Protein AF-A0A813STK3-F1 (afdb_monomer)

Solvent-accessible surface area (backbone atoms only — not comparable to full-atom values): 25372 Å² total; per-residue (Å²): 141,80,90,84,85,87,87,87,90,81,86,90,85,83,87,83,92,78,90,79,89,81,89,77,86,85,82,88,86,82,90,86,88,87,83,87,78,90,82,80,89,74,89,87,83,85,86,88,86,65,75,69,57,64,65,64,75,67,72,75,85,79,82,91,72,95,70,89,77,82,76,62,69,70,61,55,53,52,53,47,51,59,51,49,56,58,49,53,56,62,57,69,76,62,82,91,85,87,84,86,84,87,85,90,83,85,90,83,89,81,82,87,82,89,85,81,89,83,93,72,97,77,56,67,70,62,51,51,61,51,55,54,67,72,60,77,75,63,55,63,64,86,85,60,83,70,77,55,55,65,73,27,44,77,44,69,86,51,55,46,72,68,19,43,54,68,39,52,91,78,35,85,68,43,67,59,49,52,51,48,19,48,71,73,37,51,97,74,41,69,87,83,39,51,53,44,28,36,15,39,45,13,38,46,57,42,82,52,66,81,95,54,76,24,60,43,58,53,51,34,51,38,48,54,41,87,52,66,73,71,41,57,56,42,22,37,36,51,25,30,32,46,43,35,54,52,64,43,64,56,44,77,71,44,70,35,37,36,47,34,72,40,76,51,66,90,79,57,51,62,74,39,74,46,48,34,29,28,65,40,78,24,22,72,50,72,75,64,34,57,40,72,91,30,23,30,92,62,67,40,13,26,38,37,41,31,43,36,61,43,31,25,69,40,32,94,36,36,66,58,56,86,45,52,31,31,39,38,58,42,39,37,35,31,32,24,70,41,74,47,66,90,49,89,51,36,35,36,39,33,34,35,54,48,88,67,96,63,83,32,50,60,60,50,50,92,90,58,56,79,56,64,79,80,74,71,64,75,59,70,68,45,67,57,49,54,57,52,52,52,52,51,52,50,52,55,50,50,52,53,54,49,52,58,56,54,67,73,77,112

Structure (mmCIF, N/CA/C/O backbone):
data_AF-A0A813STK3-F1
#
_entry.id   AF-A0A813STK3-F1
#
loop_
_atom_site.group_PDB
_atom_site.id
_atom_site.type_symbol
_atom_site.label_atom_id
_atom_site.label_alt_id
_atom_site.label_comp_id
_atom_site.label_asym_id
_atom_site.label_entity_id
_atom_site.label_seq_id
_atom_site.pdbx_PDB_ins_code
_atom_site.Cartn_x
_atom_site.Cartn_y
_atom_site.Cartn_z
_atom_site.occupancy
_atom_site.B_iso_or_equiv
_atom_site.auth_seq_id
_atom_site.auth_comp_id
_atom_site.auth_asym_id
_atom_site.auth_atom_id
_atom_site.pdbx_PDB_model_num
ATOM 1 N N . MET A 1 1 ? 0.713 -47.798 26.775 1.00 35.03 1 MET A N 1
ATOM 2 C CA . MET A 1 1 ? 0.903 -49.267 26.796 1.00 35.03 1 MET A CA 1
ATOM 3 C C . MET A 1 1 ? -0.386 -49.850 26.232 1.00 35.03 1 MET A C 1
ATOM 5 O O . MET A 1 1 ? -1.402 -49.561 26.836 1.00 35.03 1 MET A O 1
ATOM 9 N N . GLN A 1 2 ? -0.519 -50.493 25.071 1.00 33.88 2 GLN A N 1
ATOM 10 C CA . GLN A 1 2 ? 0.323 -51.202 24.081 1.00 33.88 2 GLN A CA 1
ATOM 11 C C . GLN A 1 2 ? -0.172 -50.747 22.665 1.00 33.88 2 GLN A C 1
ATOM 13 O O . GLN A 1 2 ? -1.365 -50.501 22.535 1.00 33.88 2 GLN A O 1
ATOM 18 N N . THR A 1 3 ? 0.622 -50.355 21.647 1.00 33.50 3 THR A N 1
ATOM 19 C CA . THR A 1 3 ? 1.426 -51.150 20.665 1.00 33.50 3 THR A CA 1
ATOM 20 C C . THR A 1 3 ? 0.631 -52.331 20.068 1.00 33.50 3 THR A C 1
ATOM 22 O O . THR A 1 3 ? 0.151 -53.132 20.854 1.00 33.50 3 THR A O 1
ATOM 25 N N . ASN A 1 4 ? 0.435 -52.576 18.761 1.00 30.20 4 ASN A N 1
ATOM 26 C CA . ASN A 1 4 ? 1.281 -52.442 17.558 1.00 30.20 4 ASN A CA 1
ATOM 27 C C . ASN A 1 4 ? 0.438 -52.728 16.275 1.00 30.20 4 ASN A C 1
ATOM 29 O O . ASN A 1 4 ? -0.442 -53.578 16.316 1.00 30.20 4 ASN A O 1
ATOM 33 N N . ASN A 1 5 ? 0.644 -51.973 15.185 1.00 31.78 5 ASN A N 1
ATOM 34 C CA . ASN A 1 5 ? 1.267 -52.332 13.881 1.00 31.78 5 ASN A CA 1
ATOM 35 C C . ASN A 1 5 ? 0.374 -52.894 12.743 1.00 31.78 5 ASN A C 1
ATOM 37 O O . ASN A 1 5 ? -0.081 -54.027 12.805 1.00 31.78 5 ASN A O 1
ATOM 41 N N . LEU A 1 6 ? 0.244 -52.054 11.695 1.00 30.83 6 LEU A N 1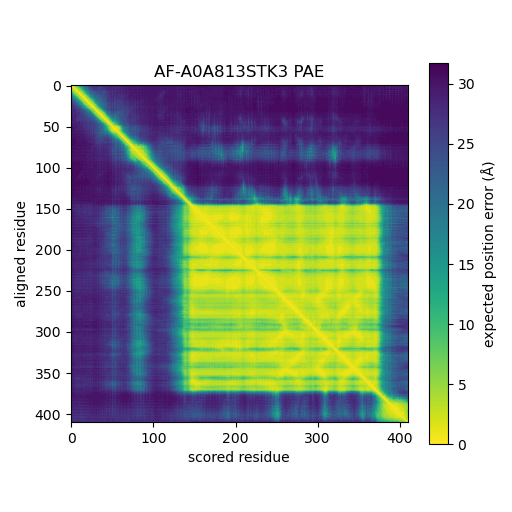
ATOM 42 C CA . LEU A 1 6 ? 0.423 -52.234 10.228 1.00 30.83 6 LEU A CA 1
ATOM 43 C C . LEU A 1 6 ? 0.256 -53.620 9.559 1.00 30.83 6 LEU A C 1
ATOM 45 O O . LEU A 1 6 ? 0.644 -54.647 10.108 1.00 30.83 6 LEU A O 1
ATOM 49 N N . PRO A 1 7 ? -0.095 -53.609 8.255 1.00 39.00 7 PRO A N 1
ATOM 50 C CA . PRO A 1 7 ? 0.954 -53.924 7.277 1.00 39.00 7 PRO A CA 1
ATOM 51 C C . PRO A 1 7 ? 1.005 -53.014 6.032 1.00 39.00 7 PRO A C 1
ATOM 53 O O . PRO A 1 7 ? 0.015 -52.445 5.581 1.00 39.00 7 PRO A O 1
ATOM 56 N N . ILE A 1 8 ? 2.219 -52.943 5.482 1.00 30.00 8 ILE A N 1
ATOM 57 C CA . ILE A 1 8 ? 2.632 -52.410 4.175 1.00 30.00 8 ILE A CA 1
ATOM 58 C C . ILE A 1 8 ? 2.651 -53.577 3.175 1.00 30.00 8 ILE A C 1
ATOM 60 O O . ILE A 1 8 ? 3.083 -54.658 3.565 1.00 30.00 8 ILE A O 1
ATOM 64 N N . TYR A 1 9 ? 2.308 -53.356 1.899 1.00 27.11 9 TYR A N 1
ATOM 65 C CA . TYR A 1 9 ? 2.872 -54.124 0.776 1.00 27.11 9 TYR A CA 1
ATOM 66 C C . TYR A 1 9 ? 3.001 -53.278 -0.502 1.00 27.11 9 TYR A C 1
ATOM 68 O O . TYR A 1 9 ? 2.269 -52.315 -0.721 1.00 27.11 9 TYR A O 1
ATOM 76 N N . THR A 1 10 ? 3.988 -53.658 -1.309 1.00 26.66 10 THR A N 1
ATOM 77 C CA . THR A 1 10 ? 4.692 -52.882 -2.337 1.00 26.66 10 THR A CA 1
ATOM 78 C C . THR A 1 10 ? 4.476 -53.455 -3.754 1.00 26.66 10 THR A C 1
ATOM 80 O O . THR A 1 10 ? 4.375 -54.665 -3.901 1.00 26.66 10 THR A O 1
ATOM 83 N N . MET A 1 11 ? 4.569 -52.569 -4.761 1.00 25.20 11 MET A N 1
ATOM 84 C CA . MET A 1 11 ? 5.137 -52.718 -6.130 1.00 25.20 11 MET A CA 1
ATOM 85 C C . MET A 1 11 ? 4.482 -53.577 -7.252 1.00 25.20 11 MET A C 1
ATOM 87 O O . MET A 1 11 ? 4.361 -54.788 -7.153 1.00 25.20 11 MET A O 1
ATOM 91 N N . GLN A 1 12 ? 4.299 -52.874 -8.393 1.00 24.89 12 GLN A N 1
ATOM 92 C CA . GLN A 1 12 ? 4.538 -53.226 -9.819 1.00 24.89 12 GLN A CA 1
ATOM 93 C C . GLN A 1 12 ? 3.638 -54.239 -10.568 1.00 24.89 12 GLN A C 1
ATOM 95 O O . GLN A 1 12 ? 3.637 -55.423 -10.264 1.00 24.89 12 GLN A O 1
ATOM 100 N N . THR A 1 13 ? 2.999 -53.810 -11.676 1.00 27.56 13 THR A N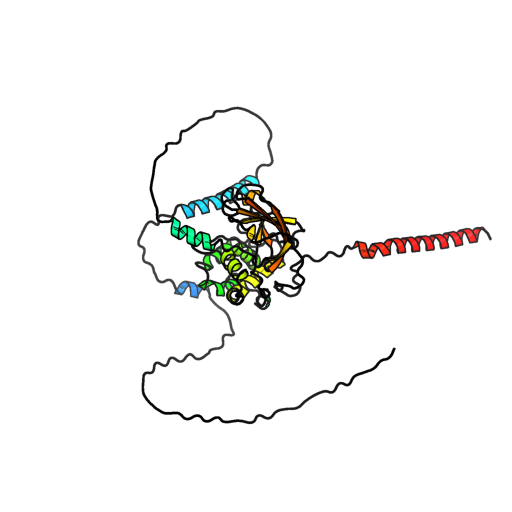 1
ATOM 101 C CA . THR A 1 13 ? 3.408 -54.089 -13.087 1.00 27.56 13 THR A CA 1
ATOM 102 C C . THR A 1 13 ? 2.372 -53.637 -14.152 1.00 27.56 13 THR A C 1
ATOM 104 O O . THR A 1 13 ? 1.168 -53.612 -13.929 1.00 27.56 13 THR A O 1
ATOM 107 N N . GLU A 1 14 ? 2.941 -53.227 -15.287 1.00 27.91 14 GLU A N 1
ATOM 108 C CA . GLU A 1 14 ? 2.532 -52.889 -16.671 1.00 27.91 14 GLU A CA 1
ATOM 109 C C . GLU A 1 14 ? 1.146 -53.260 -17.296 1.00 27.91 14 GLU A C 1
ATOM 111 O O . GLU A 1 14 ? 0.680 -54.390 -17.230 1.00 27.91 14 GLU A O 1
ATOM 116 N N . VAL A 1 15 ? 0.552 -52.258 -17.986 1.00 30.16 15 VAL A N 1
ATOM 117 C CA . VAL A 1 15 ? 0.040 -52.144 -19.397 1.00 30.16 15 VAL A CA 1
ATOM 118 C C . VAL A 1 15 ? -0.502 -53.418 -20.114 1.00 30.16 15 VAL A C 1
ATOM 120 O O . VAL A 1 15 ? 0.206 -54.415 -20.196 1.00 30.16 15 VAL A O 1
ATOM 123 N N . PRO A 1 16 ? -1.706 -53.384 -20.755 1.00 31.97 16 PRO A N 1
ATOM 124 C CA . PRO A 1 16 ? -1.791 -53.022 -22.185 1.00 31.97 16 PRO A CA 1
ATOM 125 C C . PRO A 1 16 ? -2.993 -52.169 -22.642 1.00 31.97 16 PRO A C 1
ATOM 127 O O . PRO A 1 16 ? -4.131 -52.326 -22.203 1.00 31.97 16 PRO A O 1
ATOM 130 N N . LEU A 1 17 ? -2.704 -51.316 -23.635 1.00 28.11 17 LEU A N 1
ATOM 131 C CA . LEU A 1 17 ? -3.645 -50.605 -24.503 1.00 28.11 17 LEU A CA 1
ATOM 132 C C . LEU A 1 17 ? -4.612 -51.558 -25.228 1.00 28.11 17 LEU A C 1
ATOM 134 O O . LEU A 1 17 ? -4.194 -52.573 -25.788 1.00 28.11 17 LEU A O 1
ATOM 138 N N . LYS A 1 18 ? -5.879 -51.147 -25.358 1.00 29.88 18 LYS A N 1
ATOM 139 C CA . LYS A 1 18 ? -6.782 -51.630 -26.412 1.00 29.88 18 LYS A CA 1
ATOM 140 C C . LYS A 1 18 ? -7.488 -50.468 -27.106 1.00 29.88 18 LYS A C 1
ATOM 142 O O . LYS A 1 18 ? -8.197 -49.682 -26.488 1.00 29.88 18 LYS A O 1
ATOM 147 N N . ASN A 1 19 ? -7.264 -50.426 -28.415 1.00 28.11 19 ASN A N 1
ATOM 148 C CA . ASN A 1 19 ? -7.906 -49.589 -29.418 1.00 28.11 19 ASN A CA 1
ATOM 149 C C . ASN A 1 19 ? -9.436 -49.721 -29.388 1.00 28.11 19 ASN A C 1
ATOM 151 O O . ASN A 1 19 ? -9.953 -50.838 -29.446 1.00 28.11 19 ASN A O 1
ATOM 155 N N . GLN A 1 20 ? -10.148 -48.595 -29.453 1.00 30.95 20 GLN A N 1
ATOM 156 C CA . GLN A 1 20 ? -11.502 -48.548 -30.003 1.00 30.95 20 GLN A CA 1
ATOM 157 C C . GLN A 1 20 ? -11.580 -47.474 -31.088 1.00 30.95 20 GLN A C 1
ATOM 159 O O . GLN A 1 20 ? -11.388 -46.285 -30.853 1.00 30.95 20 GLN A O 1
ATOM 164 N N . GLN A 1 21 ? -11.819 -47.963 -32.303 1.00 25.78 21 GLN A N 1
ATOM 165 C CA . GLN A 1 21 ? -12.159 -47.209 -33.499 1.00 25.78 21 GLN A CA 1
ATOM 166 C C . GLN A 1 21 ? -13.565 -46.621 -33.345 1.00 25.78 21 GLN A C 1
ATOM 168 O O . GLN A 1 21 ? -14.493 -47.344 -32.989 1.00 25.78 21 GLN A O 1
ATOM 173 N N . ILE A 1 22 ? -13.741 -45.350 -33.701 1.00 30.75 22 ILE A N 1
ATOM 174 C CA . ILE A 1 22 ? -15.061 -44.784 -33.987 1.00 30.75 22 ILE A CA 1
ATOM 175 C C . ILE A 1 22 ? -15.023 -44.224 -35.410 1.00 30.75 22 ILE A C 1
ATOM 177 O O . ILE A 1 22 ? -14.332 -43.252 -35.704 1.00 30.75 22 ILE A O 1
ATOM 181 N N . ASN A 1 23 ? -15.763 -44.898 -36.290 1.00 25.84 23 ASN A N 1
ATOM 182 C CA . ASN A 1 23 ? -16.133 -44.446 -37.625 1.00 25.84 23 ASN A CA 1
ATOM 183 C C . ASN A 1 23 ? -17.225 -43.378 -37.511 1.00 25.84 23 ASN A C 1
ATOM 185 O O . ASN A 1 23 ? -18.257 -43.647 -36.903 1.00 25.84 23 ASN A O 1
ATOM 189 N N . TYR A 1 24 ? -17.067 -42.242 -38.192 1.00 27.12 24 TYR A N 1
ATOM 190 C CA . TYR A 1 24 ? -18.207 -41.428 -38.615 1.00 27.12 24 TYR A CA 1
ATOM 191 C C . TYR A 1 24 ? -18.059 -40.992 -40.075 1.00 27.12 24 TYR A C 1
ATOM 193 O O . TYR A 1 24 ? -17.008 -40.539 -40.525 1.00 27.12 24 TYR A O 1
ATOM 201 N N . HIS A 1 25 ? -19.149 -41.210 -40.809 1.00 29.92 25 HIS A N 1
ATOM 202 C CA . HIS A 1 25 ? -19.373 -40.897 -42.213 1.00 29.92 25 HIS A CA 1
ATOM 203 C C . HIS A 1 25 ? -19.211 -39.406 -42.547 1.00 29.92 25 HIS A C 1
ATOM 205 O O . HIS A 1 25 ? -19.710 -38.539 -41.836 1.00 29.92 25 HIS A O 1
ATOM 211 N N . GLN A 1 26 ? -18.618 -39.137 -43.713 1.00 26.73 26 GLN A N 1
ATOM 212 C CA . GLN A 1 26 ? -18.796 -37.887 -44.457 1.00 26.73 26 GLN A CA 1
ATOM 213 C C . GLN A 1 26 ? -20.073 -37.912 -45.308 1.00 26.73 26 GLN A C 1
ATOM 215 O O . GLN A 1 26 ? -20.466 -38.974 -45.799 1.00 26.73 26 GLN A O 1
ATOM 220 N N . PRO A 1 27 ? -20.562 -36.719 -45.684 1.00 27.47 27 PRO A N 1
ATOM 221 C CA . PRO A 1 27 ? -20.852 -36.456 -47.087 1.00 27.47 27 PRO A CA 1
ATOM 222 C C . PRO A 1 27 ? -20.070 -35.253 -47.659 1.00 27.47 27 PRO A C 1
ATOM 224 O O . PRO A 1 27 ? -19.864 -34.228 -47.014 1.00 27.47 27 PRO A O 1
ATOM 227 N N . LYS A 1 28 ? -19.655 -35.437 -48.921 1.00 28.78 28 LYS A N 1
ATOM 228 C CA . LYS A 1 28 ? -19.151 -34.475 -49.932 1.00 28.78 28 LYS A CA 1
ATOM 229 C C . LYS A 1 28 ? -20.212 -33.370 -50.166 1.00 28.78 28 LYS A C 1
ATOM 231 O O . LYS A 1 28 ? -21.374 -33.629 -49.897 1.00 28.78 28 LYS A O 1
ATOM 236 N N . SER A 1 29 ? -20.033 -32.169 -50.726 1.00 27.70 29 SER A N 1
ATOM 237 C CA . SER A 1 29 ? -19.086 -31.446 -51.600 1.00 27.70 29 SER A CA 1
ATOM 238 C C . SER A 1 29 ? -19.620 -29.988 -51.587 1.00 27.70 29 SER A C 1
ATOM 240 O O . SER A 1 29 ? -20.836 -29.818 -51.612 1.00 27.70 29 SER A O 1
ATOM 242 N N . SER A 1 30 ? -18.848 -28.894 -51.589 1.00 27.05 30 SER A N 1
ATOM 243 C CA . SER A 1 30 ? -18.263 -28.308 -52.812 1.00 27.05 30 SER A CA 1
ATOM 244 C C . SER A 1 30 ? -17.389 -27.072 -52.505 1.00 27.05 30 SER A C 1
ATOM 246 O O . SER A 1 30 ? -17.867 -26.161 -51.844 1.00 27.05 30 SER A O 1
ATOM 248 N N . ARG A 1 31 ? -16.141 -27.095 -53.025 1.00 28.22 31 ARG A N 1
ATOM 249 C CA . ARG A 1 31 ? -15.297 -26.042 -53.675 1.00 28.22 31 ARG A CA 1
ATOM 250 C C . ARG A 1 31 ? -15.468 -24.573 -53.247 1.00 28.22 31 ARG A C 1
ATOM 252 O O . ARG A 1 31 ? -16.581 -24.089 -53.197 1.00 28.22 31 ARG A O 1
ATOM 259 N N . ASN A 1 32 ? -14.462 -23.704 -53.155 1.00 24.47 32 ASN A N 1
ATOM 260 C CA . ASN A 1 32 ? -12.994 -23.625 -53.301 1.00 24.47 32 ASN A CA 1
ATOM 261 C C . ASN A 1 32 ? -12.679 -22.224 -52.694 1.00 24.47 32 ASN A C 1
ATOM 263 O O . ASN A 1 32 ? -13.516 -21.336 -52.790 1.00 24.47 32 ASN A O 1
ATOM 267 N N . VAL A 1 33 ? -11.565 -21.945 -52.021 1.00 26.53 33 VAL A N 1
ATOM 268 C CA . VAL A 1 33 ? -10.320 -21.435 -52.621 1.00 26.53 33 VAL A CA 1
ATOM 269 C C . VAL A 1 33 ? -9.251 -21.405 -51.521 1.00 26.53 33 VAL A C 1
ATOM 271 O O . VAL A 1 33 ? -9.509 -21.136 -50.353 1.00 26.53 33 VAL A O 1
ATOM 274 N N . ARG A 1 34 ? -8.040 -21.738 -51.951 1.00 22.66 34 ARG A N 1
ATOM 275 C CA . ARG A 1 34 ? -6.831 -22.062 -51.206 1.00 22.66 34 ARG A CA 1
ATOM 276 C C . ARG A 1 34 ? -5.918 -20.837 -51.143 1.00 22.66 34 ARG A C 1
ATOM 278 O O . ARG A 1 34 ? -5.527 -20.354 -52.198 1.00 22.66 34 ARG A O 1
ATOM 285 N N . ILE A 1 35 ? -5.481 -20.434 -49.951 1.00 25.52 35 ILE A N 1
ATOM 286 C CA . ILE A 1 35 ? -4.162 -19.813 -49.755 1.00 25.52 35 ILE A CA 1
ATOM 287 C C . ILE A 1 35 ? -3.498 -20.552 -48.590 1.00 25.52 35 ILE A C 1
ATOM 289 O O . ILE A 1 35 ? -3.935 -20.481 -47.448 1.00 25.52 35 ILE A O 1
ATOM 293 N N . GLN A 1 36 ? -2.489 -21.355 -48.928 1.00 22.66 36 GLN A N 1
ATOM 294 C CA . GLN A 1 36 ? -1.596 -22.022 -47.986 1.00 22.66 36 GLN A CA 1
ATOM 295 C C . GLN A 1 36 ? -0.417 -21.092 -47.707 1.00 22.66 36 GLN A C 1
ATOM 297 O O . GLN A 1 36 ? 0.331 -20.781 -48.631 1.00 22.66 36 GLN A O 1
ATOM 302 N N . THR A 1 37 ? -0.165 -20.787 -46.440 1.00 25.20 37 THR A N 1
ATOM 303 C CA . THR A 1 37 ? 1.178 -20.440 -45.968 1.00 25.20 37 THR A CA 1
ATOM 304 C C . THR A 1 37 ? 1.511 -21.337 -44.784 1.00 25.20 37 THR A C 1
ATOM 306 O O . THR A 1 37 ? 0.851 -21.327 -43.750 1.00 25.20 37 THR A O 1
ATOM 309 N N . LYS A 1 38 ? 2.508 -22.200 -45.001 1.00 24.41 38 LYS A N 1
ATOM 310 C CA . LYS A 1 38 ? 3.110 -23.090 -44.007 1.00 24.41 38 LYS A CA 1
ATOM 311 C C . LYS A 1 38 ? 3.794 -22.245 -42.929 1.00 24.41 38 LYS A C 1
ATOM 313 O O . LYS A 1 38 ? 4.682 -21.468 -43.264 1.00 24.41 38 LYS A O 1
ATOM 318 N N . LEU A 1 39 ? 3.463 -22.465 -41.661 1.00 24.41 39 LEU A N 1
ATOM 319 C CA . LEU A 1 39 ? 4.302 -22.075 -40.529 1.00 24.41 39 LEU A CA 1
ATOM 320 C C . LEU A 1 39 ? 4.797 -23.352 -39.855 1.00 24.41 39 LEU A C 1
ATOM 322 O O . LEU A 1 39 ? 4.069 -24.051 -39.157 1.00 24.41 39 LEU A O 1
ATOM 326 N N . THR A 1 40 ? 6.042 -23.691 -40.167 1.00 24.39 40 THR A N 1
ATOM 327 C CA . THR A 1 40 ? 6.811 -24.751 -39.521 1.00 24.39 40 THR A CA 1
ATOM 328 C C . THR A 1 40 ? 7.299 -24.222 -38.177 1.00 24.39 40 THR A C 1
ATOM 330 O O . THR A 1 40 ? 7.992 -23.208 -38.134 1.00 24.39 40 THR A O 1
ATOM 333 N N . ALA A 1 41 ? 6.935 -24.904 -37.092 1.00 24.20 41 ALA A N 1
ATOM 334 C CA . ALA A 1 41 ? 7.434 -24.634 -35.752 1.00 24.20 41 ALA A CA 1
ATOM 335 C C . ALA A 1 41 ? 8.960 -24.811 -35.702 1.00 24.20 41 ALA A C 1
ATOM 337 O O . ALA A 1 41 ? 9.482 -25.847 -36.123 1.00 24.20 41 ALA A O 1
ATOM 338 N N . LYS A 1 42 ? 9.671 -23.813 -35.171 1.00 24.83 42 LYS A N 1
ATOM 339 C CA . LYS A 1 42 ? 11.095 -23.904 -34.845 1.00 24.83 42 LYS A CA 1
ATOM 340 C C . LYS A 1 42 ? 11.259 -23.625 -33.350 1.00 24.83 42 LYS A C 1
ATOM 342 O O . LYS A 1 42 ? 10.782 -22.606 -32.862 1.00 24.83 42 LYS A O 1
ATOM 347 N N . ARG A 1 43 ? 11.878 -24.584 -32.651 1.00 25.61 43 ARG A N 1
ATOM 348 C CA . ARG A 1 43 ? 12.390 -24.468 -31.276 1.00 25.61 43 ARG A CA 1
ATOM 349 C C . ARG A 1 43 ? 13.287 -23.231 -31.164 1.00 25.61 43 ARG A C 1
ATOM 351 O O . ARG A 1 43 ? 14.106 -23.017 -32.054 1.00 25.61 43 ARG A O 1
ATOM 358 N N . LEU A 1 44 ? 13.130 -22.485 -30.076 1.00 25.98 44 LEU A N 1
ATOM 359 C CA . LEU A 1 44 ? 14.004 -21.395 -29.650 1.00 25.98 44 LEU A CA 1
ATOM 360 C C . LEU A 1 44 ? 14.536 -21.758 -28.261 1.00 25.98 44 LEU A C 1
ATOM 362 O O . LEU A 1 44 ? 13.959 -21.367 -27.255 1.00 25.98 44 LEU A O 1
ATOM 366 N N . ASP A 1 45 ?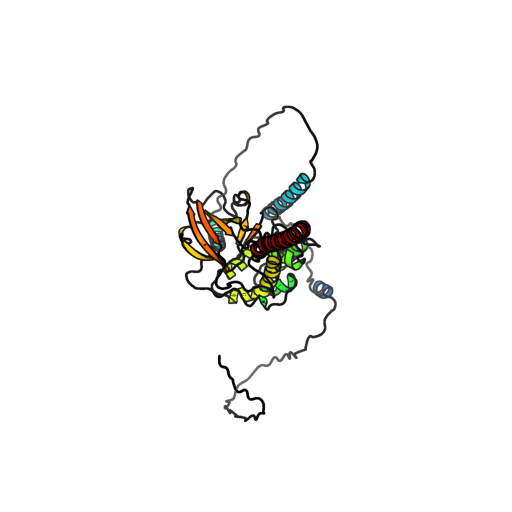 15.593 -22.560 -28.256 1.00 27.97 45 ASP A N 1
ATOM 367 C CA . ASP A 1 45 ? 16.643 -22.503 -27.245 1.00 27.97 45 ASP A CA 1
ATOM 368 C C . ASP A 1 45 ? 17.878 -21.994 -28.014 1.00 27.97 45 ASP A C 1
ATOM 370 O O . ASP A 1 45 ? 18.092 -22.449 -29.141 1.00 27.97 45 ASP A O 1
ATOM 374 N N . ASP A 1 46 ? 18.597 -21.034 -27.423 1.00 27.56 46 ASP A N 1
ATOM 375 C CA . ASP A 1 46 ? 19.807 -20.310 -27.884 1.00 27.56 46 ASP A CA 1
ATOM 376 C C . ASP A 1 46 ? 19.581 -18.803 -28.195 1.00 27.56 46 ASP A C 1
ATOM 378 O O . ASP A 1 46 ? 19.225 -18.390 -29.298 1.00 27.56 46 ASP A O 1
ATOM 382 N N . GLU A 1 47 ? 19.792 -17.984 -27.153 1.00 32.72 47 GLU A N 1
ATOM 383 C CA . GLU A 1 47 ? 20.089 -16.528 -27.140 1.00 32.72 47 GLU A CA 1
ATOM 384 C C . GLU A 1 47 ? 21.512 -16.246 -27.704 1.00 32.72 47 GLU A C 1
ATOM 386 O O . GLU A 1 47 ? 22.249 -17.200 -27.959 1.00 32.72 47 GLU A O 1
ATOM 391 N N . PRO A 1 48 ? 22.058 -15.009 -27.675 1.00 49.25 48 PRO A N 1
ATOM 392 C CA . PRO A 1 48 ? 21.550 -13.675 -28.037 1.00 49.25 48 PRO A CA 1
ATOM 393 C C . PRO A 1 48 ? 22.492 -12.984 -29.053 1.00 49.25 48 PRO A C 1
ATOM 395 O O . PRO A 1 48 ? 23.659 -13.336 -29.131 1.00 49.25 48 PRO A O 1
ATOM 398 N N . GLU A 1 49 ? 22.051 -11.931 -29.751 1.00 29.78 49 GLU A N 1
ATOM 399 C CA . GLU A 1 49 ? 22.907 -10.768 -30.067 1.00 29.78 49 GLU A CA 1
ATOM 400 C C . GLU A 1 49 ? 22.096 -9.660 -30.766 1.00 29.78 49 GLU A C 1
ATOM 402 O O . GLU A 1 49 ? 21.369 -9.894 -31.727 1.00 29.78 49 GLU A O 1
ATOM 407 N N . ASN A 1 50 ? 22.278 -8.432 -30.276 1.00 34.12 50 ASN A N 1
ATOM 408 C CA . ASN A 1 50 ? 21.944 -7.160 -30.925 1.00 34.12 50 ASN A CA 1
ATOM 409 C C . ASN A 1 50 ? 20.488 -6.635 -30.866 1.00 34.12 50 ASN A C 1
ATOM 411 O O . ASN A 1 50 ? 19.820 -6.404 -31.873 1.00 34.12 50 ASN A O 1
ATOM 415 N N . PHE A 1 51 ? 20.034 -6.308 -29.652 1.00 37.03 51 PHE A N 1
ATOM 416 C CA . PHE A 1 51 ? 18.804 -5.537 -29.399 1.00 37.03 51 PHE A CA 1
ATOM 417 C C . PHE A 1 51 ? 18.825 -4.119 -30.025 1.00 37.03 51 PHE A C 1
ATOM 419 O O . PHE A 1 51 ? 17.786 -3.592 -30.417 1.00 37.03 51 PHE A O 1
ATOM 426 N N . GLU A 1 52 ? 20.010 -3.530 -30.212 1.00 37.38 52 GLU A N 1
ATOM 427 C CA . GLU A 1 52 ? 20.203 -2.207 -30.833 1.00 37.38 52 GLU A CA 1
ATOM 428 C C . GLU A 1 52 ? 19.821 -2.167 -32.327 1.00 37.38 52 GLU A C 1
ATOM 430 O O . GLU A 1 52 ? 19.409 -1.133 -32.859 1.00 37.38 52 GLU A O 1
ATOM 435 N N . GLU A 1 53 ? 19.906 -3.299 -33.028 1.00 34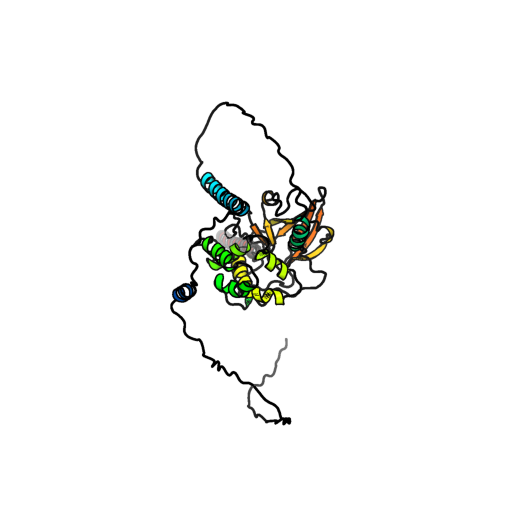.81 53 GLU A N 1
ATOM 436 C CA . GLU A 1 53 ? 19.586 -3.390 -34.458 1.00 34.81 53 GLU A CA 1
ATOM 437 C C . GLU A 1 53 ? 18.072 -3.479 -34.718 1.00 34.81 53 GLU A C 1
ATOM 439 O O . GLU A 1 53 ? 17.573 -2.983 -35.735 1.00 34.81 53 GLU A O 1
ATOM 444 N N . TYR A 1 54 ? 17.323 -4.006 -33.744 1.00 37.94 54 TYR A N 1
ATOM 445 C CA . TYR A 1 54 ? 15.859 -4.032 -33.751 1.00 37.94 54 TYR A CA 1
ATOM 446 C C . TYR A 1 54 ? 15.251 -2.628 -33.593 1.00 37.94 54 TYR A C 1
ATOM 448 O O . TYR A 1 54 ? 14.256 -2.303 -34.242 1.00 37.94 54 TYR A O 1
ATOM 456 N N . ILE A 1 55 ? 15.882 -1.758 -32.796 1.00 38.72 55 ILE A N 1
ATOM 457 C CA . ILE A 1 55 ? 15.463 -0.355 -32.641 1.00 38.72 55 ILE A CA 1
ATOM 458 C C . ILE A 1 55 ? 15.774 0.456 -33.909 1.00 38.72 55 ILE A C 1
ATOM 460 O O . ILE A 1 55 ? 14.987 1.307 -34.325 1.00 38.72 55 ILE A O 1
ATOM 464 N N . ARG A 1 56 ? 16.891 0.163 -34.585 1.00 35.41 56 ARG A N 1
ATOM 465 C CA . ARG A 1 56 ? 17.356 0.944 -35.742 1.00 35.41 56 ARG A CA 1
ATOM 466 C C . ARG A 1 56 ? 16.537 0.711 -37.021 1.00 35.41 56 ARG A C 1
ATOM 468 O O . ARG A 1 56 ? 16.445 1.605 -37.859 1.00 35.41 56 ARG A O 1
ATOM 475 N N . THR A 1 57 ? 15.916 -0.459 -37.175 1.00 32.84 57 THR A N 1
ATOM 476 C CA . THR A 1 57 ? 15.218 -0.871 -38.411 1.00 32.84 57 THR A CA 1
ATOM 477 C C . THR A 1 57 ? 13.756 -0.415 -38.519 1.00 32.84 57 THR A C 1
ATOM 479 O O . THR A 1 57 ? 13.155 -0.583 -39.579 1.00 32.84 57 THR A O 1
ATOM 482 N N . LYS A 1 58 ? 13.181 0.229 -37.489 1.00 36.50 58 LYS A N 1
ATOM 483 C CA . LYS A 1 58 ? 11.801 0.767 -37.522 1.00 36.50 58 LYS A CA 1
ATOM 484 C C . LYS A 1 58 ? 11.673 2.294 -37.605 1.00 36.50 58 LYS A C 1
ATOM 486 O O . LYS A 1 58 ? 10.568 2.814 -37.467 1.00 36.50 58 LYS A O 1
ATOM 491 N N . ASN A 1 59 ? 12.747 3.011 -37.941 1.00 30.11 59 ASN A N 1
ATOM 492 C CA . ASN A 1 59 ? 12.656 4.421 -38.332 1.00 30.11 59 ASN A CA 1
ATOM 493 C C . ASN A 1 59 ? 11.999 4.565 -39.717 1.00 30.11 59 ASN A C 1
ATOM 495 O O . ASN A 1 59 ? 12.668 4.621 -40.748 1.00 30.11 59 ASN A O 1
ATOM 499 N N . ILE A 1 60 ? 10.668 4.640 -39.734 1.00 30.05 60 ILE A N 1
ATOM 500 C CA . ILE A 1 60 ? 9.915 5.199 -40.858 1.00 30.05 60 ILE A CA 1
ATOM 501 C C . ILE A 1 60 ? 10.089 6.718 -40.782 1.00 30.05 60 ILE A C 1
ATOM 503 O O . ILE A 1 60 ? 9.724 7.348 -39.792 1.00 30.05 60 ILE A O 1
ATOM 507 N N . GLY A 1 61 ? 10.727 7.276 -41.810 1.00 27.70 61 GLY A N 1
ATOM 508 C CA . GLY A 1 61 ? 11.111 8.679 -41.870 1.00 27.70 61 GLY A CA 1
ATOM 509 C C . GLY A 1 61 ? 9.930 9.641 -41.765 1.00 27.70 61 GLY A C 1
ATOM 510 O O . GLY A 1 61 ? 8.888 9.440 -42.384 1.00 27.70 61 GLY A O 1
ATOM 511 N N . ILE A 1 62 ? 10.146 10.732 -41.033 1.00 26.23 62 ILE A N 1
ATOM 512 C CA . ILE A 1 62 ? 9.316 11.931 -41.106 1.00 26.23 62 ILE A CA 1
ATOM 513 C C . ILE A 1 62 ? 10.217 13.065 -41.585 1.00 26.23 62 ILE A C 1
ATOM 515 O O . ILE A 1 62 ? 11.183 13.451 -40.926 1.00 26.23 62 ILE A O 1
ATOM 519 N N . GLN A 1 63 ? 9.909 13.543 -42.790 1.00 23.94 63 GLN A N 1
ATOM 520 C CA . GLN A 1 63 ? 10.419 14.791 -43.334 1.00 23.94 63 GLN A CA 1
ATOM 521 C C . GLN A 1 63 ? 10.030 15.950 -42.414 1.00 23.94 63 GLN A C 1
ATOM 523 O O . GLN A 1 63 ? 8.904 16.048 -41.936 1.00 23.94 63 GLN A O 1
ATOM 528 N N . THR A 1 64 ? 10.989 16.840 -42.211 1.00 29.39 64 THR A N 1
ATOM 529 C CA . THR A 1 64 ? 10.860 18.115 -41.516 1.00 29.39 64 THR A CA 1
ATOM 530 C C . THR A 1 64 ? 9.746 18.976 -42.116 1.00 29.39 64 THR A C 1
ATOM 532 O O . THR A 1 64 ? 9.867 19.434 -43.253 1.00 29.39 64 THR A O 1
ATOM 535 N N . ALA A 1 65 ? 8.717 19.272 -41.325 1.00 22.36 65 ALA A N 1
ATOM 536 C CA . ALA A 1 65 ? 7.892 20.463 -41.477 1.00 22.36 65 ALA A CA 1
ATOM 537 C C . ALA A 1 65 ? 7.766 21.117 -40.097 1.00 22.36 65 ALA A C 1
ATOM 539 O O . ALA A 1 65 ? 7.347 20.486 -39.130 1.00 22.36 65 ALA A O 1
ATOM 540 N N . SER A 1 66 ? 8.230 22.361 -40.013 1.00 28.59 66 SER A N 1
ATOM 541 C CA . SER A 1 66 ? 8.194 23.193 -38.816 1.00 28.59 66 SER A CA 1
ATOM 542 C C . SER A 1 66 ? 6.739 23.532 -38.493 1.00 28.59 66 SER A C 1
ATOM 544 O O . SER A 1 66 ? 6.086 24.223 -39.271 1.00 28.59 66 SER A O 1
ATOM 546 N N . THR A 1 67 ? 6.243 23.058 -37.356 1.00 23.64 67 THR A N 1
ATOM 547 C CA . THR A 1 67 ? 5.011 23.549 -36.730 1.00 23.64 67 THR A CA 1
ATOM 548 C C . THR A 1 67 ? 5.290 23.717 -35.250 1.00 23.64 67 THR A C 1
ATOM 550 O O . THR A 1 67 ? 5.639 22.751 -34.570 1.00 23.64 67 THR A O 1
ATOM 553 N N . ASP A 1 68 ? 5.185 24.959 -34.790 1.00 24.89 68 ASP A N 1
ATOM 554 C CA . ASP A 1 68 ? 5.340 25.357 -33.400 1.00 24.89 68 ASP A CA 1
ATOM 555 C C . ASP A 1 68 ? 4.358 24.577 -32.518 1.00 24.89 68 ASP A C 1
ATOM 557 O O . ASP A 1 68 ? 3.139 24.676 -32.663 1.00 24.89 68 ASP A O 1
ATOM 561 N N . ILE A 1 69 ? 4.902 23.765 -31.611 1.00 24.69 69 ILE A N 1
ATOM 562 C CA . ILE A 1 69 ? 4.130 23.099 -30.565 1.00 24.69 69 ILE A CA 1
ATOM 563 C C . ILE A 1 69 ? 3.933 24.128 -29.454 1.00 24.69 69 ILE A C 1
ATOM 565 O O . ILE A 1 69 ? 4.862 24.431 -28.704 1.00 24.69 69 ILE A O 1
ATOM 569 N N . VAL A 1 70 ? 2.716 24.660 -29.353 1.00 25.08 70 VAL A N 1
ATOM 570 C CA . VAL A 1 70 ? 2.242 25.338 -28.145 1.00 25.08 70 VAL A CA 1
ATOM 571 C C . VAL A 1 70 ? 2.199 24.280 -27.043 1.00 25.08 70 VAL A C 1
ATOM 573 O O . VAL A 1 70 ? 1.391 23.353 -27.083 1.00 25.08 70 VAL A O 1
ATOM 576 N N . LEU A 1 71 ? 3.144 24.366 -26.109 1.00 26.70 71 LEU A N 1
ATOM 577 C CA . LEU A 1 71 ? 3.147 23.561 -24.895 1.00 26.70 71 LEU A CA 1
ATOM 578 C C . LEU A 1 71 ? 1.981 24.016 -24.015 1.00 26.70 71 LEU A C 1
ATOM 580 O O . LEU A 1 71 ? 1.879 25.191 -23.684 1.00 26.70 71 LEU A O 1
ATOM 584 N N . ASP A 1 72 ? 1.121 23.071 -23.654 1.00 32.34 72 ASP A N 1
ATOM 585 C CA . ASP A 1 72 ? 0.048 23.244 -22.678 1.00 32.34 72 ASP A CA 1
ATOM 586 C C . ASP A 1 72 ? 0.641 23.633 -21.305 1.00 32.34 72 ASP A C 1
ATOM 588 O O . ASP A 1 72 ? 1.496 22.924 -20.749 1.00 32.34 72 ASP A O 1
ATOM 592 N N . ASP A 1 73 ? 0.188 24.767 -20.761 1.00 31.36 73 ASP A N 1
ATOM 593 C CA . ASP A 1 73 ? 0.654 25.400 -19.517 1.00 31.36 73 ASP A CA 1
ATOM 594 C C . ASP A 1 73 ? 0.621 24.450 -18.298 1.00 31.36 73 ASP A C 1
ATOM 596 O O . ASP A 1 73 ? 1.383 24.602 -17.333 1.00 31.36 73 ASP A O 1
ATOM 600 N N . ASN A 1 74 ? -0.196 23.393 -18.351 1.00 36.03 74 ASN A N 1
ATOM 601 C CA . ASN A 1 74 ? -0.311 22.393 -17.288 1.00 36.03 74 ASN A CA 1
ATOM 602 C C . ASN A 1 74 ? 0.891 21.441 -17.160 1.00 36.03 74 ASN A C 1
ATOM 604 O O . ASN A 1 74 ? 1.159 20.918 -16.068 1.00 36.03 74 ASN A O 1
ATOM 608 N N . VAL A 1 75 ? 1.644 21.202 -18.239 1.00 38.31 75 VAL A N 1
ATOM 609 C CA . VAL A 1 75 ? 2.867 20.373 -18.199 1.00 38.31 75 VAL A CA 1
ATOM 610 C C . VAL A 1 75 ? 4.029 21.173 -17.614 1.00 38.31 75 VAL A C 1
ATOM 612 O O . VAL A 1 75 ? 4.858 20.646 -16.861 1.00 38.31 75 VAL A O 1
ATOM 615 N N . GLU A 1 76 ? 4.080 22.472 -17.903 1.00 35.38 76 GLU A N 1
ATOM 616 C CA . GLU A 1 76 ? 5.120 23.346 -17.379 1.00 35.38 76 GLU A CA 1
ATOM 617 C C . GLU A 1 76 ? 4.938 23.624 -15.880 1.00 35.38 76 GLU A C 1
ATOM 619 O O . GLU A 1 76 ? 5.923 23.618 -15.136 1.00 35.38 76 GLU A O 1
ATOM 624 N N . ASN A 1 77 ? 3.697 23.749 -15.403 1.00 34.94 77 ASN A N 1
ATOM 625 C CA . ASN A 1 77 ? 3.399 23.932 -13.980 1.00 34.94 77 ASN A CA 1
ATOM 626 C C . ASN A 1 77 ? 3.774 22.711 -13.120 1.00 34.94 77 ASN A C 1
ATOM 628 O O . ASN A 1 77 ? 4.374 22.869 -12.054 1.00 34.94 77 ASN A O 1
ATOM 632 N N . ARG A 1 78 ? 3.555 21.482 -13.608 1.00 41.44 78 ARG A N 1
ATOM 633 C CA . ARG A 1 78 ? 3.970 20.254 -12.896 1.00 41.44 78 ARG A CA 1
ATOM 634 C C . ARG A 1 78 ? 5.484 20.030 -12.915 1.00 41.44 78 ARG A C 1
ATOM 636 O O . ARG A 1 78 ? 6.074 19.664 -11.896 1.00 41.44 78 ARG A O 1
ATOM 643 N N . ARG A 1 79 ? 6.158 20.366 -14.024 1.00 41.03 79 ARG A N 1
ATOM 644 C CA . ARG A 1 79 ? 7.633 20.406 -14.089 1.00 41.03 79 ARG A CA 1
ATOM 645 C C . ARG A 1 79 ? 8.223 21.471 -13.162 1.00 41.03 79 ARG A C 1
ATOM 647 O O . ARG A 1 79 ? 9.275 21.232 -12.567 1.00 41.03 79 ARG A O 1
ATOM 654 N N . LYS A 1 80 ? 7.565 22.627 -13.012 1.00 34.28 80 LYS A N 1
ATOM 655 C CA . LYS A 1 80 ? 7.950 23.675 -12.052 1.00 34.28 80 LYS A CA 1
ATOM 656 C C . LYS A 1 80 ? 7.793 23.190 -10.611 1.00 34.28 80 LYS A C 1
ATOM 658 O O . LYS A 1 80 ? 8.713 23.400 -9.828 1.00 34.28 80 LYS A O 1
ATOM 663 N N . TYR A 1 81 ? 6.722 22.468 -10.282 1.00 36.47 81 TYR A N 1
ATOM 664 C CA . TYR A 1 81 ? 6.511 21.911 -8.940 1.00 36.47 81 TYR A CA 1
ATOM 665 C C . TYR A 1 81 ? 7.606 20.905 -8.537 1.00 36.47 81 TYR A C 1
ATOM 667 O O . TYR A 1 81 ? 8.275 21.095 -7.520 1.00 36.47 81 TYR A O 1
ATOM 675 N N . SER A 1 82 ? 7.893 19.909 -9.386 1.00 38.50 82 SER A N 1
ATOM 676 C CA . SER A 1 82 ? 8.960 18.920 -9.139 1.00 38.50 82 SER A CA 1
ATOM 677 C C . SER A 1 82 ? 10.364 19.558 -9.083 1.00 38.50 82 SER A C 1
ATOM 679 O O . SER A 1 82 ? 11.185 19.228 -8.221 1.00 38.50 82 SER A O 1
ATOM 681 N N . ARG A 1 83 ? 10.646 20.562 -9.932 1.00 39.88 83 ARG A N 1
ATOM 682 C CA . ARG A 1 83 ? 11.908 21.331 -9.877 1.00 39.88 83 ARG A CA 1
ATOM 683 C C . ARG A 1 83 ? 12.026 22.207 -8.627 1.00 39.88 83 ARG A C 1
ATOM 685 O O . ARG A 1 83 ? 13.128 22.332 -8.092 1.00 39.88 83 ARG A O 1
ATOM 692 N N . ASN A 1 84 ? 10.929 22.801 -8.158 1.00 37.56 84 ASN A N 1
ATOM 693 C CA . ASN A 1 84 ? 10.912 23.628 -6.951 1.00 37.56 84 ASN A CA 1
ATOM 694 C C . ASN A 1 84 ? 11.118 22.784 -5.687 1.00 37.56 84 ASN A C 1
ATOM 696 O O . ASN A 1 84 ? 11.896 23.186 -4.823 1.00 37.56 84 ASN A O 1
ATOM 700 N N . GLN A 1 85 ? 10.552 21.575 -5.624 1.00 44.50 85 GLN A N 1
ATOM 701 C CA . GLN A 1 85 ? 10.841 20.641 -4.531 1.00 44.50 85 GLN A CA 1
ATOM 702 C C . GLN A 1 85 ? 12.328 20.236 -4.481 1.00 44.50 85 GLN A C 1
ATOM 704 O O . GLN A 1 85 ? 12.936 20.250 -3.412 1.00 44.50 85 GLN A O 1
ATOM 709 N N . ARG A 1 86 ? 12.975 19.997 -5.635 1.00 44.72 86 ARG A N 1
ATOM 710 C CA . ARG A 1 86 ? 14.426 19.707 -5.698 1.00 44.72 86 ARG A CA 1
ATOM 711 C C . ARG A 1 86 ? 15.313 20.894 -5.288 1.00 44.72 86 ARG A C 1
ATOM 713 O O . ARG A 1 86 ? 16.397 20.680 -4.745 1.00 44.72 86 ARG A O 1
ATOM 720 N N . ARG A 1 87 ? 14.886 22.139 -5.539 1.00 35.53 87 ARG A N 1
ATOM 721 C CA . ARG A 1 87 ? 15.614 23.348 -5.100 1.00 35.53 87 ARG A CA 1
ATOM 722 C C . ARG A 1 87 ? 15.535 23.556 -3.587 1.00 35.53 87 ARG A C 1
ATOM 724 O O . ARG A 1 87 ? 16.554 23.886 -2.989 1.00 35.53 87 ARG A O 1
ATOM 731 N N . ASN A 1 88 ? 14.386 23.287 -2.966 1.00 36.47 88 ASN A N 1
ATOM 732 C CA . ASN A 1 88 ? 14.243 23.399 -1.511 1.00 36.47 88 ASN A CA 1
ATOM 733 C C . ASN A 1 88 ? 15.115 22.384 -0.749 1.00 36.47 88 ASN A C 1
ATOM 735 O O . ASN A 1 88 ? 15.654 22.720 0.299 1.00 36.47 88 ASN A O 1
ATOM 739 N N . ILE A 1 89 ? 15.352 21.194 -1.312 1.00 42.56 89 ILE A N 1
ATOM 740 C CA . ILE A 1 89 ? 16.256 20.191 -0.720 1.00 42.56 89 ILE A CA 1
ATOM 741 C C . ILE A 1 89 ? 17.725 20.645 -0.781 1.00 42.56 89 ILE A C 1
ATOM 743 O O . ILE A 1 89 ? 18.454 20.479 0.192 1.00 42.56 89 ILE A O 1
ATOM 747 N N . LYS A 1 90 ? 18.164 21.274 -1.884 1.00 37.31 90 LYS A N 1
ATOM 748 C CA . LYS A 1 90 ? 19.535 21.813 -1.992 1.00 37.31 90 LYS A CA 1
ATOM 749 C C . LYS A 1 90 ? 19.787 23.007 -1.070 1.00 37.31 90 LYS A C 1
ATOM 751 O O . LYS A 1 90 ? 20.901 23.147 -0.580 1.00 37.31 90 LYS A O 1
ATOM 756 N N . ASN A 1 91 ? 18.769 23.826 -0.812 1.00 36.91 91 ASN A N 1
ATOM 757 C CA . ASN A 1 91 ? 18.895 24.988 0.071 1.00 36.91 91 ASN A CA 1
ATOM 758 C C . ASN A 1 91 ? 18.771 24.626 1.564 1.00 36.91 91 ASN A C 1
ATOM 760 O O . ASN A 1 91 ? 19.232 25.382 2.404 1.00 36.91 91 ASN A O 1
ATOM 764 N N . SER A 1 92 ? 18.201 23.466 1.906 1.00 33.25 92 SER A N 1
ATOM 765 C CA . SER A 1 92 ? 18.125 22.967 3.289 1.00 33.25 92 SER A CA 1
ATOM 766 C C . SER A 1 92 ? 19.421 22.295 3.773 1.00 33.25 92 SER A C 1
ATOM 768 O O . SER A 1 92 ? 19.577 22.100 4.976 1.00 33.25 92 SER A O 1
ATOM 770 N N . SER A 1 93 ? 20.341 21.931 2.872 1.00 31.89 93 SER A N 1
ATOM 771 C CA . SER A 1 93 ? 21.615 21.271 3.215 1.00 31.89 93 SER A CA 1
ATOM 772 C C . SER A 1 93 ? 22.803 22.224 3.401 1.00 31.89 93 SER A C 1
ATOM 774 O O . SER A 1 93 ? 23.919 21.778 3.657 1.00 31.89 93 SER A O 1
ATOM 776 N N . THR A 1 94 ? 22.583 23.529 3.275 1.00 33.09 94 THR A N 1
ATOM 777 C CA . THR A 1 94 ? 23.586 24.572 3.511 1.00 33.09 94 THR A CA 1
ATOM 778 C C . THR A 1 94 ? 22.898 25.721 4.218 1.00 33.09 94 THR A C 1
ATOM 780 O O . THR A 1 94 ? 22.335 26.561 3.535 1.00 33.09 94 THR A O 1
ATOM 783 N N . ASP A 1 95 ? 22.865 25.685 5.551 1.00 29.23 95 ASP A N 1
ATOM 784 C CA . ASP A 1 95 ? 22.874 26.864 6.432 1.00 29.23 95 ASP A CA 1
ATOM 785 C C . ASP A 1 95 ? 22.820 26.407 7.903 1.00 29.23 95 ASP A C 1
ATOM 787 O O . ASP A 1 95 ? 21.837 26.574 8.618 1.00 29.23 95 ASP A O 1
ATOM 791 N N . GLU A 1 96 ? 23.923 25.823 8.379 1.00 33.56 96 GLU A N 1
ATOM 792 C CA . GLU A 1 96 ? 24.312 25.958 9.784 1.00 33.56 96 GLU A CA 1
ATOM 793 C C . GLU A 1 96 ? 25.534 26.874 9.824 1.00 33.56 96 GLU A C 1
ATOM 795 O O . GLU A 1 96 ? 26.635 26.455 9.467 1.00 33.56 96 GLU A O 1
ATOM 800 N N . ASN A 1 97 ? 25.293 28.136 10.197 1.00 29.78 97 ASN A N 1
ATOM 801 C CA . ASN A 1 97 ? 26.176 29.093 10.884 1.00 29.78 97 ASN A CA 1
ATOM 802 C C . ASN A 1 97 ? 25.906 30.521 10.388 1.00 29.78 97 ASN A C 1
ATOM 804 O O . ASN A 1 97 ? 26.367 30.888 9.314 1.00 29.78 97 ASN A O 1
ATOM 808 N N . LEU A 1 98 ? 25.240 31.347 11.205 1.00 28.95 98 LEU A N 1
ATOM 809 C CA . LEU A 1 98 ? 25.776 32.615 11.733 1.00 28.95 98 LEU A CA 1
ATOM 810 C C . LEU A 1 98 ? 24.681 33.486 12.369 1.00 28.95 98 LEU A C 1
ATOM 812 O O . LEU A 1 98 ? 23.542 33.582 11.927 1.00 28.95 98 LEU A O 1
ATOM 816 N N . THR A 1 99 ? 25.095 34.097 13.468 1.00 29.20 99 THR A N 1
ATOM 817 C CA . THR A 1 99 ? 24.400 34.971 14.410 1.00 29.20 99 THR A CA 1
ATOM 818 C C . THR A 1 99 ? 24.109 36.390 13.900 1.00 29.20 99 THR A C 1
ATOM 820 O O . THR A 1 99 ? 24.937 36.981 13.221 1.00 29.20 99 THR A O 1
ATOM 823 N N . GLN A 1 100 ? 23.027 36.950 14.463 1.00 29.45 100 GLN A N 1
ATOM 824 C CA . GLN A 1 100 ? 22.805 38.346 14.898 1.00 29.45 100 GLN A CA 1
ATOM 825 C C . GLN A 1 100 ? 22.431 39.485 13.915 1.00 29.45 100 GLN A C 1
ATOM 827 O O . GLN A 1 100 ? 23.070 39.731 12.904 1.00 29.45 100 GLN A O 1
ATOM 832 N N . GLU A 1 101 ? 21.437 40.245 14.414 1.00 28.31 101 GLU A N 1
ATOM 833 C CA . GLU A 1 101 ? 21.118 41.680 14.256 1.00 28.31 101 GLU A CA 1
ATOM 834 C C . GLU A 1 101 ? 20.430 42.234 12.984 1.00 28.31 101 GLU A C 1
ATOM 836 O O . GLU A 1 101 ? 20.999 42.321 11.907 1.00 28.31 101 GLU A O 1
ATOM 841 N N . GLY A 1 102 ? 19.232 42.810 13.199 1.00 25.36 102 GLY A N 1
ATOM 842 C CA . GLY A 1 102 ? 19.045 44.256 12.996 1.00 25.36 102 GLY A CA 1
ATOM 843 C C . GLY A 1 102 ? 18.322 44.780 11.740 1.00 25.36 102 GLY A C 1
ATOM 844 O O . GLY A 1 102 ? 18.906 44.912 10.675 1.00 25.36 102 GLY A O 1
ATOM 845 N N . THR A 1 103 ? 17.141 45.373 11.986 1.00 27.38 103 THR A N 1
ATOM 846 C CA . THR A 1 103 ? 16.542 46.574 11.332 1.00 27.38 103 THR A CA 1
ATOM 847 C C . THR A 1 103 ? 15.763 46.496 9.994 1.00 27.38 103 THR A C 1
ATOM 849 O O . THR A 1 103 ? 16.322 46.369 8.918 1.00 27.38 103 THR A O 1
ATOM 852 N N . ARG A 1 104 ? 14.445 46.774 10.114 1.00 25.83 104 ARG A N 1
ATOM 853 C CA . ARG A 1 104 ? 13.633 47.842 9.461 1.00 25.83 104 ARG A CA 1
ATOM 854 C C . ARG A 1 104 ? 13.729 48.048 7.931 1.00 25.83 104 ARG A C 1
ATOM 856 O O . ARG A 1 104 ? 14.709 48.598 7.452 1.00 25.83 104 ARG A O 1
ATOM 863 N N . GLY A 1 105 ? 12.604 47.865 7.222 1.00 24.58 105 GLY A N 1
ATOM 864 C CA . GLY A 1 105 ? 12.401 48.461 5.890 1.00 24.58 105 GLY A CA 1
ATOM 865 C C . GLY A 1 105 ? 11.139 48.028 5.128 1.00 24.58 105 GLY A C 1
ATOM 866 O O . GLY A 1 105 ? 11.112 46.958 4.548 1.00 24.58 105 GLY A O 1
ATOM 867 N N . GLU A 1 106 ? 10.127 48.897 5.156 1.00 26.73 106 GLU A N 1
ATOM 868 C CA . GLU A 1 106 ? 9.117 49.211 4.123 1.00 26.73 106 GLU A CA 1
ATOM 869 C C . GLU A 1 106 ? 8.258 48.139 3.414 1.00 26.73 106 GLU A C 1
ATOM 871 O O . GLU A 1 106 ? 8.681 47.338 2.589 1.00 26.73 106 GLU A O 1
ATOM 876 N N . ARG A 1 107 ? 6.945 48.282 3.657 1.00 28.67 107 ARG A N 1
ATOM 877 C CA . ARG A 1 107 ? 5.833 47.778 2.846 1.00 28.67 107 ARG A CA 1
ATOM 878 C C . ARG A 1 107 ? 5.707 48.589 1.555 1.00 28.67 107 ARG A C 1
ATOM 880 O O . ARG A 1 107 ? 5.553 49.807 1.631 1.00 28.67 107 ARG A O 1
ATOM 887 N N . GLN A 1 108 ? 5.549 47.915 0.417 1.00 25.69 108 GLN A N 1
ATOM 888 C CA . GLN A 1 108 ? 4.909 48.513 -0.752 1.00 25.69 108 GLN A CA 1
ATOM 889 C C . GLN A 1 108 ? 3.823 47.585 -1.304 1.00 25.69 108 GLN A C 1
ATOM 891 O O . GLN A 1 108 ? 4.015 46.392 -1.514 1.00 25.69 108 GLN A O 1
ATOM 896 N N . ARG A 1 109 ? 2.633 48.171 -1.427 1.00 25.20 109 ARG A N 1
ATOM 897 C CA . ARG A 1 109 ? 1.340 47.569 -1.752 1.00 25.20 109 ARG A CA 1
ATOM 898 C C . ARG A 1 109 ? 1.093 47.832 -3.237 1.00 25.20 109 ARG A C 1
ATOM 900 O O . ARG A 1 109 ? 1.039 49.000 -3.617 1.00 25.20 109 ARG A O 1
ATOM 907 N N . VAL A 1 110 ? 0.920 46.797 -4.054 1.00 24.27 110 VAL A N 1
ATOM 908 C CA . VAL A 1 110 ? 0.466 46.941 -5.448 1.00 24.27 110 VAL A CA 1
ATOM 909 C C . VAL A 1 110 ? -0.885 46.245 -5.595 1.00 24.27 110 VAL A C 1
ATOM 911 O O . VAL A 1 110 ? -1.085 45.141 -5.096 1.00 24.27 110 VAL A O 1
ATOM 914 N N . ARG A 1 111 ? -1.832 46.987 -6.178 1.00 22.52 111 ARG A N 1
ATOM 915 C CA . ARG A 1 111 ? -3.249 46.657 -6.365 1.00 22.52 111 ARG A CA 1
ATOM 916 C C . ARG A 1 111 ? -3.427 45.611 -7.468 1.00 22.52 111 ARG A C 1
ATOM 918 O O . ARG A 1 111 ? -2.764 45.700 -8.496 1.00 22.52 111 ARG A O 1
ATOM 925 N N . LEU A 1 112 ? -4.369 44.698 -7.249 1.00 21.70 112 LEU A N 1
ATOM 926 C CA . LEU A 1 112 ? -4.958 43.834 -8.269 1.00 21.70 112 LEU A CA 1
ATOM 927 C C . LEU A 1 112 ? -5.941 44.652 -9.122 1.00 21.70 112 LEU A C 1
ATOM 929 O O . LEU A 1 112 ? -6.662 45.496 -8.586 1.00 21.70 112 LEU A O 1
ATOM 933 N N . VAL A 1 113 ? -5.934 44.399 -10.428 1.00 24.48 113 VAL A N 1
ATOM 934 C CA . VAL A 1 113 ? -6.975 44.799 -11.380 1.00 24.48 113 VAL A CA 1
ATOM 935 C C . VAL A 1 113 ? -7.703 43.513 -11.765 1.00 24.48 113 VAL A C 1
ATOM 937 O O . VAL A 1 113 ? -7.055 42.537 -12.141 1.00 24.48 113 VAL A O 1
ATOM 940 N N . GLU A 1 114 ? -9.018 43.515 -11.573 1.00 26.00 114 GLU A N 1
ATOM 941 C CA . GLU A 1 114 ? -9.961 42.507 -12.060 1.00 26.00 114 GLU A CA 1
ATOM 942 C C . GLU A 1 114 ? -10.173 42.699 -13.563 1.00 26.00 114 GLU A C 1
ATOM 944 O O . GLU A 1 114 ? -10.260 43.838 -14.014 1.00 26.00 114 GLU A O 1
ATOM 949 N N . ASP A 1 115 ? -10.301 41.597 -14.300 1.00 24.66 115 ASP A N 1
ATOM 950 C CA . ASP A 1 115 ? -11.033 41.559 -15.564 1.00 24.66 115 ASP A CA 1
ATOM 951 C C . ASP A 1 115 ? -11.709 40.187 -15.735 1.00 24.66 115 ASP A C 1
ATOM 953 O O . ASP A 1 115 ? -11.288 39.169 -15.184 1.00 24.66 115 ASP A O 1
ATOM 957 N N . SER A 1 116 ? -12.819 40.255 -16.455 1.00 26.95 116 SER A N 1
ATOM 958 C CA . SER A 1 116 ? -14.072 39.504 -16.387 1.00 26.95 116 SER A CA 1
ATOM 959 C C . SER A 1 116 ? -14.189 38.241 -17.256 1.00 26.95 116 SER A C 1
ATOM 961 O O . SER A 1 116 ? -13.557 38.143 -18.303 1.00 26.95 116 SER A O 1
ATOM 963 N N . ASP A 1 117 ? -15.117 37.369 -16.839 1.00 28.45 117 ASP A N 1
ATOM 964 C CA . ASP A 1 117 ? -16.082 36.556 -17.606 1.00 28.45 117 ASP A CA 1
ATOM 965 C C . ASP A 1 117 ? -15.648 35.851 -18.907 1.00 28.45 117 ASP A C 1
ATOM 967 O O . ASP A 1 117 ? -15.605 36.459 -19.976 1.00 28.45 117 ASP A O 1
ATOM 971 N N . ILE A 1 118 ? -15.537 34.513 -18.848 1.00 29.06 118 ILE A N 1
ATOM 972 C CA . ILE A 1 118 ? -15.854 33.614 -19.974 1.00 29.06 118 ILE A CA 1
ATOM 973 C C . ILE A 1 118 ? -16.640 32.399 -19.451 1.00 29.06 118 ILE A C 1
ATOM 975 O O . ILE A 1 118 ? -16.104 31.554 -18.735 1.00 29.06 118 ILE A O 1
ATOM 979 N N . ASP A 1 119 ? -17.911 32.324 -19.851 1.00 29.75 119 ASP A N 1
ATOM 980 C CA . ASP A 1 119 ? -18.794 31.157 -19.749 1.00 29.75 119 ASP A CA 1
ATOM 981 C C . ASP A 1 119 ? -18.274 30.000 -20.624 1.00 29.75 119 ASP A C 1
ATOM 983 O O . ASP A 1 119 ? -17.998 30.176 -21.813 1.00 29.75 119 ASP A O 1
ATOM 987 N N . GLY A 1 120 ? -18.203 28.796 -20.052 1.00 29.48 120 GLY A N 1
ATOM 988 C CA . GLY A 1 120 ? -17.731 27.577 -20.716 1.00 29.48 120 GLY A CA 1
ATOM 989 C C . GLY A 1 120 ? -18.481 26.337 -20.239 1.00 29.48 120 GLY A C 1
ATOM 990 O O . GLY A 1 120 ? -17.879 25.378 -19.770 1.00 29.48 120 GLY A O 1
ATOM 991 N N . ASN A 1 121 ? -19.810 26.371 -20.328 1.00 32.00 121 ASN A N 1
ATOM 992 C CA . ASN A 1 121 ? -20.702 25.270 -19.968 1.00 32.00 121 ASN A CA 1
ATOM 993 C C . ASN A 1 121 ? -20.542 24.109 -20.980 1.00 32.00 121 ASN A C 1
ATOM 995 O O . ASN A 1 121 ? -21.206 24.080 -22.017 1.00 32.00 121 ASN A O 1
ATOM 999 N N . GLY A 1 122 ? -19.594 23.201 -20.727 1.00 32.06 122 GLY A N 1
ATOM 1000 C CA . GLY A 1 122 ? -19.306 22.054 -21.603 1.00 32.06 122 GLY A CA 1
ATOM 1001 C C . GLY A 1 122 ? -18.263 21.048 -21.090 1.00 32.06 122 GLY A C 1
ATOM 1002 O O . GLY A 1 122 ? -18.183 19.949 -21.633 1.00 32.06 122 GLY A O 1
ATOM 1003 N N . SER A 1 123 ? -17.497 21.378 -20.044 1.00 33.56 123 SER A N 1
ATOM 1004 C CA . SER A 1 123 ? -16.519 20.487 -19.385 1.00 33.56 123 SER A CA 1
ATOM 1005 C C . SER A 1 123 ? -17.093 19.695 -18.203 1.00 33.56 123 SER A C 1
ATOM 1007 O O . SER A 1 123 ? -16.636 18.593 -17.903 1.00 33.56 123 SER A O 1
ATOM 1009 N N . ASP A 1 124 ? -18.134 20.219 -17.555 1.00 35.53 124 ASP A N 1
ATOM 1010 C CA . ASP A 1 124 ? -18.557 19.760 -16.226 1.00 35.53 124 ASP A CA 1
ATOM 1011 C C . ASP A 1 124 ? -19.194 18.367 -16.209 1.00 35.53 124 ASP A C 1
ATOM 1013 O O . ASP A 1 124 ? -19.170 17.681 -15.188 1.00 35.53 124 ASP A O 1
ATOM 1017 N N . GLU A 1 125 ? -19.777 17.923 -17.320 1.00 29.80 125 GLU A N 1
ATOM 1018 C CA . GLU A 1 125 ? -20.527 16.663 -17.366 1.00 29.80 125 GLU A CA 1
ATOM 1019 C C . GLU A 1 125 ? -19.620 15.455 -17.651 1.00 29.80 125 GLU A C 1
ATOM 1021 O O . GLU A 1 125 ? -19.858 14.357 -17.147 1.00 29.80 125 GLU A O 1
ATOM 1026 N N . GLN A 1 126 ? -18.512 15.675 -18.366 1.00 31.66 126 GLN A N 1
ATOM 1027 C CA . GLN A 1 126 ? -17.490 14.659 -18.630 1.00 31.66 126 GLN A CA 1
ATOM 1028 C C . GLN A 1 126 ? -16.473 14.562 -17.478 1.00 31.66 126 GLN A C 1
ATOM 1030 O O . GLN A 1 126 ? -16.063 13.455 -17.116 1.00 31.66 126 GLN A O 1
ATOM 1035 N N . ASP A 1 127 ? -16.159 15.687 -16.823 1.00 34.94 127 ASP A N 1
ATOM 1036 C CA . ASP A 1 127 ? -15.335 15.717 -15.608 1.00 34.94 127 ASP A CA 1
ATOM 1037 C C . ASP A 1 127 ? -16.044 15.084 -14.400 1.00 34.94 127 ASP A C 1
ATOM 1039 O O . ASP A 1 127 ? -15.407 14.369 -13.618 1.00 34.94 127 ASP A O 1
ATOM 1043 N N . LYS A 1 128 ? -17.373 15.224 -14.274 1.00 33.66 128 LYS A N 1
ATOM 1044 C CA . LYS A 1 128 ? -18.163 14.504 -13.253 1.00 33.66 128 LYS A CA 1
ATOM 1045 C C . LYS A 1 128 ? -18.078 12.987 -13.419 1.00 33.66 128 LYS A C 1
ATOM 1047 O O . LYS A 1 128 ? -17.853 12.275 -12.443 1.00 33.66 128 LYS A O 1
ATOM 1052 N N . GLN A 1 129 ? -18.158 12.492 -14.653 1.00 29.73 129 GLN A N 1
ATOM 1053 C CA . GLN A 1 129 ? -18.202 11.055 -14.943 1.00 29.73 129 GLN A CA 1
ATOM 1054 C C . GLN A 1 129 ? -16.840 10.349 -14.772 1.00 29.73 129 GLN A C 1
ATOM 1056 O O . GLN A 1 129 ? -16.776 9.144 -14.522 1.00 29.73 129 GLN A O 1
ATOM 1061 N N . ILE A 1 130 ? -15.725 11.083 -14.873 1.00 37.59 130 ILE A N 1
ATOM 1062 C CA . ILE A 1 130 ? -14.370 10.548 -14.643 1.00 37.59 130 ILE A CA 1
ATOM 1063 C C . ILE A 1 130 ? -13.965 10.685 -13.169 1.00 37.59 130 ILE A C 1
ATOM 1065 O O . ILE A 1 130 ? -13.359 9.762 -12.616 1.00 37.59 130 ILE A O 1
ATOM 1069 N N . THR A 1 131 ? -14.388 11.759 -12.495 1.00 32.97 131 THR A N 1
ATOM 1070 C CA . THR A 1 131 ? -14.256 11.892 -11.034 1.00 32.97 131 THR A CA 1
ATOM 1071 C C . THR A 1 131 ? -15.033 10.778 -10.316 1.00 32.97 131 THR A C 1
ATOM 1073 O O . THR A 1 131 ? -14.525 10.208 -9.350 1.00 32.97 131 THR A O 1
ATOM 1076 N N . GLU A 1 132 ? -16.177 10.341 -10.862 1.00 31.83 132 GLU A N 1
ATOM 1077 C CA . GLU A 1 132 ? -16.932 9.145 -10.433 1.00 31.83 132 GLU A CA 1
ATOM 1078 C C . GLU A 1 132 ? -16.148 7.816 -10.548 1.00 31.83 132 GLU A C 1
ATOM 1080 O O . GLU A 1 132 ? -16.383 6.869 -9.792 1.00 31.83 132 GLU A O 1
ATOM 1085 N N . ASN A 1 133 ? -15.171 7.721 -11.458 1.00 35.16 133 ASN A N 1
ATOM 1086 C CA . ASN A 1 133 ? -14.400 6.491 -11.685 1.00 35.16 133 ASN A CA 1
ATOM 1087 C C . ASN A 1 133 ? -13.113 6.400 -10.850 1.00 35.16 133 ASN A C 1
ATOM 1089 O O . ASN A 1 133 ? -12.603 5.297 -10.633 1.00 35.16 133 ASN A O 1
ATOM 1093 N N . ILE A 1 134 ? -12.628 7.525 -10.314 1.00 41.59 134 ILE A N 1
ATOM 1094 C CA . ILE A 1 134 ? -11.625 7.550 -9.236 1.00 41.59 134 ILE A CA 1
ATOM 1095 C C . ILE A 1 134 ? -12.289 7.203 -7.883 1.00 41.59 134 ILE A C 1
ATOM 1097 O O . ILE A 1 134 ? -11.649 6.637 -7.003 1.00 41.59 134 ILE A O 1
ATOM 1101 N N . THR A 1 135 ? -13.600 7.432 -7.739 1.00 38.97 135 THR A N 1
ATOM 1102 C CA . THR A 1 135 ? -14.332 7.428 -6.455 1.00 38.97 135 THR A CA 1
ATOM 1103 C C . THR A 1 135 ? -15.136 6.159 -6.124 1.00 38.97 135 THR A C 1
ATOM 1105 O O . THR A 1 135 ? -15.753 6.092 -5.052 1.00 38.97 135 THR A O 1
ATOM 1108 N N . LYS A 1 136 ? -15.031 5.064 -6.898 1.00 37.75 136 LYS A N 1
ATOM 1109 C CA . LYS A 1 136 ? -15.449 3.707 -6.446 1.00 37.75 136 LYS A CA 1
ATOM 1110 C C . LYS A 1 136 ? -14.452 3.100 -5.441 1.00 37.75 136 LYS A C 1
ATOM 1112 O O . LYS A 1 136 ? -13.951 1.982 -5.572 1.00 37.75 136 LYS A O 1
ATOM 1117 N N . ASP A 1 137 ? -14.132 3.888 -4.424 1.00 47.19 137 ASP A N 1
ATOM 1118 C CA . ASP A 1 137 ? -13.215 3.622 -3.318 1.00 47.19 137 ASP A CA 1
ATOM 1119 C C . ASP A 1 137 ? -13.957 3.065 -2.107 1.00 47.19 137 ASP A C 1
ATOM 1121 O O . ASP A 1 137 ? -14.009 3.672 -1.044 1.00 47.19 137 ASP A O 1
ATOM 1125 N N . ILE A 1 138 ? -14.613 1.927 -2.297 1.00 52.94 138 ILE A N 1
ATOM 1126 C CA . ILE A 1 138 ? -15.198 1.161 -1.202 1.00 52.94 138 ILE A CA 1
ATOM 1127 C C . ILE A 1 138 ? -14.331 -0.084 -1.064 1.00 52.94 138 ILE A C 1
ATOM 1129 O O . ILE A 1 138 ? -14.398 -0.995 -1.881 1.00 52.94 138 ILE A O 1
ATOM 1133 N N . ASN A 1 139 ? -13.446 -0.105 -0.065 1.00 58.50 139 ASN A N 1
ATOM 1134 C CA . ASN A 1 139 ? -12.593 -1.267 0.230 1.00 58.50 139 ASN A CA 1
ATOM 1135 C C . ASN A 1 139 ? -13.343 -2.383 0.974 1.00 58.50 139 ASN A C 1
ATOM 1137 O O . ASN A 1 139 ? -12.718 -3.288 1.522 1.00 58.50 139 ASN A O 1
ATOM 1141 N N . LYS A 1 140 ? -14.675 -2.320 1.012 1.00 51.50 140 LYS A N 1
ATOM 1142 C CA . LYS A 1 140 ? -15.540 -3.295 1.663 1.00 51.50 140 LYS A CA 1
ATOM 1143 C C . LYS A 1 140 ? -16.174 -4.182 0.595 1.00 51.50 140 LYS A C 1
ATOM 1145 O O . LYS A 1 140 ? -16.871 -3.684 -0.279 1.00 51.50 140 LYS A O 1
ATOM 1150 N N . SER A 1 141 ? -15.932 -5.489 0.660 1.00 52.69 141 SER A N 1
ATOM 1151 C CA . SER A 1 141 ? -16.699 -6.448 -0.137 1.00 52.69 141 SER A CA 1
ATOM 1152 C C . SER A 1 141 ? -18.093 -6.612 0.474 1.00 52.69 141 SER A C 1
ATOM 1154 O O . SER A 1 141 ? -18.222 -6.797 1.688 1.00 52.69 141 SER A O 1
ATOM 1156 N N . ASP A 1 142 ? -19.132 -6.558 -0.361 1.00 49.12 142 ASP A N 1
ATOM 1157 C CA . ASP A 1 142 ? -20.538 -6.766 0.013 1.00 49.12 142 ASP A CA 1
ATOM 1158 C C . ASP A 1 142 ? -20.788 -8.225 0.424 1.00 49.12 142 ASP A C 1
ATOM 1160 O O . ASP A 1 142 ? -21.342 -9.014 -0.335 1.00 49.12 142 ASP A O 1
ATOM 1164 N N . GLY A 1 143 ? -20.304 -8.637 1.597 1.00 45.84 143 GLY A N 1
ATOM 1165 C CA . GLY A 1 143 ? -20.576 -9.951 2.196 1.00 45.84 143 GLY A CA 1
ATOM 1166 C C . GLY A 1 143 ? -20.052 -11.179 1.433 1.00 45.84 143 GLY A C 1
ATOM 1167 O O . GLY A 1 143 ? -20.056 -12.272 1.993 1.00 45.84 143 GLY A O 1
ATOM 1168 N N . ALA A 1 144 ? -19.575 -11.030 0.196 1.00 51.22 144 ALA A N 1
ATOM 1169 C CA . ALA A 1 144 ? -18.911 -12.078 -0.562 1.00 51.22 144 ALA A CA 1
ATOM 1170 C C . ALA A 1 144 ? -17.470 -12.222 -0.059 1.00 51.22 144 ALA A C 1
ATOM 1172 O O . ALA A 1 144 ? -16.661 -11.296 -0.154 1.00 51.22 144 AL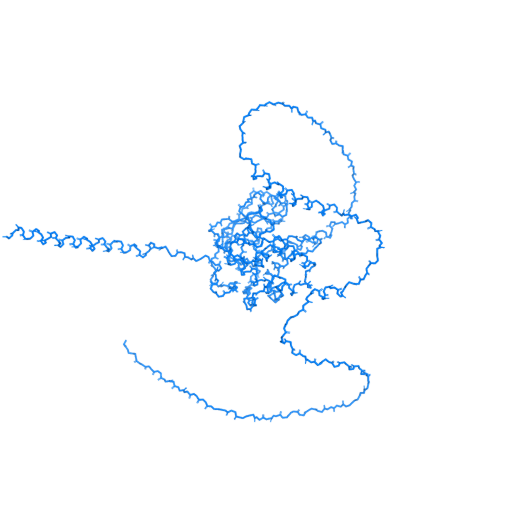A A O 1
ATOM 1173 N N . GLU A 1 145 ? -17.159 -13.385 0.505 1.00 67.56 145 GLU A N 1
ATOM 1174 C CA . GLU A 1 145 ? -15.808 -13.752 0.913 1.00 67.56 145 GLU A CA 1
ATOM 1175 C C . GLU A 1 145 ? -14.968 -13.955 -0.354 1.00 67.56 145 GLU A C 1
ATOM 1177 O O . GLU A 1 145 ? -15.025 -15.000 -1.004 1.00 67.56 145 GLU A O 1
ATOM 1182 N N . LEU A 1 146 ? -14.254 -12.909 -0.778 1.00 78.75 146 LEU A N 1
ATOM 1183 C CA . LEU A 1 146 ? -13.392 -13.015 -1.949 1.00 78.75 146 LEU A CA 1
ATOM 1184 C C . LEU A 1 146 ? -12.261 -13.994 -1.688 1.00 78.75 146 LEU A C 1
ATOM 1186 O O . LEU A 1 146 ? -11.685 -14.033 -0.599 1.00 78.75 146 LEU A O 1
ATOM 1190 N N . SER A 1 147 ? -11.902 -14.750 -2.723 1.00 86.62 147 SER A N 1
ATOM 1191 C CA . SER A 1 147 ? -10.781 -15.667 -2.611 1.00 86.62 147 SER A CA 1
ATOM 1192 C C . SER A 1 147 ? -9.474 -14.896 -2.370 1.00 86.62 147 SER A C 1
ATOM 1194 O O . SER A 1 147 ? -9.337 -13.739 -2.806 1.00 86.62 147 SER A O 1
ATOM 1196 N N . PRO A 1 148 ? -8.496 -15.530 -1.698 1.00 91.50 148 PRO A N 1
ATOM 1197 C CA . PRO A 1 148 ? -7.174 -14.955 -1.493 1.00 91.50 148 PRO A CA 1
ATOM 1198 C C . PRO A 1 148 ? -6.526 -14.464 -2.793 1.00 91.50 148 PRO A C 1
ATOM 1200 O O . PRO A 1 148 ? -6.775 -14.995 -3.877 1.00 91.50 148 PRO A O 1
ATOM 1203 N N . ILE A 1 149 ? -5.660 -13.461 -2.668 1.00 94.31 149 ILE A N 1
ATOM 1204 C CA . ILE A 1 149 ? -4.763 -13.011 -3.730 1.00 94.31 149 ILE A CA 1
ATOM 1205 C C . ILE A 1 149 ? -3.597 -14.003 -3.764 1.00 94.31 149 ILE A C 1
ATOM 1207 O O . ILE A 1 149 ? -2.725 -13.977 -2.891 1.00 94.31 149 ILE A O 1
ATOM 1211 N N . ALA A 1 150 ? -3.630 -14.906 -4.741 1.00 94.75 150 ALA A N 1
ATOM 1212 C CA . ALA A 1 150 ? -2.728 -16.049 -4.854 1.00 94.75 150 ALA A CA 1
ATOM 1213 C C . ALA A 1 150 ? -2.362 -16.341 -6.320 1.00 94.75 150 ALA A C 1
ATOM 1215 O O . ALA A 1 150 ? -2.949 -15.770 -7.241 1.00 94.75 150 ALA A O 1
ATOM 1216 N N . GLY A 1 151 ? -1.381 -17.220 -6.532 1.00 95.88 151 GLY A N 1
ATOM 1217 C CA . GLY A 1 151 ? -0.918 -17.686 -7.844 1.00 95.88 151 GLY A CA 1
ATOM 1218 C C . GLY A 1 151 ? 0.152 -16.801 -8.485 1.00 95.88 151 GLY A C 1
ATOM 1219 O O . GLY A 1 151 ? 0.976 -17.290 -9.250 1.00 95.88 151 GLY A O 1
ATOM 1220 N N . TYR A 1 152 ? 0.212 -15.519 -8.121 1.00 97.50 152 TYR A N 1
ATOM 1221 C CA . TYR A 1 152 ? 1.285 -14.623 -8.557 1.00 97.50 152 TYR A CA 1
ATOM 1222 C C . TYR A 1 152 ? 2.656 -15.009 -7.962 1.00 97.50 152 TYR A C 1
ATOM 1224 O O . TYR A 1 152 ? 3.692 -14.641 -8.509 1.00 97.50 152 TYR A O 1
ATOM 1232 N N . SER A 1 153 ? 2.680 -15.729 -6.835 1.00 97.25 153 SER A N 1
ATOM 1233 C CA . SER A 1 153 ? 3.898 -16.222 -6.174 1.00 97.25 153 SER A CA 1
ATOM 1234 C C . SER A 1 153 ? 4.683 -17.200 -7.058 1.00 97.25 153 SER A C 1
ATOM 1236 O O . SER A 1 153 ? 5.909 -17.255 -6.956 1.00 97.25 153 SER A O 1
ATOM 1238 N N . GLU A 1 154 ? 3.995 -17.918 -7.946 1.00 97.25 154 GLU A N 1
ATOM 1239 C CA . GLU A 1 154 ? 4.563 -18.910 -8.862 1.00 97.25 154 GLU A CA 1
ATOM 1240 C C . GLU A 1 154 ? 5.217 -18.266 -10.094 1.00 97.25 154 GLU A C 1
ATOM 1242 O O . GLU A 1 154 ? 5.984 -18.915 -10.806 1.00 97.25 154 GLU A O 1
ATOM 1247 N N . GLU A 1 155 ? 4.964 -16.976 -10.346 1.00 98.31 155 GLU A N 1
ATOM 1248 C CA . GLU A 1 155 ? 5.671 -16.248 -11.398 1.00 98.31 155 GLU A CA 1
ATOM 1249 C C . GLU A 1 155 ? 7.168 -16.117 -11.054 1.00 98.31 155 GLU A C 1
ATOM 1251 O O . GLU A 1 155 ? 7.540 -15.901 -9.888 1.00 98.31 155 GLU A O 1
ATOM 1256 N N .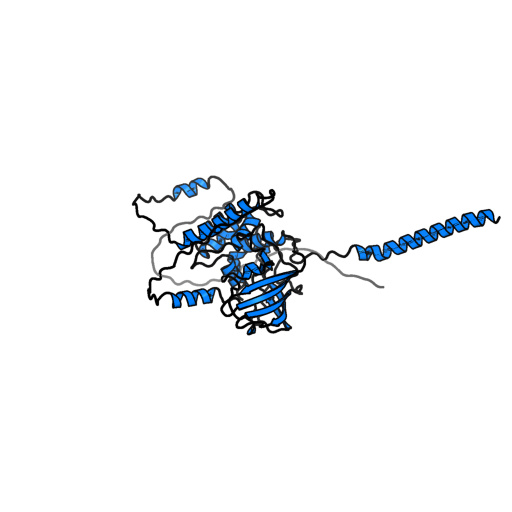 PRO A 1 156 ? 8.061 -16.193 -12.059 1.00 97.88 156 PRO A N 1
ATOM 1257 C CA . PRO A 1 156 ? 9.470 -15.905 -11.851 1.00 97.88 156 PRO A CA 1
ATOM 1258 C C . PRO A 1 156 ? 9.653 -14.447 -11.417 1.00 97.88 156 PRO A C 1
ATOM 1260 O O . PRO A 1 156 ? 8.928 -13.548 -11.848 1.00 97.88 156 PRO A O 1
ATOM 1263 N N . LEU A 1 157 ? 10.661 -14.195 -10.583 1.00 98.38 157 LEU A N 1
ATOM 1264 C CA . LEU A 1 157 ? 11.083 -12.826 -10.302 1.00 98.38 157 LEU A CA 1
ATOM 1265 C C . LEU A 1 157 ? 11.779 -12.269 -11.552 1.00 98.38 157 LEU A C 1
ATOM 1267 O O . LEU A 1 157 ? 12.774 -12.831 -12.008 1.00 98.38 157 LEU A O 1
ATOM 1271 N N . LEU A 1 158 ? 11.232 -11.196 -12.122 1.00 98.62 158 LEU A N 1
ATOM 1272 C CA . LEU A 1 158 ? 11.671 -10.616 -13.393 1.00 98.62 158 LEU A CA 1
ATOM 1273 C C . LEU A 1 158 ? 12.090 -9.150 -13.218 1.00 98.62 158 LEU A C 1
ATOM 1275 O O . LEU A 1 158 ? 11.545 -8.481 -12.342 1.00 98.62 158 LEU A O 1
ATOM 1279 N N . PRO A 1 159 ? 12.973 -8.624 -14.090 1.00 98.69 159 PRO A N 1
ATOM 1280 C CA . PRO A 1 159 ? 13.209 -7.185 -14.203 1.00 98.69 159 PRO A CA 1
ATOM 1281 C C . PRO A 1 159 ? 11.920 -6.417 -14.518 1.00 98.69 159 PRO A C 1
ATOM 1283 O O . PRO A 1 159 ? 11.025 -6.962 -15.176 1.00 98.69 159 PRO A O 1
ATOM 1286 N N . LEU A 1 160 ? 11.841 -5.145 -14.118 1.00 98.81 160 LEU A N 1
ATOM 1287 C CA . LEU A 1 160 ? 10.620 -4.334 -14.162 1.00 98.81 160 LEU A CA 1
ATOM 1288 C C . LEU A 1 160 ? 10.000 -4.295 -15.562 1.00 98.81 160 LEU A C 1
ATOM 1290 O O . LEU A 1 160 ? 8.812 -4.572 -15.716 1.00 98.81 160 LEU A O 1
ATOM 1294 N N . ALA A 1 161 ? 10.806 -4.053 -16.599 1.00 98.50 161 ALA A N 1
ATOM 1295 C CA . ALA A 1 161 ? 10.324 -4.015 -17.980 1.00 98.50 161 ALA A CA 1
ATOM 1296 C C . ALA A 1 161 ? 9.652 -5.333 -18.412 1.00 98.50 161 ALA A C 1
ATOM 1298 O O . ALA A 1 161 ? 8.588 -5.323 -19.031 1.00 98.50 161 ALA A O 1
ATOM 1299 N N . ARG A 1 162 ? 10.223 -6.489 -18.036 1.00 98.69 162 ARG A N 1
ATOM 1300 C CA . ARG A 1 162 ? 9.636 -7.808 -18.340 1.00 98.69 162 ARG A CA 1
ATOM 1301 C C . ARG A 1 162 ? 8.429 -8.120 -17.456 1.00 98.69 162 ARG A C 1
ATOM 1303 O O . ARG A 1 162 ? 7.496 -8.770 -17.925 1.00 98.69 162 ARG A O 1
ATOM 1310 N N . ALA A 1 163 ? 8.430 -7.655 -16.208 1.00 98.75 163 ALA A N 1
ATOM 1311 C CA . ALA A 1 163 ? 7.299 -7.793 -15.298 1.00 98.75 163 ALA A CA 1
ATOM 1312 C C . ALA A 1 163 ? 6.072 -6.988 -15.770 1.00 98.75 163 ALA A C 1
ATOM 1314 O O . ALA A 1 163 ? 4.940 -7.440 -15.605 1.00 98.75 163 ALA A O 1
ATOM 1315 N N . CYS A 1 164 ? 6.301 -5.840 -16.411 1.00 98.69 164 CYS A N 1
ATOM 1316 C CA . CYS A 1 164 ? 5.273 -4.967 -16.976 1.00 98.69 164 CYS A CA 1
ATOM 1317 C C . CYS A 1 164 ? 4.846 -5.331 -18.408 1.00 98.69 164 CYS A C 1
ATOM 1319 O O . CYS A 1 164 ? 3.829 -4.824 -18.868 1.00 98.69 164 CYS A O 1
ATOM 1321 N N . ALA A 1 165 ? 5.557 -6.213 -19.116 1.00 98.19 165 ALA A N 1
ATOM 1322 C CA . ALA A 1 165 ? 5.240 -6.554 -20.509 1.00 98.19 165 ALA A CA 1
ATOM 1323 C C . ALA A 1 165 ? 3.782 -7.018 -20.756 1.00 98.19 165 ALA A C 1
ATOM 1325 O O . ALA A 1 165 ? 3.200 -6.607 -21.758 1.00 98.19 165 ALA A O 1
ATOM 1326 N N . PRO A 1 166 ? 3.129 -7.812 -19.876 1.00 98.19 166 PRO A N 1
ATOM 1327 C CA . PRO A 1 166 ? 1.717 -8.172 -20.068 1.00 98.19 166 PRO A CA 1
ATOM 1328 C C . PRO A 1 166 ? 0.737 -7.001 -19.897 1.00 98.19 166 PRO A C 1
ATOM 1330 O O . PRO A 1 166 ? -0.438 -7.134 -20.224 1.00 98.19 166 PRO A O 1
ATOM 1333 N N . LEU A 1 167 ? 1.200 -5.875 -19.349 1.00 98.25 167 LEU A N 1
ATOM 1334 C CA . LEU A 1 167 ? 0.389 -4.706 -19.019 1.00 98.25 167 LEU A CA 1
ATOM 1335 C C . LEU A 1 167 ? 0.400 -3.642 -20.131 1.00 98.25 167 LEU A C 1
ATOM 1337 O O . LEU A 1 167 ? -0.367 -2.685 -20.052 1.00 98.25 167 LEU A O 1
ATOM 1341 N N . THR A 1 168 ? 1.229 -3.795 -21.172 1.00 96.06 168 THR A N 1
ATOM 1342 C CA . THR A 1 168 ? 1.401 -2.796 -22.245 1.00 96.06 168 THR A CA 1
ATOM 1343 C C . THR A 1 168 ? 0.107 -2.489 -22.999 1.00 96.06 168 THR A C 1
ATOM 1345 O O . THR A 1 168 ? -0.137 -1.335 -23.329 1.00 96.06 168 THR A O 1
ATOM 1348 N N . GLU A 1 169 ? -0.753 -3.486 -23.210 1.00 95.50 169 GLU A N 1
ATOM 1349 C CA . GLU A 1 169 ? -2.051 -3.296 -23.882 1.00 95.50 169 GLU A CA 1
ATOM 1350 C C . GLU A 1 169 ? -3.142 -2.745 -22.944 1.00 95.50 169 GLU A C 1
ATOM 1352 O O . GLU A 1 169 ? -4.211 -2.342 -23.393 1.00 95.50 169 GLU A O 1
ATOM 1357 N N . ILE A 1 170 ? -2.895 -2.739 -21.630 1.00 96.06 170 ILE A N 1
ATOM 1358 C CA . ILE A 1 170 ? -3.849 -2.265 -20.614 1.00 96.06 170 ILE A CA 1
ATOM 1359 C C . ILE A 1 170 ? -3.637 -0.777 -20.330 1.00 96.06 170 ILE A C 1
ATOM 1361 O O . ILE A 1 170 ? -4.582 -0.046 -20.035 1.00 96.06 170 ILE A O 1
ATOM 1365 N N . PHE A 1 171 ? -2.388 -0.328 -20.403 1.00 96.56 171 PHE A N 1
ATOM 1366 C CA . PHE A 1 171 ? -1.976 0.976 -19.918 1.00 96.56 171 PHE A CA 1
ATOM 1367 C C . PHE A 1 171 ? -1.403 1.854 -21.023 1.00 96.56 171 PHE A C 1
ATOM 1369 O O . PHE A 1 171 ? -0.448 1.490 -21.710 1.00 96.56 171 PHE A O 1
ATOM 1376 N N . HIS A 1 172 ? -1.942 3.068 -21.129 1.00 94.50 172 HIS A N 1
ATOM 1377 C CA . HIS A 1 172 ? -1.421 4.071 -22.045 1.00 94.50 172 HIS A CA 1
ATOM 1378 C C . HIS A 1 172 ? 0.002 4.486 -21.650 1.00 94.50 172 HIS A C 1
ATOM 1380 O O . HIS A 1 172 ? 0.256 4.820 -20.495 1.00 94.50 172 HIS A O 1
ATOM 1386 N N . ASN A 1 173 ? 0.914 4.484 -22.626 1.00 95.44 173 ASN A N 1
ATOM 1387 C CA . ASN A 1 173 ? 2.297 4.941 -22.475 1.00 95.44 173 ASN A CA 1
ATOM 1388 C C . ASN A 1 173 ? 3.071 4.272 -21.315 1.00 95.44 173 ASN A C 1
ATOM 1390 O O . ASN A 1 173 ? 3.942 4.882 -20.696 1.00 95.44 173 ASN A O 1
ATOM 1394 N N . LEU A 1 174 ? 2.772 3.001 -21.012 1.00 97.75 174 LEU A N 1
ATOM 1395 C CA . LEU A 1 174 ? 3.396 2.275 -19.900 1.00 97.75 174 LEU A CA 1
ATOM 1396 C C . LEU A 1 174 ? 4.930 2.257 -19.976 1.00 97.75 174 LEU A C 1
ATOM 1398 O O . LEU A 1 174 ? 5.588 2.378 -18.946 1.00 97.75 174 LEU A O 1
ATOM 1402 N N . SER A 1 175 ? 5.504 2.122 -21.176 1.00 97.56 175 SER A N 1
ATOM 1403 C CA . SER A 1 175 ? 6.961 2.094 -21.366 1.00 97.56 175 SER A CA 1
ATOM 1404 C C . SER A 1 175 ? 7.632 3.363 -20.847 1.00 97.56 175 SER A C 1
ATOM 1406 O O . SER A 1 175 ? 8.625 3.270 -20.138 1.00 97.56 175 SER A O 1
ATOM 1408 N N . PHE A 1 176 ? 7.041 4.533 -21.107 1.00 97.75 176 PHE A N 1
ATOM 1409 C CA . PHE A 1 176 ? 7.556 5.802 -20.598 1.00 97.75 176 PHE A CA 1
ATOM 1410 C C . PHE A 1 176 ? 7.600 5.826 -19.067 1.00 97.75 176 PHE A C 1
ATOM 1412 O O . PHE A 1 176 ? 8.605 6.232 -18.491 1.00 97.75 176 PHE A O 1
ATOM 1419 N N . TYR A 1 177 ? 6.539 5.370 -18.395 1.00 98.44 177 TYR A N 1
ATOM 1420 C CA . TYR A 1 177 ? 6.497 5.358 -16.931 1.00 98.44 177 TYR A CA 1
ATOM 1421 C C . TYR A 1 177 ? 7.444 4.318 -16.322 1.00 98.44 177 TYR A C 1
ATOM 1423 O O . TYR A 1 177 ? 8.033 4.578 -15.273 1.00 98.44 177 TYR A O 1
ATOM 1431 N N . VAL A 1 178 ? 7.634 3.171 -16.981 1.00 98.69 178 VAL A N 1
ATOM 1432 C CA . VAL A 1 178 ? 8.650 2.179 -16.595 1.00 98.69 178 VAL A CA 1
ATOM 1433 C C . VAL A 1 178 ? 10.053 2.780 -16.701 1.00 98.69 178 VAL A C 1
ATOM 1435 O O . VAL A 1 178 ? 10.818 2.704 -15.739 1.00 98.69 178 VAL A O 1
ATOM 1438 N N . ASP A 1 179 ? 10.371 3.430 -17.821 1.00 98.50 179 ASP A N 1
ATOM 1439 C CA . ASP A 1 179 ? 11.670 4.075 -18.038 1.00 98.50 179 ASP A CA 1
ATOM 1440 C C . ASP A 1 179 ? 11.903 5.218 -17.046 1.00 98.50 179 ASP A C 1
ATOM 1442 O O . ASP A 1 179 ? 12.998 5.356 -16.496 1.00 98.50 179 ASP A O 1
ATOM 1446 N N . LEU A 1 180 ? 10.866 6.009 -16.760 1.00 98.25 180 LEU A N 1
ATOM 1447 C CA . LEU A 1 180 ? 10.900 7.058 -15.746 1.00 98.25 180 LEU A CA 1
ATOM 1448 C C . LEU A 1 180 ? 11.200 6.475 -14.359 1.00 98.25 180 LEU A C 1
ATOM 1450 O O . LEU A 1 180 ? 12.096 6.961 -13.670 1.00 98.25 180 LEU A O 1
ATOM 1454 N N . ALA A 1 181 ? 10.501 5.407 -13.963 1.00 98.50 181 ALA A N 1
ATOM 1455 C CA . ALA A 1 181 ? 10.706 4.757 -12.673 1.00 98.50 181 ALA A CA 1
ATOM 1456 C C . ALA A 1 181 ? 12.119 4.164 -12.530 1.00 98.50 181 ALA A C 1
ATOM 1458 O O . ALA A 1 181 ? 12.722 4.271 -11.461 1.00 98.50 181 ALA A O 1
ATOM 1459 N N . LEU A 1 182 ? 12.666 3.571 -13.594 1.00 98.56 182 LEU A N 1
ATOM 1460 C CA . LEU A 1 182 ? 14.039 3.058 -13.608 1.00 98.56 182 LEU A CA 1
ATOM 1461 C C . LEU A 1 182 ? 15.064 4.192 -13.525 1.00 98.56 182 LEU A C 1
ATOM 1463 O O . LEU A 1 182 ? 15.963 4.141 -12.693 1.00 98.56 182 LEU A O 1
ATOM 1467 N N . THR A 1 183 ? 14.897 5.235 -14.339 1.00 97.94 183 THR A N 1
ATOM 1468 C CA . THR A 1 183 ? 15.837 6.366 -14.432 1.00 97.94 183 THR A CA 1
ATOM 1469 C C . THR A 1 183 ? 15.909 7.169 -13.134 1.00 97.94 183 THR A C 1
ATOM 1471 O O . THR A 1 183 ? 16.965 7.678 -12.766 1.00 97.94 183 THR A O 1
ATOM 1474 N N . GLU A 1 184 ? 14.788 7.305 -12.426 1.00 96.56 184 GLU A N 1
ATOM 1475 C CA . GLU A 1 184 ? 14.741 8.008 -11.142 1.00 96.56 184 GLU A CA 1
ATOM 1476 C C . GLU A 1 184 ? 15.124 7.133 -9.944 1.00 96.56 184 GLU A C 1
ATOM 1478 O O . GLU A 1 184 ? 15.256 7.638 -8.825 1.00 96.56 184 GLU A O 1
ATOM 1483 N N . THR A 1 185 ? 15.298 5.830 -10.147 1.00 98.00 185 THR A N 1
ATOM 1484 C CA . THR A 1 185 ? 15.784 4.937 -9.101 1.00 98.00 185 THR A CA 1
ATOM 1485 C C . THR A 1 185 ? 17.313 5.024 -9.024 1.00 98.00 185 THR A C 1
ATOM 1487 O O . THR A 1 185 ? 17.979 4.898 -10.050 1.00 98.00 185 THR A O 1
ATOM 1490 N N . PRO A 1 186 ? 17.903 5.239 -7.832 1.00 95.50 186 PRO A N 1
ATOM 1491 C CA . PRO A 1 186 ? 19.356 5.268 -7.683 1.00 95.50 186 PRO A CA 1
ATOM 1492 C C . PRO A 1 186 ? 20.008 3.957 -8.133 1.00 95.50 186 PRO A C 1
ATOM 1494 O O . PRO A 1 186 ? 19.450 2.885 -7.915 1.00 95.50 186 PRO A O 1
ATOM 1497 N N . GLU A 1 187 ? 21.234 4.024 -8.659 1.00 94.88 187 GLU A N 1
ATOM 1498 C CA . GLU A 1 187 ? 22.014 2.830 -9.036 1.00 94.88 187 GLU A CA 1
ATOM 1499 C C . GLU A 1 187 ? 22.250 1.871 -7.857 1.00 94.88 187 GLU A C 1
ATOM 1501 O O . GLU A 1 187 ? 22.417 0.668 -8.045 1.00 94.88 187 GLU A O 1
ATOM 1506 N N . GLN A 1 188 ? 22.263 2.410 -6.635 1.00 96.75 188 GLN A N 1
ATOM 1507 C CA . GLN A 1 188 ? 22.340 1.661 -5.384 1.00 96.75 188 GLN A CA 1
ATOM 1508 C C . GLN A 1 188 ? 21.140 2.038 -4.507 1.00 96.75 188 GLN A C 1
ATOM 1510 O O . GLN A 1 188 ? 21.251 2.946 -3.675 1.00 96.75 188 GLN A O 1
ATOM 1515 N N . PRO A 1 189 ? 19.971 1.406 -4.711 1.00 97.00 189 PRO A N 1
ATOM 1516 C CA . PRO A 1 189 ? 18.814 1.647 -3.865 1.00 97.00 189 PRO A CA 1
ATOM 1517 C C . PRO A 1 189 ? 19.106 1.261 -2.406 1.00 97.00 189 PRO A C 1
ATOM 1519 O O . PRO A 1 189 ? 19.868 0.322 -2.151 1.00 97.00 189 PRO A O 1
ATOM 1522 N N . PRO A 1 190 ? 18.503 1.956 -1.430 1.00 95.94 190 PRO A N 1
ATOM 1523 C CA . PRO A 1 190 ? 18.643 1.594 -0.026 1.00 95.94 190 PRO A CA 1
ATOM 1524 C C . PRO A 1 190 ? 17.924 0.274 0.301 1.00 95.94 190 PRO A C 1
ATOM 1526 O O . PRO A 1 190 ? 17.322 -0.376 -0.556 1.00 95.94 190 PRO A O 1
ATOM 1529 N N . ASP A 1 191 ? 18.029 -0.144 1.565 1.00 95.94 191 ASP A N 1
ATOM 1530 C CA . ASP A 1 191 ? 17.278 -1.271 2.143 1.00 95.94 191 ASP A CA 1
ATOM 1531 C C . ASP A 1 191 ? 17.541 -2.644 1.496 1.00 95.94 191 ASP A C 1
ATOM 1533 O O . ASP A 1 191 ? 16.813 -3.613 1.720 1.00 95.94 191 ASP A O 1
ATOM 1537 N N . GLY A 1 192 ? 18.630 -2.756 0.729 1.00 95.75 192 GLY A N 1
ATOM 1538 C CA . GLY A 1 192 ? 19.031 -3.997 0.068 1.00 95.75 192 GLY A CA 1
ATOM 1539 C C . GLY A 1 192 ? 18.103 -4.407 -1.077 1.00 95.75 192 GLY A C 1
ATOM 1540 O O . GLY A 1 192 ? 18.078 -5.586 -1.445 1.00 95.75 192 GLY A O 1
ATOM 1541 N N . LEU A 1 193 ? 17.332 -3.462 -1.625 1.00 98.25 193 LEU A N 1
ATOM 1542 C CA . LEU A 1 193 ? 16.531 -3.691 -2.821 1.00 98.25 193 LEU A CA 1
ATOM 1543 C C . LEU A 1 193 ? 17.398 -3.610 -4.079 1.00 98.25 193 LEU A C 1
ATOM 1545 O O . LEU A 1 193 ? 18.305 -2.787 -4.187 1.00 98.25 193 LEU A O 1
ATOM 1549 N N . SER A 1 194 ? 17.085 -4.451 -5.062 1.00 98.44 194 SER A N 1
ATOM 1550 C CA . SER A 1 194 ? 17.591 -4.257 -6.424 1.00 98.44 194 SER A CA 1
ATOM 1551 C C . SER A 1 194 ? 16.964 -3.019 -7.076 1.00 98.44 194 SER A C 1
ATOM 1553 O O . SER A 1 194 ? 15.933 -2.511 -6.623 1.00 98.44 194 SER A O 1
ATOM 1555 N N . ILE A 1 195 ? 17.567 -2.554 -8.176 1.00 98.56 195 ILE A N 1
ATOM 1556 C CA . ILE A 1 195 ? 17.041 -1.435 -8.973 1.00 98.56 195 ILE A CA 1
ATOM 1557 C C . ILE A 1 195 ? 15.604 -1.729 -9.416 1.00 98.56 195 ILE A C 1
ATOM 1559 O O . ILE A 1 195 ? 14.728 -0.906 -9.184 1.00 98.56 195 ILE A O 1
ATOM 1563 N N . ASP A 1 196 ? 15.334 -2.914 -9.968 1.00 98.81 196 ASP A N 1
ATOM 1564 C CA . ASP A 1 196 ? 13.995 -3.293 -10.435 1.00 98.81 196 ASP A CA 1
ATOM 1565 C C . ASP A 1 196 ? 12.957 -3.358 -9.306 1.00 98.81 196 ASP A C 1
ATOM 1567 O O . ASP A 1 196 ? 11.814 -2.948 -9.490 1.00 98.81 196 ASP A O 1
ATOM 1571 N N . GLU A 1 197 ? 13.343 -3.838 -8.122 1.00 98.81 197 GLU A N 1
ATOM 1572 C CA . GLU A 1 197 ? 12.462 -3.889 -6.948 1.00 98.81 197 GLU A CA 1
ATOM 1573 C C . GLU A 1 197 ? 12.112 -2.487 -6.440 1.00 98.81 197 GLU A C 1
ATOM 1575 O O . GLU A 1 197 ? 10.940 -2.181 -6.214 1.00 98.81 197 GLU A O 1
ATOM 1580 N N . SER A 1 198 ? 13.112 -1.613 -6.302 1.00 98.75 198 SER A N 1
ATOM 1581 C CA . SER A 1 198 ? 12.891 -0.218 -5.914 1.00 98.75 198 SER A CA 1
ATOM 1582 C C . SER A 1 198 ? 12.095 0.541 -6.982 1.00 98.75 198 SER A C 1
ATOM 1584 O O . SER A 1 198 ? 11.189 1.304 -6.651 1.00 98.75 198 SER A O 1
ATOM 1586 N N . ALA A 1 199 ? 12.389 0.318 -8.263 1.00 98.75 199 ALA A N 1
ATOM 1587 C CA . ALA A 1 199 ? 11.683 0.945 -9.372 1.00 98.75 199 ALA A CA 1
ATOM 1588 C C . ALA A 1 199 ? 10.235 0.448 -9.489 1.00 98.75 199 ALA A C 1
ATOM 1590 O O . ALA A 1 199 ? 9.363 1.225 -9.862 1.00 98.75 199 ALA A O 1
ATOM 1591 N N . ALA A 1 200 ? 9.936 -0.802 -9.117 1.00 98.88 200 ALA A N 1
ATOM 1592 C CA . ALA A 1 200 ? 8.559 -1.289 -9.048 1.00 98.88 200 ALA A CA 1
ATOM 1593 C C . ALA A 1 200 ? 7.733 -0.519 -8.010 1.00 98.88 200 ALA A C 1
ATOM 1595 O O . ALA A 1 200 ? 6.580 -0.179 -8.287 1.00 98.88 200 ALA A O 1
ATOM 1596 N N . ILE A 1 201 ? 8.331 -0.210 -6.851 1.00 98.69 201 ILE A N 1
ATOM 1597 C CA . ILE A 1 201 ? 7.716 0.649 -5.832 1.00 98.69 201 ILE A CA 1
ATOM 1598 C C . ILE A 1 201 ? 7.548 2.071 -6.364 1.00 98.69 201 ILE A C 1
ATOM 1600 O O . ILE A 1 201 ? 6.455 2.625 -6.276 1.00 98.69 201 ILE A O 1
ATOM 1604 N N . ARG A 1 202 ? 8.585 2.640 -6.989 1.00 98.38 202 ARG A N 1
ATOM 1605 C CA . ARG A 1 202 ? 8.497 3.972 -7.596 1.00 98.38 202 ARG A CA 1
ATOM 1606 C C . ARG A 1 202 ? 7.368 4.043 -8.619 1.00 98.38 202 ARG A C 1
ATOM 1608 O O . ARG A 1 202 ? 6.523 4.923 -8.515 1.00 98.38 202 ARG A O 1
ATOM 1615 N N . LEU A 1 203 ? 7.298 3.087 -9.545 1.00 98.56 203 LEU A N 1
ATOM 1616 C CA . LEU A 1 203 ? 6.266 3.014 -10.579 1.00 98.56 203 LEU A CA 1
ATOM 1617 C C . LEU A 1 203 ? 4.851 2.972 -9.992 1.00 98.56 203 LEU A C 1
ATOM 1619 O O . LEU A 1 203 ? 3.954 3.611 -10.537 1.00 98.56 203 LEU A O 1
ATOM 1623 N N . TYR A 1 204 ? 4.654 2.252 -8.882 1.00 98.38 204 TYR A N 1
ATOM 1624 C CA . TYR A 1 204 ? 3.372 2.224 -8.178 1.00 98.38 204 TYR A CA 1
ATOM 1625 C C . TYR A 1 204 ? 2.951 3.632 -7.724 1.00 98.38 204 TYR A C 1
ATOM 1627 O O . TYR A 1 204 ? 1.787 3.987 -7.838 1.00 98.38 204 TYR A O 1
ATOM 1635 N N . THR A 1 205 ? 3.893 4.452 -7.263 1.00 96.50 205 THR A N 1
ATOM 1636 C CA . THR A 1 205 ? 3.619 5.789 -6.703 1.00 96.50 205 THR A CA 1
ATOM 1637 C C . THR A 1 205 ? 3.533 6.918 -7.735 1.00 96.50 205 THR A C 1
ATOM 1639 O O . THR A 1 205 ? 3.181 8.036 -7.377 1.00 96.50 205 THR A O 1
ATOM 1642 N N . ILE A 1 206 ? 3.864 6.672 -9.008 1.00 95.25 206 ILE A N 1
ATOM 1643 C CA . ILE A 1 206 ? 3.801 7.717 -10.038 1.00 95.25 206 ILE A CA 1
ATOM 1644 C C . ILE A 1 206 ? 2.341 7.960 -10.433 1.00 95.25 206 ILE A C 1
ATOM 1646 O O . ILE A 1 206 ? 1.647 7.042 -10.878 1.00 95.25 206 ILE A O 1
ATOM 1650 N N . GLU A 1 207 ? 1.902 9.216 -10.335 1.00 91.75 207 GLU A N 1
ATOM 1651 C CA . GLU A 1 207 ? 0.636 9.661 -10.916 1.00 91.75 207 GLU A CA 1
ATOM 1652 C C . GLU A 1 207 ? 0.792 9.884 -12.423 1.00 91.75 207 GLU A C 1
ATOM 1654 O O . GLU A 1 207 ? 1.784 10.450 -12.890 1.00 91.75 207 GLU A O 1
ATOM 1659 N N . TRP A 1 208 ? -0.174 9.393 -13.192 1.00 93.50 208 TRP A N 1
ATOM 1660 C CA . TRP A 1 208 ? -0.160 9.464 -14.645 1.00 93.50 208 TRP A CA 1
ATOM 1661 C C . TRP A 1 208 ? -0.978 10.648 -15.147 1.00 93.50 208 TRP A C 1
ATOM 1663 O O . TRP A 1 208 ? -1.803 11.223 -14.436 1.00 93.50 208 TRP A O 1
ATOM 1673 N N . ASP A 1 209 ? -0.741 11.025 -16.398 1.00 89.50 209 ASP A N 1
ATOM 1674 C CA . ASP A 1 209 ? -1.439 12.152 -16.994 1.00 89.50 209 ASP A CA 1
ATOM 1675 C C . ASP A 1 209 ? -2.902 11.801 -17.290 1.00 89.50 209 ASP A C 1
ATOM 1677 O O . ASP A 1 209 ? -3.231 10.766 -17.881 1.00 89.50 209 ASP A O 1
ATOM 1681 N N . ARG A 1 210 ? -3.802 12.710 -16.899 1.00 87.06 210 ARG A N 1
ATOM 1682 C CA . ARG A 1 210 ? -5.227 12.615 -17.229 1.00 87.06 210 ARG A CA 1
ATOM 1683 C C . ARG A 1 210 ? -5.414 12.616 -18.756 1.00 87.06 210 ARG A C 1
ATOM 1685 O O . ARG A 1 210 ? -4.684 13.328 -19.444 1.00 87.06 210 ARG A O 1
ATOM 1692 N N . PRO A 1 211 ? -6.393 11.861 -19.289 1.00 91.50 211 PRO A N 1
ATOM 1693 C CA . PRO A 1 211 ? -7.454 11.128 -18.581 1.00 91.50 211 PRO A CA 1
ATOM 1694 C C . PRO A 1 211 ? -7.086 9.679 -18.198 1.00 91.50 211 PRO A C 1
ATOM 1696 O O . PRO A 1 211 ? -7.965 8.898 -17.831 1.00 91.50 211 PRO A O 1
ATOM 1699 N N . HIS A 1 212 ? -5.820 9.272 -18.317 1.00 92.50 212 HIS A N 1
ATOM 1700 C CA . HIS A 1 212 ? -5.420 7.878 -18.140 1.00 92.50 212 HIS A CA 1
ATOM 1701 C C . HIS A 1 212 ? -5.250 7.508 -16.664 1.00 92.50 212 HIS A C 1
ATOM 1703 O O . HIS A 1 212 ? -4.777 8.298 -15.852 1.00 92.50 212 HIS A O 1
ATOM 1709 N N . ARG A 1 213 ? -5.631 6.277 -16.304 1.00 92.88 213 ARG A N 1
ATOM 1710 C CA . ARG A 1 213 ? -5.469 5.779 -14.934 1.00 92.88 213 ARG A CA 1
ATOM 1711 C C . ARG A 1 213 ? -4.033 5.332 -14.687 1.00 92.88 213 ARG A C 1
ATOM 1713 O O . ARG A 1 213 ? -3.525 4.491 -15.425 1.00 92.88 213 ARG A O 1
ATOM 1720 N N . SER A 1 214 ? -3.461 5.808 -13.585 1.00 95.50 214 SER A N 1
ATOM 1721 C CA . SER A 1 214 ? -2.181 5.350 -13.042 1.00 95.50 214 SER A CA 1
ATOM 1722 C C . SER A 1 214 ? -2.181 3.851 -12.721 1.00 95.50 214 SER A C 1
ATOM 1724 O O . SER A 1 214 ? -3.235 3.261 -12.440 1.00 95.50 214 SER A O 1
ATOM 1726 N N . LEU A 1 215 ? -0.990 3.239 -12.688 1.00 97.31 215 LEU A N 1
ATOM 1727 C CA . LEU A 1 215 ? -0.821 1.816 -12.364 1.00 97.31 215 LEU A CA 1
ATOM 1728 C C . LEU A 1 215 ? -1.477 1.443 -11.030 1.00 97.31 215 LEU A C 1
ATOM 1730 O O . LEU A 1 215 ? -2.263 0.494 -10.995 1.00 97.31 215 LEU A O 1
ATOM 1734 N N . TYR A 1 216 ? -1.214 2.199 -9.954 1.00 95.94 216 TYR A N 1
ATOM 1735 C CA . TYR A 1 216 ? -1.832 1.924 -8.652 1.00 95.94 216 TYR A CA 1
ATOM 1736 C C . TYR A 1 216 ? -3.354 2.035 -8.707 1.00 95.94 216 TYR A C 1
ATOM 1738 O O . TYR A 1 216 ? -4.046 1.227 -8.093 1.00 95.94 216 TYR A O 1
ATOM 1746 N N . SER A 1 217 ? -3.885 3.010 -9.452 1.00 94.38 217 SER A N 1
ATOM 1747 C CA . SER A 1 217 ? -5.322 3.264 -9.528 1.00 94.38 217 SER A CA 1
ATOM 1748 C C . SER A 1 217 ? -6.033 2.044 -10.113 1.00 94.38 217 SER A C 1
ATOM 1750 O O . SER A 1 217 ? -6.946 1.491 -9.491 1.00 94.38 217 SER A O 1
ATOM 1752 N N . LEU A 1 218 ? -5.587 1.568 -11.279 1.00 95.56 218 LEU A N 1
ATOM 1753 C CA . LEU A 1 218 ? -6.220 0.431 -11.944 1.00 95.56 218 LEU A CA 1
ATOM 1754 C C . LEU A 1 218 ? -5.927 -0.906 -11.239 1.00 95.56 218 LEU A C 1
ATOM 1756 O O . LEU A 1 218 ? -6.833 -1.729 -11.111 1.00 95.56 218 LEU A O 1
ATOM 1760 N N . LEU A 1 219 ? -4.715 -1.104 -10.707 1.00 97.06 219 LEU A N 1
ATOM 1761 C CA . LEU A 1 219 ? -4.385 -2.292 -9.912 1.00 97.06 219 LEU A CA 1
ATOM 1762 C C . LEU A 1 219 ? -5.269 -2.392 -8.660 1.00 97.06 219 LEU A C 1
ATOM 1764 O O . LEU A 1 219 ? -5.890 -3.428 -8.427 1.00 97.06 219 LEU A O 1
ATOM 1768 N N . ASN A 1 220 ? -5.390 -1.314 -7.881 1.00 96.12 220 ASN A N 1
ATOM 1769 C CA . ASN A 1 220 ? -6.235 -1.296 -6.684 1.00 96.12 220 ASN A CA 1
ATOM 1770 C C . ASN A 1 220 ? -7.717 -1.461 -7.011 1.00 96.12 220 ASN A C 1
ATOM 1772 O O . ASN A 1 220 ? -8.449 -2.073 -6.237 1.00 96.12 220 ASN A O 1
ATOM 1776 N N . PHE A 1 221 ? -8.169 -0.964 -8.163 1.00 93.38 221 PHE A N 1
ATOM 1777 C CA . PHE A 1 221 ? -9.516 -1.243 -8.648 1.00 93.38 221 PHE A CA 1
ATOM 1778 C C . PHE A 1 221 ? -9.744 -2.742 -8.885 1.00 93.38 221 PHE A C 1
ATOM 1780 O O . PHE A 1 221 ? -10.724 -3.287 -8.383 1.00 93.38 221 PHE A O 1
ATOM 1787 N N . ASN A 1 222 ? -8.819 -3.425 -9.563 1.00 93.75 222 ASN A N 1
ATOM 1788 C CA . ASN A 1 222 ? -8.938 -4.863 -9.819 1.00 93.75 222 ASN A CA 1
ATOM 1789 C C . ASN A 1 222 ? -8.802 -5.708 -8.543 1.00 93.75 222 ASN A C 1
ATOM 1791 O O . ASN A 1 222 ? -9.477 -6.722 -8.411 1.00 93.75 222 ASN A O 1
ATOM 1795 N N . LEU A 1 223 ? -7.995 -5.275 -7.568 1.00 93.62 223 LEU A N 1
ATOM 1796 C CA . LEU A 1 223 ? -7.875 -5.947 -6.267 1.00 93.62 223 LEU A CA 1
ATOM 1797 C C . LEU A 1 223 ? -9.189 -5.926 -5.470 1.00 93.62 223 LEU A C 1
ATOM 1799 O O . LEU A 1 223 ? -9.535 -6.916 -4.821 1.00 93.62 223 LEU A O 1
ATOM 1803 N N . LYS A 1 224 ? -9.928 -4.812 -5.546 1.00 88.50 224 LYS A N 1
ATOM 1804 C CA . LYS A 1 224 ? -11.254 -4.658 -4.927 1.00 88.50 224 LYS A CA 1
ATOM 1805 C C . LYS A 1 224 ? -12.336 -5.477 -5.632 1.00 88.50 224 LYS A C 1
ATOM 1807 O O . LYS A 1 224 ? -13.327 -5.827 -5.001 1.00 88.50 224 LYS A O 1
ATOM 1812 N N . ASN A 1 225 ? -12.168 -5.755 -6.923 1.00 84.19 225 ASN A N 1
ATOM 1813 C CA . ASN A 1 225 ? -13.188 -6.421 -7.719 1.00 84.19 225 ASN A CA 1
ATOM 1814 C C . ASN A 1 225 ? -13.278 -7.922 -7.396 1.00 84.19 225 ASN A C 1
ATOM 1816 O O . ASN A 1 225 ? -12.291 -8.567 -7.030 1.00 84.19 225 ASN A O 1
ATOM 1820 N N . ASN A 1 226 ? -14.470 -8.490 -7.570 1.00 76.31 226 ASN A N 1
ATOM 1821 C CA . ASN A 1 226 ? -14.736 -9.894 -7.257 1.00 76.31 226 ASN A CA 1
ATOM 1822 C C . ASN A 1 226 ? -14.100 -10.855 -8.276 1.00 76.31 226 ASN A C 1
ATOM 1824 O O . ASN A 1 226 ? -13.934 -12.040 -7.992 1.00 76.31 226 ASN A O 1
ATOM 1828 N N . ASP A 1 227 ? -13.731 -10.347 -9.452 1.00 87.25 227 ASP A N 1
ATOM 1829 C CA . ASP A 1 227 ? -13.065 -11.112 -10.499 1.00 87.25 227 ASP A CA 1
ATOM 1830 C C . ASP A 1 227 ? -11.546 -11.162 -10.275 1.00 87.25 227 ASP A C 1
ATOM 1832 O O . ASP A 1 227 ? -10.808 -10.234 -10.606 1.00 87.25 227 ASP A O 1
ATOM 1836 N N . ARG A 1 228 ? -11.064 -12.274 -9.713 1.00 90.06 228 ARG A N 1
ATOM 1837 C CA . ARG A 1 228 ? -9.625 -12.511 -9.524 1.00 90.06 228 ARG A CA 1
ATOM 1838 C C . ARG A 1 228 ? -8.881 -12.787 -10.823 1.00 90.06 228 ARG A C 1
ATOM 1840 O O . ARG A 1 228 ? -7.671 -12.574 -10.864 1.00 90.06 228 ARG A O 1
ATOM 1847 N N . GLU A 1 229 ? -9.564 -13.208 -11.883 1.00 91.44 229 GLU A N 1
ATOM 1848 C CA . GLU A 1 229 ? -8.918 -13.432 -13.176 1.00 91.44 229 GLU A CA 1
ATOM 1849 C C . GLU A 1 229 ? -8.475 -12.105 -13.809 1.00 91.44 229 GLU A C 1
ATOM 1851 O O . GLU A 1 229 ? -7.444 -12.063 -14.483 1.00 91.44 229 GLU A O 1
ATOM 1856 N N . ALA A 1 230 ? -9.141 -10.992 -13.476 1.00 92.62 230 ALA A N 1
ATOM 1857 C CA . ALA A 1 230 ? -8.711 -9.644 -13.853 1.00 92.62 230 ALA A CA 1
ATOM 1858 C C . ALA A 1 230 ? -7.313 -9.267 -13.315 1.00 92.62 230 ALA A C 1
ATOM 1860 O O . ALA A 1 230 ? -6.671 -8.359 -13.846 1.00 92.62 230 ALA A O 1
ATOM 1861 N N . LEU A 1 231 ? -6.804 -9.965 -12.289 1.00 95.38 231 LEU A N 1
ATOM 1862 C CA . LEU A 1 231 ? -5.450 -9.760 -11.767 1.00 95.38 231 LEU A CA 1
ATOM 1863 C C . LEU A 1 231 ? -4.377 -10.527 -12.544 1.00 95.38 231 LEU A C 1
ATOM 1865 O O . LEU A 1 231 ? -3.203 -10.187 -12.404 1.00 95.38 231 LEU A O 1
ATOM 1869 N N . ARG A 1 232 ? -4.724 -11.518 -13.377 1.00 96.50 232 ARG A N 1
ATOM 1870 C CA . ARG A 1 232 ? -3.724 -12.353 -14.068 1.00 96.50 232 ARG A CA 1
ATOM 1871 C C . ARG A 1 232 ? -2.690 -11.564 -14.873 1.00 96.50 232 ARG A C 1
ATOM 1873 O O . ARG A 1 232 ? -1.506 -11.870 -14.730 1.00 96.50 232 ARG A O 1
ATOM 1880 N N . PRO A 1 233 ? -3.054 -10.526 -15.655 1.00 97.81 233 PRO A N 1
ATOM 1881 C CA . PRO A 1 233 ? -2.058 -9.723 -16.367 1.00 97.81 233 PRO A CA 1
ATOM 1882 C C . PRO A 1 233 ? -1.050 -9.040 -15.430 1.00 97.81 233 PRO A C 1
ATOM 1884 O O . PRO A 1 233 ? 0.081 -8.768 -15.822 1.00 97.81 233 PRO A O 1
ATOM 1887 N N . TYR A 1 234 ? -1.437 -8.797 -14.176 1.00 98.31 234 TYR A N 1
ATOM 1888 C CA . TYR A 1 234 ? -0.620 -8.126 -13.172 1.00 98.31 234 TYR A CA 1
ATOM 1889 C C . TYR A 1 234 ? 0.298 -9.070 -12.404 1.00 98.31 234 TYR A C 1
ATOM 1891 O O . TYR A 1 234 ? 1.168 -8.573 -11.700 1.00 98.31 234 TYR A O 1
ATOM 1899 N N . PHE A 1 235 ? 0.154 -10.395 -12.505 1.00 98.44 235 PHE A N 1
ATOM 1900 C CA . PHE A 1 235 ? 0.858 -11.333 -11.620 1.00 98.44 235 PHE A CA 1
ATOM 1901 C C . PHE A 1 235 ? 2.376 -11.146 -11.621 1.00 98.44 235 PHE A C 1
ATOM 1903 O O . PHE A 1 235 ? 2.977 -11.093 -10.551 1.00 98.44 235 PHE A O 1
ATOM 1910 N N . LYS A 1 236 ? 2.990 -10.936 -12.789 1.00 98.75 236 LYS A N 1
ATOM 1911 C CA . LYS A 1 236 ? 4.437 -10.686 -12.890 1.00 98.75 236 LYS A CA 1
ATOM 1912 C C . LYS A 1 236 ? 4.858 -9.384 -12.207 1.00 98.75 236 LYS A C 1
ATOM 1914 O O . LYS A 1 236 ? 5.871 -9.354 -11.511 1.00 98.75 236 LYS A O 1
ATOM 1919 N N . TYR A 1 237 ? 4.068 -8.322 -12.359 1.00 98.81 237 TYR A N 1
ATOM 1920 C CA . TYR A 1 237 ? 4.308 -7.059 -11.664 1.00 98.81 237 TYR A CA 1
ATOM 1921 C C . TYR A 1 237 ? 4.063 -7.186 -10.153 1.00 98.81 237 TYR A C 1
ATOM 1923 O O . TYR A 1 237 ? 4.912 -6.782 -9.365 1.00 98.81 237 TYR A O 1
ATOM 1931 N N . ILE A 1 238 ? 2.956 -7.810 -9.734 1.00 98.62 238 ILE A N 1
ATOM 1932 C CA . ILE A 1 238 ? 2.615 -8.061 -8.326 1.00 98.62 238 ILE A CA 1
ATOM 1933 C C . ILE A 1 238 ? 3.712 -8.893 -7.654 1.00 98.62 238 ILE A C 1
ATOM 1935 O O . ILE A 1 238 ? 4.116 -8.569 -6.540 1.00 98.62 238 ILE A O 1
ATOM 1939 N N . LYS A 1 239 ? 4.246 -9.915 -8.335 1.00 98.75 239 LYS A N 1
ATOM 1940 C CA . LYS A 1 239 ? 5.386 -10.714 -7.873 1.00 98.75 239 LYS A CA 1
ATOM 1941 C C . LYS A 1 239 ? 6.593 -9.840 -7.552 1.00 98.75 239 LYS A C 1
ATOM 1943 O O . LYS A 1 239 ? 7.128 -9.944 -6.449 1.00 98.75 239 LYS A O 1
ATOM 1948 N N . LEU A 1 240 ? 7.014 -8.981 -8.482 1.00 98.88 240 LEU A N 1
ATOM 1949 C CA . LEU A 1 240 ? 8.150 -8.076 -8.285 1.00 98.88 240 LEU A CA 1
ATOM 1950 C C . LEU A 1 240 ? 7.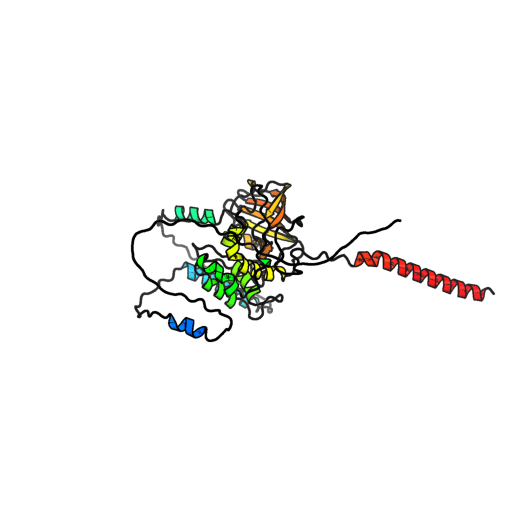872 -7.058 -7.168 1.00 98.88 240 LEU A C 1
ATOM 1952 O O . LEU A 1 240 ? 8.668 -6.915 -6.241 1.00 98.88 240 LEU A O 1
ATOM 1956 N N . PHE A 1 241 ? 6.714 -6.405 -7.219 1.00 98.81 241 PHE A N 1
ATOM 1957 C CA . PHE A 1 241 ? 6.323 -5.357 -6.283 1.00 98.81 241 PHE A CA 1
ATOM 1958 C C . PHE A 1 241 ? 6.191 -5.873 -4.844 1.00 98.81 241 PHE A C 1
ATOM 1960 O O . PHE A 1 241 ? 6.768 -5.298 -3.923 1.00 98.81 241 PHE A O 1
ATOM 1967 N N . LEU A 1 242 ? 5.507 -7.000 -4.625 1.00 98.56 242 LEU A N 1
ATOM 1968 C CA . LEU A 1 242 ? 5.404 -7.597 -3.292 1.00 98.56 242 LEU A CA 1
ATOM 1969 C C . LEU A 1 242 ? 6.729 -8.188 -2.821 1.00 98.56 242 LEU A C 1
ATOM 1971 O O . LEU A 1 242 ? 7.010 -8.136 -1.627 1.00 98.56 242 LEU A O 1
ATOM 1975 N N . THR A 1 243 ? 7.575 -8.696 -3.722 1.00 98.62 243 THR A N 1
ATOM 1976 C CA . THR A 1 243 ? 8.938 -9.095 -3.339 1.00 98.62 243 THR A CA 1
ATOM 1977 C C . THR A 1 243 ? 9.697 -7.905 -2.747 1.00 98.62 243 THR A C 1
ATOM 1979 O O . THR A 1 243 ? 10.267 -8.035 -1.663 1.00 98.62 243 THR A O 1
ATOM 1982 N N . ALA A 1 244 ? 9.632 -6.740 -3.400 1.00 98.56 244 ALA A N 1
ATOM 1983 C CA . ALA A 1 244 ? 10.242 -5.504 -2.918 1.00 98.56 244 ALA A CA 1
ATOM 1984 C C . ALA A 1 244 ? 9.671 -5.077 -1.554 1.00 98.56 244 ALA A C 1
ATOM 1986 O O . ALA A 1 244 ? 10.415 -4.920 -0.588 1.00 98.56 244 ALA A O 1
ATOM 1987 N N . LEU A 1 245 ? 8.343 -4.980 -1.432 1.00 98.12 245 LEU A N 1
ATOM 1988 C CA . LEU A 1 245 ? 7.683 -4.552 -0.194 1.00 98.12 245 LEU A CA 1
ATOM 1989 C C . LEU A 1 245 ? 7.949 -5.486 0.995 1.00 98.12 245 LEU A C 1
ATOM 1991 O O . LEU A 1 245 ? 8.085 -5.026 2.127 1.00 98.12 245 LEU A O 1
ATOM 1995 N N . ILE A 1 246 ? 8.021 -6.798 0.767 1.00 97.19 246 ILE A N 1
ATOM 1996 C CA . ILE A 1 246 ? 8.236 -7.778 1.840 1.00 97.19 246 ILE A CA 1
ATOM 1997 C C . ILE A 1 246 ? 9.697 -7.828 2.305 1.00 97.19 246 ILE A C 1
ATOM 1999 O O . ILE A 1 246 ? 9.948 -8.201 3.453 1.00 97.19 246 ILE A O 1
ATOM 2003 N N . LYS A 1 247 ? 10.654 -7.424 1.461 1.00 96.94 247 LYS A N 1
ATOM 2004 C CA . LYS A 1 247 ? 12.052 -7.227 1.877 1.00 96.94 247 LYS A CA 1
ATOM 2005 C C . LYS A 1 247 ? 12.213 -6.039 2.826 1.00 96.94 247 LYS A C 1
ATOM 2007 O O . LYS A 1 247 ? 13.074 -6.090 3.703 1.00 96.94 247 LYS A O 1
ATOM 2012 N N . LEU A 1 248 ? 11.370 -5.014 2.695 1.00 96.75 248 LEU A N 1
ATOM 2013 C CA . LEU A 1 248 ? 11.368 -3.880 3.614 1.00 96.75 248 LEU A CA 1
ATOM 2014 C C . LEU A 1 248 ? 10.922 -4.322 5.020 1.00 96.75 248 LEU A C 1
ATOM 2016 O O . LEU A 1 248 ? 10.010 -5.150 5.160 1.00 96.75 248 LEU A O 1
ATOM 2020 N N . PRO A 1 249 ? 11.536 -3.786 6.089 1.00 94.00 249 PRO A N 1
ATOM 2021 C CA . PRO A 1 249 ? 11.133 -4.108 7.450 1.00 94.00 249 PRO A CA 1
ATOM 2022 C C . PRO A 1 249 ? 9.723 -3.580 7.744 1.00 94.00 249 PRO A C 1
ATOM 2024 O O . PRO A 1 249 ? 9.342 -2.494 7.305 1.00 94.00 249 PRO A O 1
ATOM 2027 N N . CYS A 1 250 ? 8.951 -4.320 8.548 1.00 94.75 250 CYS A N 1
ATOM 2028 C CA . CYS A 1 250 ? 7.737 -3.763 9.143 1.00 94.75 250 CYS A CA 1
ATOM 2029 C C . CYS A 1 250 ? 8.112 -2.544 9.987 1.00 94.75 250 CYS A C 1
ATOM 2031 O O . CYS A 1 250 ? 8.989 -2.647 10.853 1.00 94.75 250 CYS A O 1
ATOM 2033 N N . VAL A 1 251 ? 7.397 -1.438 9.809 1.00 92.25 251 VAL A N 1
ATOM 2034 C CA . VAL A 1 251 ? 7.437 -0.362 10.803 1.00 92.25 251 VAL A CA 1
ATOM 2035 C C . VAL A 1 251 ? 6.852 -0.872 12.130 1.00 92.25 251 VAL A C 1
ATOM 2037 O O . VAL A 1 251 ? 6.010 -1.780 12.117 1.00 92.25 251 VAL A O 1
ATOM 2040 N N . PRO A 1 252 ? 7.297 -0.348 13.290 1.00 91.50 252 PRO A N 1
ATOM 2041 C CA . PRO A 1 252 ? 6.628 -0.617 14.560 1.00 91.50 252 PRO A CA 1
ATOM 2042 C C . PRO A 1 252 ? 5.138 -0.294 14.463 1.00 91.50 252 PRO A C 1
ATOM 2044 O O . PRO A 1 252 ? 4.756 0.576 13.687 1.00 91.50 252 PRO A O 1
ATOM 2047 N N . SER A 1 253 ? 4.302 -0.967 15.254 1.00 92.94 253 SER A N 1
ATOM 2048 C CA . SER A 1 253 ? 2.868 -0.673 15.266 1.00 92.94 253 SER A CA 1
ATOM 2049 C C . SER A 1 253 ? 2.624 0.811 15.547 1.00 92.94 253 SER A C 1
ATOM 2051 O O . SER A 1 253 ? 3.142 1.340 16.532 1.00 92.94 253 SER A O 1
ATOM 2053 N N . LEU A 1 254 ? 1.856 1.467 14.680 1.00 94.56 254 LEU A N 1
ATOM 2054 C CA . LEU A 1 254 ? 1.577 2.900 14.747 1.00 94.56 254 LEU A CA 1
ATOM 2055 C C . LEU A 1 254 ? 0.203 3.222 14.158 1.00 94.56 254 LEU A C 1
ATOM 2057 O O . LEU A 1 254 ? -0.393 2.398 13.463 1.00 94.56 254 LEU A O 1
ATOM 2061 N N . THR A 1 255 ? -0.259 4.448 14.384 1.00 96.75 255 THR A N 1
ATOM 2062 C CA . THR A 1 255 ? -1.408 5.005 13.670 1.00 96.75 255 THR A CA 1
ATOM 2063 C C . THR A 1 255 ? -0.947 5.651 12.368 1.00 96.75 255 THR A C 1
ATOM 2065 O O . THR A 1 255 ? -0.065 6.508 12.387 1.00 96.75 255 THR A O 1
ATOM 2068 N N . VAL A 1 256 ? -1.554 5.254 11.251 1.00 96.62 256 VAL A N 1
ATOM 2069 C CA . VAL A 1 256 ? -1.376 5.890 9.938 1.00 96.62 256 VAL A CA 1
ATOM 2070 C C . VAL A 1 256 ? -2.690 6.487 9.454 1.00 96.62 256 VAL A C 1
ATOM 2072 O O . VAL A 1 256 ? -3.769 6.042 9.855 1.00 96.62 256 VAL A O 1
ATOM 2075 N N . TRP A 1 257 ? -2.595 7.480 8.578 1.00 96.62 257 TRP A N 1
ATOM 2076 C CA . TRP A 1 257 ? -3.730 8.272 8.128 1.00 96.62 257 TRP A CA 1
ATOM 2077 C C . TRP A 1 257 ? -3.936 8.147 6.625 1.00 96.62 257 TRP A C 1
ATOM 2079 O O . TRP A 1 257 ? -2.973 8.105 5.858 1.00 96.62 257 TRP A O 1
ATOM 2089 N N . ARG A 1 258 ? -5.198 8.111 6.198 1.00 95.31 258 ARG A N 1
ATOM 2090 C CA . ARG A 1 258 ? -5.574 8.156 4.782 1.00 95.31 258 ARG A CA 1
ATOM 2091 C C . ARG A 1 258 ? -6.797 9.040 4.591 1.00 95.31 258 ARG A C 1
ATOM 2093 O O . ARG A 1 258 ? -7.831 8.787 5.202 1.00 95.31 258 ARG A O 1
ATOM 2100 N N . GLY A 1 259 ? -6.676 10.037 3.720 1.00 94.00 259 GLY A N 1
ATOM 2101 C CA . GLY A 1 259 ? -7.789 10.873 3.280 1.00 94.00 259 GLY A CA 1
ATOM 2102 C C . GLY A 1 259 ? -8.477 10.315 2.037 1.00 94.00 259 GLY A C 1
ATOM 2103 O O . GLY A 1 259 ? -7.830 9.679 1.203 1.00 94.00 259 GLY A O 1
ATOM 2104 N N . VAL A 1 260 ? -9.785 10.543 1.938 1.00 92.00 260 VAL A N 1
ATOM 2105 C CA . VAL A 1 260 ? -10.589 10.329 0.730 1.00 92.00 260 VAL A CA 1
ATOM 2106 C C . VAL A 1 260 ? -11.610 11.463 0.617 1.00 92.00 260 VAL A C 1
ATOM 2108 O O . VAL A 1 260 ? -12.256 11.807 1.605 1.00 92.00 260 VAL A O 1
ATOM 2111 N N . THR A 1 261 ? -11.820 11.996 -0.583 1.00 92.62 261 THR A N 1
ATOM 2112 C CA . THR A 1 261 ? -12.748 13.100 -0.895 1.00 92.62 261 THR A CA 1
ATOM 2113 C C . THR A 1 261 ? -14.211 12.655 -1.075 1.00 92.62 261 THR A C 1
ATOM 2115 O O . THR A 1 261 ? -14.887 13.043 -2.027 1.00 92.62 261 THR A O 1
ATOM 2118 N N . LYS A 1 262 ? -14.705 11.782 -0.184 1.00 92.56 262 LYS A N 1
ATOM 2119 C CA . LYS A 1 262 ? -16.130 11.403 -0.103 1.00 92.56 262 LYS A CA 1
ATOM 2120 C C . LYS A 1 262 ? -16.533 10.956 1.301 1.00 92.56 262 LYS A C 1
ATOM 2122 O O . LYS A 1 262 ? -15.676 10.563 2.097 1.00 92.56 262 LYS A O 1
ATOM 2127 N N . ASP A 1 263 ? -17.833 10.941 1.583 1.00 95.06 263 ASP A N 1
ATOM 2128 C CA . ASP A 1 263 ? -18.401 10.324 2.785 1.00 95.06 263 ASP A CA 1
ATOM 2129 C C . ASP A 1 263 ? -18.448 8.796 2.635 1.00 95.06 263 ASP A C 1
ATOM 2131 O O . ASP A 1 263 ? -19.047 8.264 1.702 1.00 95.06 263 ASP A O 1
ATOM 2135 N N . LEU A 1 264 ? -17.796 8.093 3.560 1.00 95.25 264 LEU A N 1
ATOM 2136 C CA . LEU A 1 264 ? -17.797 6.633 3.667 1.00 95.25 264 LEU A CA 1
ATOM 2137 C C . LEU A 1 264 ? -18.382 6.146 4.998 1.00 95.25 264 LEU A C 1
ATOM 2139 O O . LEU A 1 264 ? -18.370 4.949 5.281 1.00 95.25 264 LEU A O 1
ATOM 2143 N N . SER A 1 265 ? -18.882 7.042 5.848 1.00 94.00 265 SER A N 1
ATOM 2144 C CA . SER A 1 265 ? -19.338 6.710 7.201 1.00 94.00 265 SER A CA 1
ATOM 2145 C C . SER A 1 265 ? -20.417 5.619 7.202 1.00 94.00 265 SER A C 1
ATOM 2147 O O . SER A 1 265 ? -20.326 4.660 7.975 1.00 94.00 265 SER A O 1
ATOM 2149 N N . GLY A 1 266 ? -21.371 5.677 6.268 1.00 93.56 266 GLY A N 1
ATOM 2150 C CA . GLY A 1 266 ? -22.425 4.667 6.119 1.00 93.56 266 GLY A CA 1
ATOM 2151 C C . GLY A 1 266 ? -21.914 3.260 5.780 1.00 93.56 266 GLY A C 1
ATOM 2152 O O . GLY A 1 266 ? -22.558 2.263 6.108 1.00 93.56 266 GLY A O 1
ATOM 2153 N N . GLU A 1 267 ? -20.735 3.148 5.172 1.00 91.38 267 GLU A N 1
ATOM 2154 C CA . GLU A 1 267 ? -20.174 1.868 4.741 1.00 91.38 267 GLU A CA 1
ATOM 2155 C C . GLU A 1 267 ? -19.383 1.162 5.848 1.00 91.38 267 GLU A C 1
ATOM 2157 O O . GLU A 1 267 ? -19.227 -0.061 5.812 1.00 91.38 267 GLU A O 1
ATOM 2162 N N . PHE A 1 268 ? -18.923 1.886 6.868 1.00 95.12 268 PHE A N 1
ATOM 2163 C CA . PHE A 1 268 ? -18.018 1.365 7.898 1.00 95.12 268 PHE A CA 1
ATOM 2164 C C . PHE A 1 268 ? -18.618 1.396 9.312 1.00 95.12 268 PHE A C 1
ATOM 2166 O O . PHE A 1 268 ? -17.980 1.941 10.207 1.00 95.12 268 PHE A O 1
ATOM 2173 N N . PRO A 1 269 ? -19.798 0.818 9.591 1.00 95.06 269 PRO A N 1
ATOM 2174 C CA . PRO A 1 269 ? -20.390 0.914 10.923 1.00 95.06 269 PRO A CA 1
ATOM 2175 C C . PRO A 1 269 ? -19.469 0.319 12.013 1.00 95.06 269 PRO A C 1
ATOM 2177 O O . PRO A 1 269 ? -18.844 -0.724 11.775 1.00 95.06 269 PRO A O 1
ATOM 2180 N N . PRO A 1 270 ? -19.371 0.936 13.211 1.00 96.94 270 PRO A N 1
ATOM 2181 C CA . PRO A 1 270 ? -18.552 0.423 14.311 1.00 96.94 270 PRO A CA 1
ATOM 2182 C C . PRO A 1 270 ? -18.838 -1.044 14.651 1.00 96.94 270 PRO A C 1
ATOM 2184 O O . PRO A 1 270 ? -19.975 -1.505 14.585 1.00 96.94 270 PRO A O 1
ATOM 2187 N N . GLY A 1 271 ? -17.795 -1.788 15.019 1.00 95.69 271 GLY A N 1
ATOM 2188 C CA . GLY A 1 271 ? -17.858 -3.226 15.293 1.00 95.69 271 GLY A CA 1
ATOM 2189 C C . GLY A 1 271 ? -17.792 -4.117 14.047 1.00 95.69 271 GLY A C 1
ATOM 2190 O O . GLY A 1 271 ? -17.688 -5.336 14.180 1.00 95.69 271 GLY A O 1
ATOM 2191 N N . THR A 1 272 ? -17.803 -3.543 12.842 1.00 93.44 272 THR A N 1
ATOM 2192 C CA . THR A 1 272 ? -17.723 -4.312 11.593 1.00 93.44 272 THR A CA 1
ATOM 2193 C C . THR A 1 272 ? -16.304 -4.804 11.341 1.00 93.44 272 THR A C 1
ATOM 2195 O O . THR A 1 272 ? -15.369 -4.006 11.279 1.00 93.44 272 THR A O 1
ATOM 2198 N N . ALA A 1 273 ? -16.148 -6.113 11.141 1.00 92.94 273 ALA A N 1
ATOM 2199 C CA . ALA A 1 273 ? -14.931 -6.691 10.583 1.00 92.94 273 ALA A CA 1
ATOM 2200 C C . ALA A 1 273 ? -14.974 -6.627 9.050 1.00 92.94 273 ALA A C 1
ATOM 2202 O O . ALA A 1 273 ? -16.018 -6.875 8.447 1.00 92.94 273 ALA A O 1
ATOM 2203 N N . LEU A 1 274 ? -13.845 -6.304 8.422 1.00 92.38 274 LEU A N 1
ATOM 2204 C CA . LEU A 1 274 ? -13.722 -6.215 6.969 1.00 92.38 274 LEU A CA 1
ATOM 2205 C C . LEU A 1 274 ? -12.323 -6.607 6.488 1.00 92.38 274 LEU A C 1
ATOM 2207 O O . LEU A 1 274 ? -11.347 -6.558 7.241 1.00 92.38 274 LEU A O 1
ATOM 2211 N N . THR A 1 275 ? -12.239 -6.943 5.205 1.00 92.50 275 THR A N 1
ATOM 2212 C CA . THR A 1 275 ? -10.977 -7.175 4.502 1.00 92.50 275 THR A CA 1
ATOM 2213 C C . THR A 1 275 ? -10.735 -6.030 3.532 1.00 92.50 275 THR A C 1
ATOM 2215 O O . THR A 1 275 ? -11.504 -5.825 2.601 1.00 92.50 275 THR A O 1
ATOM 2218 N N . TRP A 1 276 ? -9.653 -5.296 3.751 1.00 93.88 276 TRP A N 1
ATOM 2219 C CA . TRP A 1 276 ? -9.176 -4.213 2.908 1.00 93.88 276 TRP A CA 1
ATOM 2220 C C . TRP A 1 276 ? -8.372 -4.788 1.740 1.00 93.88 276 TRP A C 1
ATOM 2222 O O . TRP A 1 276 ? -7.203 -5.152 1.885 1.00 93.88 276 TRP A O 1
ATOM 2232 N N . TRP A 1 277 ? -9.021 -4.942 0.586 1.00 94.50 277 TRP A N 1
ATOM 2233 C CA . TRP A 1 277 ? -8.466 -5.702 -0.537 1.00 94.50 277 TRP A CA 1
ATOM 2234 C C . TRP A 1 277 ? -7.413 -4.962 -1.366 1.00 94.50 277 TRP A C 1
ATOM 2236 O O . TRP A 1 277 ? -6.540 -5.623 -1.916 1.00 94.50 277 TRP A O 1
ATOM 2246 N N . ALA A 1 278 ? -7.454 -3.633 -1.448 1.00 94.81 278 ALA A N 1
ATOM 2247 C CA . ALA A 1 278 ? -6.454 -2.847 -2.173 1.00 94.81 278 ALA A CA 1
ATOM 2248 C C . ALA A 1 278 ? -5.160 -2.651 -1.368 1.00 94.81 278 ALA A C 1
ATOM 2250 O O . ALA A 1 278 ? -5.163 -2.726 -0.140 1.00 94.81 278 ALA A O 1
ATOM 2251 N N . PHE A 1 279 ? -4.064 -2.303 -2.043 1.00 96.69 279 PHE A N 1
ATOM 2252 C CA . PHE A 1 279 ? -2.967 -1.627 -1.355 1.00 96.69 279 PHE A CA 1
ATOM 2253 C C . PHE A 1 279 ? -3.473 -0.276 -0.842 1.00 96.69 279 PHE A C 1
ATOM 2255 O O . PHE A 1 279 ? -4.220 0.423 -1.530 1.00 96.69 279 PHE A O 1
ATOM 2262 N N . SER A 1 280 ? -3.064 0.108 0.364 1.00 94.38 280 SER A N 1
ATOM 2263 C CA . SER A 1 280 ? -3.394 1.425 0.910 1.00 94.38 280 SER A CA 1
ATOM 2264 C C . SER A 1 280 ? -2.130 2.240 1.058 1.00 94.38 280 SER A C 1
ATOM 2266 O O . SER A 1 280 ? -1.274 1.877 1.859 1.00 94.38 280 SER A O 1
ATOM 2268 N N . SER A 1 281 ? -2.038 3.337 0.315 1.00 92.25 281 SER A N 1
ATOM 2269 C CA . SER A 1 281 ? -1.076 4.391 0.618 1.00 92.25 281 SER A CA 1
ATOM 2270 C C . SER A 1 281 ? -1.636 5.238 1.761 1.00 92.25 281 SER A C 1
ATOM 2272 O O . SER A 1 281 ? -2.796 5.674 1.709 1.00 92.25 281 SER A O 1
ATOM 2274 N N . CYS A 1 282 ? -0.847 5.373 2.821 1.00 95.19 282 CYS A N 1
ATOM 2275 C CA . CYS A 1 282 ? -1.155 6.125 4.029 1.00 95.19 282 CYS A CA 1
ATOM 2276 C C . CYS A 1 282 ? 0.051 7.000 4.388 1.00 95.19 282 CYS A C 1
ATOM 2278 O O . CYS A 1 282 ? 1.168 6.735 3.953 1.00 95.19 282 CYS A O 1
ATOM 2280 N N . THR A 1 283 ? -0.153 7.990 5.246 1.00 92.81 283 THR A N 1
ATOM 2281 C CA . THR A 1 283 ? 0.915 8.869 5.736 1.00 92.81 283 THR A CA 1
ATOM 2282 C C . THR A 1 283 ? 0.941 8.896 7.261 1.00 92.81 283 THR A C 1
ATOM 2284 O O . THR A 1 283 ? -0.074 8.647 7.922 1.00 92.81 283 THR A O 1
ATOM 2287 N N . THR A 1 284 ? 2.103 9.192 7.836 1.00 90.81 284 THR A N 1
ATOM 2288 C CA . THR A 1 284 ? 2.224 9.581 9.248 1.00 90.81 284 THR A CA 1
ATOM 2289 C C . THR A 1 284 ? 2.094 11.089 9.451 1.00 90.81 284 THR A C 1
ATOM 2291 O O . THR A 1 284 ? 1.863 11.523 10.577 1.00 90.81 284 THR A O 1
ATOM 2294 N N . GLU A 1 285 ? 2.187 11.873 8.375 1.00 89.12 285 GLU A N 1
ATOM 2295 C CA . GLU A 1 285 ? 2.215 13.334 8.394 1.00 89.12 285 GLU A CA 1
ATOM 2296 C C . GLU A 1 285 ? 0.860 13.911 7.980 1.00 89.12 285 GLU A C 1
ATOM 2298 O O . GLU A 1 285 ? 0.474 13.904 6.812 1.00 89.12 285 GLU A O 1
ATOM 2303 N N . MET A 1 286 ? 0.116 14.449 8.948 1.00 86.81 286 MET A N 1
ATOM 2304 C CA . MET A 1 286 ? -1.239 14.958 8.703 1.00 86.81 286 MET A CA 1
ATOM 2305 C C . MET A 1 286 ? -1.265 16.137 7.716 1.00 86.81 286 MET A C 1
ATOM 2307 O O . MET A 1 286 ? -2.247 16.310 7.001 1.00 86.81 286 MET A O 1
ATOM 2311 N N . THR A 1 287 ? -0.187 16.924 7.645 1.00 87.94 287 THR A N 1
ATOM 2312 C CA . THR A 1 287 ? -0.059 18.071 6.727 1.00 87.94 287 THR A CA 1
ATOM 2313 C C . THR A 1 287 ? -0.135 17.657 5.260 1.00 87.94 287 THR A C 1
ATOM 2315 O O . THR A 1 287 ? -0.635 18.418 4.438 1.00 87.94 287 THR A O 1
ATOM 2318 N N . VAL A 1 288 ? 0.283 16.432 4.922 1.00 85.69 288 VAL A N 1
ATOM 2319 C CA . VAL A 1 288 ? 0.146 15.884 3.564 1.00 85.69 288 VAL A CA 1
ATOM 2320 C C . VAL A 1 288 ? -1.328 15.835 3.157 1.00 85.69 288 VAL A C 1
ATOM 2322 O O . VAL A 1 288 ? -1.655 16.115 2.008 1.00 85.69 288 VAL A O 1
ATOM 2325 N N . LEU A 1 289 ? -2.235 15.551 4.098 1.00 86.50 289 LEU A N 1
ATOM 2326 C CA . LEU A 1 289 ? -3.664 15.392 3.824 1.00 86.50 289 LEU A CA 1
ATOM 2327 C C . LEU A 1 289 ? -4.390 16.709 3.533 1.00 86.50 289 LEU A C 1
ATOM 2329 O O . LEU A 1 289 ? -5.493 16.667 2.998 1.00 86.50 289 LEU A O 1
ATOM 2333 N N . GLU A 1 290 ? -3.784 17.863 3.820 1.00 86.81 290 GLU A N 1
ATOM 2334 C CA . GLU A 1 290 ? -4.366 19.171 3.487 1.00 86.81 290 GLU A CA 1
ATOM 2335 C C . GLU A 1 290 ? -4.489 19.395 1.971 1.00 86.81 290 GLU A C 1
ATOM 2337 O O . GLU A 1 290 ? -5.245 20.261 1.543 1.00 86.81 290 GLU A O 1
ATOM 2342 N N . ASN A 1 291 ? -3.781 18.607 1.157 1.00 81.88 291 ASN A N 1
ATOM 2343 C CA . ASN A 1 291 ? -3.907 18.612 -0.296 1.00 81.88 291 ASN A CA 1
ATOM 2344 C C . ASN A 1 291 ? -5.285 18.082 -0.740 1.00 81.88 291 ASN A C 1
ATOM 2346 O O . ASN A 1 291 ? -5.701 16.996 -0.328 1.00 81.88 291 ASN A O 1
ATOM 2350 N N . ASP A 1 292 ? -5.946 18.814 -1.641 1.00 81.50 292 ASP A N 1
ATOM 2351 C CA . ASP A 1 292 ? -7.270 18.488 -2.195 1.00 81.50 292 ASP A CA 1
ATOM 2352 C C . ASP A 1 292 ? -7.311 17.168 -2.979 1.00 81.50 292 ASP A C 1
ATOM 2354 O O . ASP A 1 292 ? -8.376 16.585 -3.167 1.00 81.50 292 ASP A O 1
ATOM 2358 N N . MET A 1 293 ? -6.156 16.652 -3.413 1.00 76.44 293 MET A N 1
ATOM 2359 C CA . MET A 1 293 ? -6.058 15.313 -4.001 1.00 76.44 293 MET A CA 1
ATOM 2360 C C . MET A 1 293 ? -6.306 14.193 -2.974 1.00 76.44 293 MET A C 1
ATOM 2362 O O . MET A 1 293 ? -6.659 13.080 -3.362 1.00 76.44 293 MET A O 1
ATOM 2366 N N . TYR A 1 294 ? -6.120 14.470 -1.679 1.00 83.94 294 TYR A N 1
ATOM 2367 C CA . TYR A 1 294 ? -6.224 13.489 -0.600 1.00 83.94 294 TYR A CA 1
ATOM 2368 C C . TYR A 1 294 ? -7.469 13.707 0.259 1.00 83.94 294 TYR A C 1
ATOM 2370 O O . TYR A 1 294 ? -8.481 13.039 0.052 1.00 83.94 294 TYR A O 1
ATOM 2378 N N . LEU A 1 295 ? -7.392 14.596 1.253 1.00 88.75 295 LEU A N 1
ATOM 2379 C CA . LEU A 1 295 ? -8.528 14.933 2.112 1.00 88.75 295 LEU A CA 1
ATOM 2380 C C . LEU A 1 295 ? -9.066 16.322 1.770 1.00 88.75 295 LEU A C 1
ATOM 2382 O O . LEU A 1 295 ? -10.282 16.485 1.688 1.00 88.75 295 LEU A O 1
ATOM 2386 N N . GLY A 1 296 ? -8.172 17.296 1.579 1.00 90.06 296 GLY A N 1
ATOM 2387 C CA . GLY A 1 296 ? -8.542 18.692 1.375 1.00 90.06 296 GLY A CA 1
ATOM 2388 C C . GLY A 1 296 ? -9.286 19.290 2.573 1.00 90.06 296 GLY A C 1
ATOM 2389 O O . GLY A 1 296 ? -9.349 18.716 3.667 1.00 90.06 296 GLY A O 1
ATOM 2390 N N . GLN A 1 297 ? -9.866 20.471 2.365 1.00 89.00 297 GLN A N 1
ATOM 2391 C CA . GLN A 1 297 ? -10.600 21.211 3.405 1.00 89.00 297 GLN A CA 1
ATOM 2392 C C . GLN A 1 297 ? -12.107 21.325 3.140 1.00 89.00 297 GLN A C 1
ATOM 2394 O O . GLN A 1 297 ? -12.857 21.749 4.023 1.00 89.00 297 GLN A O 1
ATOM 2399 N N . GLU A 1 298 ? -12.569 20.914 1.960 1.00 89.19 298 GLU A N 1
ATOM 2400 C CA . GLU A 1 298 ? -13.937 21.132 1.484 1.00 89.19 298 GLU A CA 1
ATOM 2401 C C . GLU A 1 298 ? -14.585 19.843 0.963 1.00 89.19 298 GLU A C 1
ATOM 2403 O O . GLU A 1 298 ? -13.925 18.819 0.796 1.00 89.19 298 GLU A O 1
ATOM 2408 N N . GLY A 1 299 ? -15.902 19.887 0.741 1.00 92.25 299 GLY A N 1
ATOM 2409 C CA . GLY A 1 299 ? -16.687 18.735 0.290 1.00 92.25 299 GLY A CA 1
ATOM 2410 C C . GLY A 1 299 ? -16.837 17.627 1.336 1.00 92.25 299 GLY A C 1
ATOM 2411 O O . GLY A 1 299 ? -16.314 17.716 2.452 1.00 92.25 299 GLY A O 1
ATOM 2412 N N . ASP A 1 300 ? -17.593 16.591 0.974 1.00 95.31 300 ASP A N 1
ATOM 2413 C CA . ASP A 1 300 ? -17.658 15.359 1.759 1.00 95.31 300 ASP A CA 1
ATOM 2414 C C . ASP A 1 300 ? -16.300 14.674 1.745 1.00 95.31 300 ASP A C 1
ATOM 2416 O O . ASP A 1 300 ? -15.710 14.461 0.689 1.00 95.31 300 ASP A O 1
ATOM 2420 N N . ARG A 1 301 ? -15.793 14.331 2.925 1.00 95.88 301 ARG A N 1
ATOM 2421 C CA . ARG A 1 301 ? -14.452 13.778 3.071 1.00 95.88 301 ARG A CA 1
ATOM 2422 C C . ARG A 1 301 ? -14.343 12.859 4.271 1.00 95.88 301 ARG A C 1
ATOM 2424 O O . ARG A 1 301 ? -14.879 13.123 5.348 1.00 95.88 301 ARG A O 1
ATOM 2431 N N . THR A 1 302 ? -13.602 11.779 4.079 1.00 96.75 302 THR A N 1
ATOM 2432 C CA . THR A 1 302 ? -13.364 10.750 5.082 1.00 96.75 302 THR A CA 1
ATOM 2433 C C . THR A 1 302 ? -11.882 10.668 5.408 1.00 96.75 302 THR A C 1
ATOM 2435 O O . THR A 1 302 ? -11.054 10.430 4.531 1.00 96.75 302 THR A O 1
ATOM 2438 N N . LEU A 1 303 ? -11.555 10.794 6.691 1.00 97.00 303 LEU A N 1
ATOM 2439 C CA . LEU A 1 303 ? -10.238 10.521 7.245 1.00 97.00 303 LEU A CA 1
ATOM 2440 C C . LEU A 1 303 ? -10.241 9.156 7.936 1.00 97.00 303 LEU A C 1
ATOM 2442 O O . LEU A 1 303 ? -10.868 8.962 8.979 1.00 97.00 303 LEU A O 1
ATOM 2446 N N . PHE A 1 304 ? -9.489 8.210 7.391 1.00 97.62 304 PHE A N 1
ATOM 2447 C CA . PHE A 1 304 ? -9.204 6.953 8.067 1.00 97.62 304 PHE A CA 1
ATOM 2448 C C . PHE A 1 304 ? -8.040 7.132 9.037 1.00 97.62 304 PHE A C 1
ATOM 2450 O O . PHE A 1 304 ? -6.947 7.535 8.642 1.00 97.62 304 PHE A O 1
ATOM 2457 N N . SER A 1 305 ? -8.278 6.778 10.296 1.00 97.75 305 SER A N 1
ATOM 2458 C CA . SER A 1 305 ? -7.255 6.569 11.317 1.00 97.75 305 SER A CA 1
ATOM 2459 C C . SER A 1 305 ? -7.031 5.070 11.455 1.00 97.75 305 SER A C 1
ATOM 2461 O O . SER A 1 305 ? -7.975 4.360 11.794 1.00 97.75 305 SER A O 1
ATOM 2463 N N . VAL A 1 306 ? -5.838 4.558 11.159 1.00 98.06 306 VAL A N 1
ATOM 2464 C CA . VAL A 1 306 ? -5.594 3.107 11.110 1.00 98.06 306 VAL A CA 1
ATOM 2465 C C . VAL A 1 306 ? -4.500 2.704 12.093 1.00 98.06 306 VAL A C 1
ATOM 2467 O O . VAL A 1 306 ? -3.341 3.045 11.880 1.00 98.06 306 VAL A O 1
ATOM 2470 N N . GLU A 1 307 ? -4.834 1.928 13.130 1.00 97.75 307 GLU A N 1
ATOM 2471 C CA . GLU A 1 307 ? -3.840 1.203 13.941 1.00 97.75 307 GLU A CA 1
ATOM 2472 C C . GLU A 1 307 ? -3.231 0.072 13.092 1.00 97.75 307 GLU A C 1
ATOM 2474 O O . GLU A 1 307 ? -3.808 -1.014 12.976 1.00 97.75 307 GLU A O 1
ATOM 2479 N N . ALA A 1 308 ? -2.079 0.326 12.471 1.00 96.75 308 ALA A N 1
ATOM 2480 C CA . ALA A 1 308 ? -1.390 -0.604 11.584 1.00 96.75 308 ALA A CA 1
ATOM 2481 C C . ALA A 1 308 ? -0.343 -1.442 12.336 1.00 96.75 308 ALA A C 1
ATOM 2483 O O . ALA A 1 308 ? 0.388 -0.940 13.190 1.00 96.75 308 ALA A O 1
ATOM 2484 N N . ILE A 1 309 ? -0.230 -2.728 11.989 1.00 95.38 309 ILE A N 1
ATOM 2485 C CA . ILE A 1 309 ? 0.714 -3.679 12.610 1.00 95.38 309 ILE A CA 1
ATOM 2486 C C . ILE A 1 309 ? 1.778 -4.211 11.646 1.00 95.38 309 ILE A C 1
ATOM 2488 O O . ILE A 1 309 ? 2.774 -4.780 12.088 1.00 95.38 309 ILE A O 1
ATOM 2492 N N . ASN A 1 310 ? 1.587 -4.053 10.336 1.00 94.50 310 ASN A N 1
ATOM 2493 C CA . ASN A 1 310 ? 2.529 -4.525 9.322 1.00 94.50 310 ASN A CA 1
ATOM 2494 C C . ASN A 1 310 ? 2.712 -3.528 8.165 1.00 94.50 310 ASN A C 1
ATOM 2496 O O . ASN A 1 310 ? 2.939 -3.943 7.030 1.00 94.50 310 ASN A O 1
ATOM 2500 N N . GLY A 1 311 ? 2.630 -2.225 8.438 1.00 96.12 311 GLY A N 1
ATOM 2501 C CA . GLY A 1 311 ? 2.952 -1.211 7.434 1.00 96.12 311 GLY A CA 1
ATOM 2502 C C . GLY A 1 311 ? 4.392 -1.347 6.925 1.00 96.12 311 GLY A C 1
ATOM 2503 O O . GLY A 1 311 ? 5.265 -1.900 7.609 1.00 96.12 311 GLY A O 1
ATOM 2504 N N . ARG A 1 312 ? 4.648 -0.856 5.713 1.00 96.69 312 ARG A N 1
ATOM 2505 C CA . ARG A 1 312 ? 5.997 -0.709 5.150 1.00 96.69 312 ARG A CA 1
ATOM 2506 C C . ARG A 1 312 ? 6.202 0.737 4.753 1.00 96.69 312 ARG A C 1
ATOM 2508 O O . ARG A 1 312 ? 5.407 1.264 3.983 1.00 96.69 312 ARG A O 1
ATOM 2515 N N . THR A 1 313 ? 7.249 1.365 5.276 1.00 96.06 313 THR A N 1
ATOM 2516 C CA . THR A 1 313 ? 7.649 2.670 4.753 1.00 96.06 313 THR A CA 1
ATOM 2517 C C . THR A 1 313 ? 8.251 2.481 3.374 1.00 96.06 313 THR A C 1
ATOM 2519 O O . THR A 1 313 ? 9.085 1.599 3.186 1.00 96.06 313 THR A O 1
ATOM 2522 N N . ILE A 1 314 ? 7.812 3.291 2.417 1.00 96.50 314 ILE A N 1
ATOM 2523 C CA . ILE A 1 314 ? 8.381 3.314 1.069 1.00 96.50 314 ILE A CA 1
ATOM 2524 C C . ILE A 1 314 ? 8.978 4.672 0.716 1.00 96.50 314 ILE A C 1
ATOM 2526 O O . ILE A 1 314 ? 9.325 4.903 -0.436 1.00 96.50 314 ILE A O 1
ATOM 2530 N N . LYS A 1 315 ? 9.159 5.556 1.705 1.00 94.31 315 LYS A N 1
ATOM 2531 C CA . LYS A 1 315 ? 9.671 6.923 1.532 1.00 94.31 315 LYS A CA 1
ATOM 2532 C C . LYS A 1 315 ? 10.909 7.000 0.632 1.00 94.31 315 LYS A C 1
ATOM 2534 O O . LYS A 1 315 ? 10.987 7.851 -0.246 1.00 94.31 315 LYS A O 1
ATOM 2539 N N . ALA A 1 316 ? 11.865 6.092 0.831 1.00 95.19 316 ALA A N 1
ATOM 2540 C CA . ALA A 1 316 ? 13.124 6.069 0.086 1.00 95.19 316 ALA A CA 1
ATOM 2541 C C . ALA A 1 316 ? 12.992 5.544 -1.360 1.00 95.19 316 ALA A C 1
ATOM 2543 O O . ALA A 1 316 ? 13.898 5.724 -2.175 1.00 95.19 316 ALA A O 1
ATOM 2544 N N . HIS A 1 317 ? 11.862 4.917 -1.686 1.00 97.00 317 HIS A N 1
ATOM 2545 C CA . HIS A 1 317 ? 11.592 4.271 -2.970 1.00 97.00 317 HIS A CA 1
ATOM 2546 C C . HIS A 1 317 ? 10.430 4.922 -3.737 1.00 97.00 317 HIS A C 1
ATOM 2548 O O . HIS A 1 317 ? 10.280 4.673 -4.929 1.00 97.00 317 HIS A O 1
ATOM 2554 N N . SER A 1 318 ? 9.638 5.775 -3.082 1.00 94.62 318 SER A N 1
ATOM 2555 C CA . SER A 1 318 ? 8.511 6.502 -3.670 1.00 94.62 318 SER A CA 1
ATOM 2556 C C . SER A 1 318 ? 8.979 7.610 -4.622 1.00 94.62 318 SER A C 1
ATOM 2558 O O . SER A 1 318 ? 10.077 8.172 -4.495 1.00 94.62 318 SER A O 1
ATOM 2560 N N . HIS A 1 319 ? 8.131 7.939 -5.595 1.00 93.00 319 HIS A N 1
ATOM 2561 C CA . HIS A 1 319 ? 8.266 9.133 -6.426 1.00 93.00 319 HIS A CA 1
ATOM 2562 C C . HIS A 1 319 ? 8.085 10.414 -5.591 1.00 93.00 319 HIS A C 1
ATOM 2564 O O . HIS A 1 319 ? 8.767 11.408 -5.844 1.00 93.00 319 HIS A O 1
ATOM 2570 N N . PHE A 1 320 ? 7.270 10.361 -4.531 1.00 87.12 320 PHE A N 1
ATOM 2571 C CA . PHE A 1 320 ? 6.978 11.483 -3.639 1.00 87.12 320 PHE A CA 1
ATOM 2572 C C . PHE A 1 320 ? 7.627 11.297 -2.259 1.00 87.12 320 PHE A C 1
ATOM 2574 O O . PHE A 1 320 ? 7.009 10.896 -1.277 1.00 87.12 320 PHE A O 1
ATOM 2581 N N . ILE A 1 321 ? 8.916 11.628 -2.164 1.00 82.06 321 ILE A N 1
ATOM 2582 C CA . ILE A 1 321 ? 9.738 11.412 -0.954 1.00 82.06 321 ILE A CA 1
ATOM 2583 C C . ILE A 1 321 ? 9.203 12.176 0.278 1.00 82.06 321 ILE A C 1
ATOM 2585 O O . ILE A 1 321 ? 9.477 11.794 1.415 1.00 82.06 321 ILE A O 1
ATOM 2589 N N . THR A 1 322 ? 8.447 13.258 0.082 1.00 82.06 322 THR A N 1
ATOM 2590 C CA . THR A 1 322 ? 7.950 14.121 1.167 1.00 82.06 322 THR A CA 1
ATOM 2591 C C . THR A 1 322 ? 6.682 13.611 1.849 1.00 82.06 322 THR A C 1
ATOM 2593 O O . THR A 1 322 ? 6.256 14.221 2.819 1.00 82.06 322 THR A O 1
ATOM 2596 N N . GLU A 1 323 ? 6.060 12.539 1.356 1.00 83.25 323 GLU A N 1
ATOM 2597 C CA . GLU A 1 323 ? 4.743 12.100 1.850 1.00 83.25 323 GLU A CA 1
ATOM 2598 C C . GLU A 1 323 ? 4.805 11.167 3.063 1.00 83.25 323 GLU A C 1
ATOM 2600 O O . GLU A 1 323 ? 3.764 10.802 3.610 1.00 83.25 323 GLU A O 1
ATOM 2605 N N . ASP A 1 324 ? 6.013 10.778 3.488 1.00 86.19 324 ASP A N 1
ATOM 2606 C CA . ASP A 1 324 ? 6.231 9.820 4.581 1.00 86.19 324 ASP A CA 1
ATOM 2607 C C . ASP A 1 324 ? 5.353 8.564 4.426 1.00 86.19 324 ASP A C 1
ATOM 2609 O O . ASP A 1 324 ? 4.700 8.071 5.348 1.00 86.19 324 ASP A O 1
ATOM 2613 N N . GLU A 1 325 ? 5.333 8.065 3.188 1.00 92.06 325 GLU A N 1
ATOM 2614 C CA . GLU A 1 325 ? 4.377 7.070 2.734 1.00 92.06 325 GLU A CA 1
ATOM 2615 C C . GLU A 1 325 ? 4.589 5.711 3.420 1.00 92.06 325 GLU A C 1
ATOM 2617 O O . GLU A 1 325 ? 5.666 5.098 3.355 1.00 92.06 325 GLU A O 1
ATOM 2622 N N . ILE A 1 326 ? 3.520 5.225 4.053 1.00 95.62 326 ILE A N 1
ATOM 2623 C CA . ILE A 1 326 ? 3.386 3.886 4.616 1.00 95.62 326 ILE A CA 1
ATOM 2624 C C . ILE A 1 326 ? 2.362 3.110 3.791 1.00 95.62 326 ILE A C 1
ATOM 2626 O O . ILE A 1 326 ? 1.177 3.439 3.776 1.00 95.62 326 ILE A O 1
ATOM 2630 N N . VAL A 1 327 ? 2.803 2.020 3.168 1.00 97.12 327 VAL A N 1
ATOM 2631 C CA . VAL A 1 327 ? 1.922 1.115 2.430 1.00 97.12 327 VAL A CA 1
ATOM 2632 C C . VAL A 1 327 ? 1.393 0.020 3.351 1.00 97.12 327 VAL A C 1
ATOM 2634 O O . VAL A 1 327 ? 2.159 -0.690 4.014 1.00 97.12 327 VAL A O 1
ATOM 2637 N N . LEU A 1 328 ? 0.071 -0.151 3.353 1.00 96.75 328 LEU A N 1
ATOM 2638 C CA . LEU A 1 328 ? -0.604 -1.334 3.882 1.00 96.75 328 LEU A CA 1
ATOM 2639 C C . LEU A 1 328 ? -0.820 -2.350 2.756 1.00 96.75 328 LEU A C 1
ATOM 2641 O O . LEU A 1 328 ? -1.205 -1.988 1.641 1.00 96.75 328 LEU A O 1
ATOM 2645 N N . MET A 1 329 ? -0.580 -3.625 3.063 1.00 96.19 329 MET A N 1
ATOM 2646 C CA . MET A 1 329 ? -0.714 -4.725 2.103 1.00 96.19 329 MET A CA 1
ATOM 2647 C C . MET A 1 329 ? -2.183 -4.978 1.722 1.00 96.19 329 MET A C 1
ATOM 2649 O O . MET A 1 329 ? -3.074 -4.747 2.545 1.00 96.19 329 MET A O 1
ATOM 2653 N N . PRO A 1 330 ? -2.455 -5.513 0.521 1.00 95.69 330 PRO A N 1
ATOM 2654 C CA . PRO A 1 330 ? -3.793 -5.907 0.119 1.00 95.69 330 PRO A CA 1
ATOM 2655 C C . PRO A 1 330 ? -4.261 -7.130 0.910 1.00 95.69 330 PRO A C 1
ATOM 2657 O O . PRO A 1 330 ? -3.464 -7.898 1.453 1.00 95.69 330 PRO A O 1
ATOM 2660 N N . GLY A 1 331 ? -5.577 -7.308 0.987 1.00 94.06 331 GLY A N 1
ATOM 2661 C CA . GLY A 1 331 ? -6.189 -8.361 1.796 1.00 94.06 331 GLY A CA 1
ATOM 2662 C C . GLY A 1 331 ? -6.033 -8.136 3.307 1.00 94.06 331 GLY A C 1
ATOM 2663 O O . GLY A 1 331 ? -6.161 -9.080 4.088 1.00 94.06 331 GLY A O 1
ATOM 2664 N N . THR A 1 332 ? -5.742 -6.913 3.749 1.00 94.25 332 THR A N 1
ATOM 2665 C CA . THR A 1 332 ? -5.529 -6.609 5.167 1.00 94.25 332 THR A CA 1
ATOM 2666 C C . THR A 1 332 ? -6.834 -6.715 5.952 1.00 94.25 332 THR A C 1
ATOM 2668 O O . THR A 1 332 ? -7.821 -6.081 5.607 1.00 94.25 332 THR A O 1
ATOM 2671 N N . HIS A 1 333 ? -6.848 -7.466 7.051 1.00 94.44 333 HIS A N 1
ATOM 2672 C CA . HIS A 1 333 ? -8.033 -7.558 7.904 1.00 94.44 333 HIS 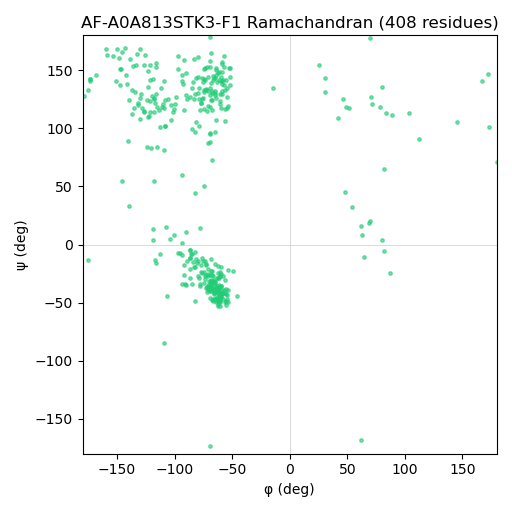A CA 1
ATOM 2673 C C . HIS A 1 333 ? -8.075 -6.415 8.910 1.00 94.44 333 HIS A C 1
ATOM 2675 O O . HIS A 1 333 ? -7.074 -6.112 9.566 1.00 94.44 333 HIS A O 1
ATOM 2681 N N . MET A 1 334 ? -9.247 -5.807 9.054 1.00 95.62 334 MET A N 1
ATOM 2682 C CA . MET A 1 334 ? -9.477 -4.695 9.965 1.00 95.62 334 MET A CA 1
ATOM 2683 C C . MET A 1 334 ? -10.822 -4.831 10.674 1.00 95.62 334 MET A C 1
ATOM 2685 O O . MET A 1 334 ? -11.734 -5.512 10.206 1.00 95.62 334 MET A O 1
ATOM 2689 N N . ILE A 1 335 ? -10.948 -4.145 11.802 1.00 96.62 335 ILE A N 1
ATOM 2690 C CA . ILE A 1 335 ? -12.219 -3.915 12.483 1.00 96.62 335 ILE A CA 1
ATOM 2691 C C . ILE A 1 335 ? -12.439 -2.414 12.642 1.00 96.62 335 ILE A C 1
ATOM 2693 O O . ILE A 1 335 ? -11.523 -1.684 13.030 1.00 96.62 335 ILE A O 1
ATOM 2697 N N . VAL A 1 336 ? -13.656 -1.954 12.366 1.00 97.62 336 VAL A N 1
ATOM 2698 C CA . VAL A 1 336 ? -14.057 -0.584 12.680 1.00 97.62 336 VAL A CA 1
ATOM 2699 C C . VAL A 1 336 ? -14.211 -0.463 14.191 1.00 97.62 336 VAL A C 1
ATOM 2701 O O . VAL A 1 336 ? -15.082 -1.094 14.786 1.00 97.62 336 VAL A O 1
ATOM 2704 N N . GLN A 1 337 ? -13.369 0.348 14.820 1.00 98.12 337 GLN A N 1
ATOM 2705 C CA . GLN A 1 337 ? -13.424 0.606 16.257 1.00 98.12 337 GLN A CA 1
ATOM 2706 C C . GLN A 1 337 ? -14.474 1.664 16.589 1.00 98.12 337 GLN A C 1
ATOM 2708 O O . GLN A 1 337 ? -15.300 1.470 17.478 1.00 98.12 337 GLN A O 1
ATOM 2713 N N . SER A 1 338 ? -14.449 2.783 15.872 1.00 97.44 338 SER A N 1
ATOM 2714 C CA . SER A 1 338 ? -15.325 3.922 16.128 1.00 97.44 338 SER A CA 1
ATOM 2715 C C . SER A 1 338 ? -15.433 4.827 14.905 1.00 97.44 338 SER A C 1
ATOM 2717 O O . SER A 1 338 ? -14.672 4.703 13.943 1.00 97.44 338 SER A O 1
ATOM 2719 N N . GLN A 1 339 ? -16.390 5.748 14.960 1.00 97.06 339 GLN A N 1
ATOM 2720 C CA . GLN A 1 339 ? -16.536 6.842 14.010 1.00 97.06 339 GLN A CA 1
ATOM 2721 C C . GLN A 1 339 ? -16.766 8.157 14.755 1.00 97.06 339 GLN A C 1
ATOM 2723 O O . GLN A 1 339 ? -17.278 8.153 15.878 1.00 97.06 339 GLN A O 1
ATOM 2728 N N . LEU A 1 340 ? -16.399 9.271 14.129 1.00 96.75 340 LEU A N 1
ATOM 2729 C CA . LEU A 1 340 ? -16.626 10.621 14.635 1.00 96.75 340 LEU A CA 1
ATOM 2730 C C . LEU A 1 340 ? -16.857 11.581 13.462 1.00 96.75 340 LEU A C 1
ATOM 2732 O O . LEU A 1 340 ? -16.098 11.546 12.504 1.00 96.75 340 LEU A O 1
ATOM 2736 N N . SER A 1 341 ? -17.828 12.487 13.569 1.00 96.56 341 SER A N 1
ATOM 2737 C CA . SER A 1 341 ? -18.033 13.582 12.605 1.00 96.56 341 SER A CA 1
ATOM 2738 C C . SER A 1 341 ? -17.787 14.924 13.301 1.00 96.56 341 SER A C 1
ATOM 2740 O O . SER A 1 341 ? -18.725 15.514 13.839 1.00 96.56 341 SER A O 1
ATOM 2742 N N . PRO A 1 342 ? -16.523 15.381 13.403 1.00 95.06 342 PRO A N 1
ATOM 2743 C CA . PRO A 1 342 ? -16.171 16.540 14.226 1.00 95.06 342 PRO A CA 1
ATOM 2744 C C . PRO A 1 342 ? -16.529 17.885 13.578 1.00 95.06 342 PRO A C 1
ATOM 2746 O O . PRO A 1 342 ? -16.570 18.901 14.266 1.00 95.06 342 PRO A O 1
ATOM 2749 N N . ALA A 1 343 ? -16.767 17.901 12.267 1.00 94.12 343 ALA A N 1
ATOM 2750 C CA . ALA A 1 343 ? -17.152 19.078 11.500 1.00 94.12 343 ALA A CA 1
ATOM 2751 C C . ALA A 1 343 ? -18.117 18.677 10.377 1.00 94.12 343 ALA A C 1
ATOM 2753 O O . ALA A 1 343 ? -18.241 17.496 10.047 1.00 94.12 343 ALA A O 1
ATOM 2754 N N . ALA A 1 344 ? -18.788 19.664 9.779 1.00 94.50 344 ALA A N 1
ATOM 2755 C CA . ALA A 1 344 ? -19.638 19.426 8.618 1.00 94.50 344 ALA A CA 1
ATOM 2756 C C . ALA A 1 344 ? -18.832 18.763 7.491 1.00 94.50 344 ALA A C 1
ATOM 2758 O O . ALA A 1 344 ? -17.726 19.208 7.170 1.00 94.50 344 ALA A O 1
ATOM 2759 N N . ASN A 1 345 ? -19.407 17.711 6.906 1.00 95.31 345 ASN A N 1
ATOM 2760 C CA . ASN A 1 345 ? -18.866 16.971 5.765 1.00 95.31 345 ASN A CA 1
ATOM 2761 C C . ASN A 1 345 ? -17.512 16.279 6.027 1.00 95.31 345 ASN A C 1
ATOM 2763 O O . ASN A 1 345 ? -16.915 15.746 5.100 1.00 95.31 345 ASN A O 1
ATOM 2767 N N . LEU A 1 346 ? -17.020 16.254 7.274 1.00 96.56 346 LEU A N 1
ATOM 2768 C CA . LEU A 1 346 ? -15.809 15.534 7.671 1.00 96.56 346 LEU A CA 1
ATOM 2769 C C . LEU A 1 346 ? -16.175 14.335 8.546 1.00 96.56 346 LEU A C 1
ATOM 2771 O O . LEU A 1 346 ? -16.715 14.492 9.643 1.00 96.56 346 LEU A O 1
ATOM 2775 N N . TYR A 1 347 ? -15.795 13.149 8.087 1.00 97.44 347 TYR A N 1
ATOM 2776 C CA . TYR A 1 347 ? -16.034 11.879 8.762 1.00 97.44 347 TYR A CA 1
ATOM 2777 C C . TYR A 1 347 ? -14.700 11.229 9.120 1.00 97.44 347 TYR A C 1
ATOM 2779 O O . TYR A 1 347 ? -13.839 11.037 8.270 1.00 97.44 347 TYR A O 1
ATOM 2787 N N . ILE A 1 348 ? -14.506 10.874 10.383 1.00 97.69 348 ILE A N 1
ATOM 2788 C CA . ILE A 1 348 ? -13.332 10.144 10.855 1.00 97.69 348 ILE A CA 1
ATOM 2789 C C . ILE A 1 348 ? -13.746 8.709 11.145 1.00 97.69 348 ILE A C 1
ATOM 2791 O O . ILE A 1 348 ? -14.653 8.471 11.944 1.00 97.69 348 ILE A O 1
ATOM 2795 N N . ILE A 1 349 ? -13.054 7.752 10.533 1.00 98.25 349 ILE A N 1
ATOM 2796 C CA . ILE A 1 349 ? -13.270 6.318 10.741 1.00 98.25 349 ILE A CA 1
ATOM 2797 C C . ILE A 1 349 ? -12.013 5.733 11.373 1.00 98.25 349 ILE A C 1
ATOM 2799 O O . ILE A 1 349 ? -10.935 5.758 10.778 1.00 98.25 349 ILE A O 1
ATOM 2803 N N . HIS A 1 350 ? -12.150 5.186 12.579 1.00 98.38 350 HIS A N 1
ATOM 2804 C CA . HIS A 1 350 ? -11.059 4.512 13.267 1.00 98.38 350 HIS A CA 1
ATOM 2805 C C . HIS A 1 350 ? -11.079 3.016 12.946 1.00 98.38 350 HIS A C 1
ATOM 2807 O O . HIS A 1 350 ? -12.014 2.294 13.300 1.00 98.38 350 HIS A O 1
ATOM 2813 N N . LEU A 1 351 ? -10.026 2.551 12.284 1.00 98.25 351 LEU A N 1
ATOM 2814 C CA . LEU A 1 351 ? -9.792 1.161 11.936 1.00 98.25 351 LEU A CA 1
ATOM 2815 C C . LEU A 1 351 ? -8.654 0.598 12.777 1.00 98.25 351 LEU A C 1
ATOM 2817 O O . LEU A 1 351 ? -7.623 1.235 12.978 1.00 98.25 351 LEU A O 1
ATOM 2821 N N . LYS A 1 352 ? -8.813 -0.651 13.197 1.00 97.88 352 LYS A N 1
ATOM 2822 C CA . LYS A 1 352 ? -7.739 -1.421 13.810 1.00 97.88 352 LYS A CA 1
ATOM 2823 C C . LYS A 1 352 ? -7.410 -2.621 12.957 1.00 97.88 352 LYS A C 1
ATOM 2825 O O . LYS A 1 352 ? -8.276 -3.465 12.721 1.00 97.88 352 LYS A O 1
ATOM 2830 N N . GLN A 1 353 ? -6.159 -2.711 12.522 1.00 96.75 353 GLN A N 1
ATOM 2831 C CA . GLN A 1 353 ? -5.674 -3.888 11.829 1.00 96.75 353 GLN A CA 1
ATOM 2832 C C . GLN A 1 353 ? -5.603 -5.078 12.790 1.00 96.75 353 GLN A C 1
ATOM 2834 O O . GLN A 1 353 ? -5.177 -4.950 13.939 1.00 96.75 353 GLN A O 1
ATOM 2839 N N . ILE A 1 354 ? -5.999 -6.250 12.303 1.00 93.88 354 ILE A N 1
ATOM 2840 C CA . ILE A 1 354 ? -5.923 -7.508 13.045 1.00 93.88 354 ILE A CA 1
ATOM 2841 C C . ILE A 1 354 ? -5.094 -8.530 12.271 1.00 93.88 354 ILE A C 1
ATOM 2843 O O . ILE A 1 354 ? -5.062 -8.527 11.038 1.00 93.88 354 ILE A O 1
ATOM 2847 N N . GLU A 1 355 ? -4.415 -9.415 12.999 1.00 90.12 355 GLU A N 1
ATOM 2848 C CA . GLU A 1 355 ? -3.784 -10.573 12.375 1.00 90.12 355 GLU A CA 1
ATOM 2849 C C . GLU A 1 355 ? -4.871 -11.519 11.841 1.00 90.12 355 GLU A C 1
ATOM 2851 O O . GLU A 1 355 ? -5.822 -11.848 12.562 1.00 90.12 355 GLU A O 1
ATOM 2856 N N . PRO A 1 356 ? -4.768 -11.949 10.577 1.00 86.81 356 PRO A N 1
ATOM 2857 C CA . PRO A 1 356 ? -5.787 -12.760 9.954 1.00 86.81 356 PRO A CA 1
ATOM 2858 C C . PRO A 1 356 ? -5.700 -14.201 10.454 1.00 86.81 356 PRO A C 1
ATOM 2860 O O . PRO A 1 356 ? -4.618 -14.753 10.647 1.00 86.81 356 PRO A O 1
ATOM 2863 N N . LYS A 1 357 ? -6.860 -14.845 10.614 1.00 85.62 357 LYS A N 1
ATOM 2864 C CA . LYS A 1 357 ? -6.925 -16.290 10.896 1.00 85.62 357 LYS A CA 1
ATOM 2865 C C . LYS A 1 357 ? -6.588 -17.127 9.661 1.00 85.62 357 LYS A C 1
ATOM 2867 O O . LYS A 1 357 ? -6.089 -18.240 9.796 1.00 85.62 357 LYS A O 1
ATOM 2872 N N . VAL A 1 358 ? -6.884 -16.590 8.478 1.00 85.81 358 VAL A N 1
ATOM 2873 C CA . VAL A 1 358 ? -6.642 -17.205 7.171 1.00 85.81 358 VAL A CA 1
ATOM 2874 C C . VAL A 1 358 ? -5.907 -16.196 6.302 1.00 85.81 358 VAL A C 1
ATOM 2876 O O . VAL A 1 358 ? -6.329 -15.049 6.190 1.00 85.81 358 VAL A O 1
ATOM 2879 N N . MET A 1 359 ? -4.804 -16.614 5.686 1.00 87.94 359 MET A N 1
ATOM 2880 C CA . MET A 1 359 ? -4.021 -15.732 4.825 1.00 87.94 359 MET A CA 1
ATOM 2881 C C . MET A 1 359 ? -4.792 -15.410 3.541 1.00 87.94 359 MET A C 1
ATOM 2883 O O . MET A 1 359 ? -5.088 -16.291 2.741 1.00 87.94 359 MET A O 1
ATOM 2887 N N . THR A 1 360 ? -5.087 -14.129 3.345 1.00 92.06 360 THR A N 1
ATOM 2888 C CA . THR A 1 360 ? -5.739 -13.561 2.150 1.00 92.06 360 THR A CA 1
ATOM 2889 C C . THR A 1 360 ? -4.750 -13.057 1.108 1.00 92.06 360 THR A C 1
ATOM 2891 O O . THR A 1 360 ? -5.157 -12.728 -0.003 1.00 92.06 360 THR A O 1
ATOM 2894 N N . LEU A 1 361 ? -3.467 -13.004 1.457 1.00 94.81 361 LEU A N 1
ATOM 2895 C CA . LEU A 1 361 ? -2.368 -12.679 0.564 1.00 94.81 361 LEU A CA 1
ATOM 2896 C C . LEU A 1 361 ? -1.311 -13.772 0.694 1.00 94.81 361 LEU A C 1
ATOM 2898 O O . LEU A 1 361 ? -0.753 -13.987 1.773 1.00 94.81 361 LEU A O 1
ATOM 2902 N N . GLU A 1 362 ? -1.061 -14.477 -0.402 1.00 95.06 362 GLU A N 1
ATOM 2903 C CA . GLU A 1 362 ? 0.017 -15.455 -0.477 1.00 95.06 362 GLU A CA 1
ATOM 2904 C C . GLU A 1 362 ? 1.382 -14.757 -0.320 1.00 95.06 362 GLU A C 1
ATOM 2906 O O . GLU A 1 362 ? 1.510 -13.622 -0.759 1.00 95.06 362 GLU A O 1
ATOM 2911 N N . PRO A 1 363 ? 2.417 -15.342 0.303 1.00 95.69 363 PRO A N 1
ATOM 2912 C CA . PRO A 1 363 ? 3.746 -14.733 0.323 1.00 95.69 363 PRO A CA 1
ATOM 2913 C C . PRO A 1 363 ? 4.438 -14.791 -1.056 1.00 95.69 363 PRO A C 1
ATOM 2915 O O . PRO A 1 363 ? 4.344 -15.806 -1.742 1.00 95.69 363 PRO A O 1
ATOM 2918 N N . PRO A 1 364 ? 5.213 -13.765 -1.459 1.00 97.12 364 PRO A N 1
ATOM 2919 C CA . PRO A 1 364 ? 5.827 -13.723 -2.790 1.00 97.12 364 PRO A CA 1
ATOM 2920 C C . PRO A 1 364 ? 6.993 -14.708 -2.978 1.00 97.12 364 PRO A C 1
ATOM 2922 O O . PRO A 1 364 ? 7.387 -14.959 -4.111 1.00 97.12 364 PRO A O 1
ATOM 2925 N N . PHE A 1 365 ? 7.584 -15.252 -1.911 1.00 95.94 365 PHE A N 1
ATOM 2926 C CA . PHE A 1 365 ? 8.682 -16.225 -1.975 1.00 95.94 365 PHE A CA 1
ATOM 2927 C C . PHE A 1 365 ? 8.787 -17.039 -0.675 1.00 95.94 365 PHE A C 1
ATOM 2929 O O . PHE A 1 365 ? 8.262 -16.651 0.370 1.00 95.94 365 PHE A O 1
ATOM 2936 N N . GLY A 1 366 ? 9.492 -18.172 -0.715 1.00 94.12 366 GLY A N 1
ATOM 2937 C CA . GLY A 1 366 ? 9.683 -19.034 0.455 1.00 94.12 366 GLY A CA 1
ATOM 2938 C C . GLY A 1 366 ? 10.374 -18.311 1.619 1.00 94.12 366 GLY A C 1
ATOM 2939 O O . GLY A 1 366 ? 11.416 -17.687 1.444 1.00 94.12 366 GLY A O 1
ATOM 2940 N N . GLY A 1 367 ? 9.799 -18.398 2.823 1.00 90.94 367 GLY A N 1
ATOM 2941 C CA . GLY A 1 367 ? 10.333 -17.739 4.024 1.00 90.94 367 GLY A CA 1
ATOM 2942 C C . GLY A 1 367 ? 10.005 -16.244 4.151 1.00 90.94 367 GLY A C 1
ATOM 2943 O O . GLY A 1 367 ? 10.450 -15.609 5.106 1.00 90.94 367 GLY A O 1
ATOM 2944 N N . ALA A 1 368 ? 9.219 -15.682 3.228 1.00 92.75 368 ALA A N 1
ATOM 2945 C CA . ALA A 1 368 ? 8.659 -14.341 3.346 1.00 92.75 368 ALA A CA 1
ATOM 2946 C C . ALA A 1 368 ? 7.741 -14.209 4.576 1.00 92.75 368 ALA A C 1
ATOM 2948 O O . ALA A 1 368 ? 6.958 -15.107 4.892 1.00 92.75 368 ALA A O 1
ATOM 2949 N N . HIS A 1 369 ? 7.799 -13.056 5.247 1.00 90.94 369 HIS A N 1
ATOM 2950 C CA . HIS A 1 369 ? 6.950 -12.742 6.397 1.00 90.94 369 HIS A CA 1
ATOM 2951 C C . HIS A 1 369 ? 6.169 -11.451 6.145 1.00 90.94 369 HIS A C 1
ATOM 2953 O O . HIS A 1 369 ? 6.733 -10.360 6.140 1.00 90.94 369 HIS A O 1
ATOM 2959 N N . ILE A 1 370 ? 4.856 -11.586 5.957 1.00 91.75 370 ILE A N 1
ATOM 2960 C CA . ILE A 1 370 ? 3.948 -10.447 5.755 1.00 91.75 370 ILE A CA 1
ATOM 2961 C C . ILE A 1 370 ? 3.766 -9.668 7.064 1.00 91.75 370 ILE A C 1
ATOM 2963 O O . ILE A 1 370 ? 3.803 -8.437 7.077 1.00 91.75 370 ILE A O 1
ATOM 2967 N N . TYR A 1 371 ? 3.641 -10.390 8.176 1.00 90.50 371 TYR A N 1
ATOM 2968 C CA . TYR A 1 371 ? 3.518 -9.838 9.523 1.00 90.50 371 TYR A CA 1
ATOM 2969 C C . TYR A 1 371 ? 4.871 -9.827 10.242 1.00 90.50 371 TYR A C 1
ATOM 2971 O O . TYR A 1 371 ? 5.724 -10.679 9.959 1.00 90.50 371 TYR A O 1
ATOM 2979 N N . PRO A 1 372 ? 5.098 -8.876 11.169 1.00 86.25 372 PRO A N 1
ATOM 2980 C CA . PRO A 1 372 ? 6.337 -8.829 11.931 1.00 86.25 372 PRO A CA 1
ATOM 2981 C C . PRO A 1 372 ? 6.560 -10.149 12.674 1.00 86.25 372 PRO A C 1
ATOM 2983 O O . PRO A 1 372 ? 5.653 -10.708 13.289 1.00 86.25 372 PRO A O 1
ATOM 2986 N N . LYS A 1 373 ? 7.801 -10.649 12.661 1.00 75.56 373 LYS A N 1
ATOM 2987 C CA . LYS A 1 373 ? 8.168 -11.785 13.512 1.00 75.56 373 LYS A CA 1
ATOM 2988 C C . LYS A 1 373 ? 7.950 -11.373 14.961 1.00 75.56 373 LYS A C 1
ATOM 2990 O O . LYS A 1 373 ? 8.607 -10.444 15.433 1.00 75.56 373 LYS A O 1
ATOM 2995 N N . ILE A 1 374 ? 7.091 -12.095 15.678 1.00 66.31 374 ILE A N 1
ATOM 2996 C CA . ILE A 1 374 ? 6.965 -11.943 17.126 1.00 66.31 374 ILE A CA 1
ATOM 2997 C C . ILE A 1 374 ? 8.357 -12.181 17.716 1.00 66.31 374 ILE A C 1
ATOM 2999 O O . ILE A 1 374 ? 8.846 -13.315 17.762 1.00 66.31 374 ILE A O 1
ATOM 3003 N N . LYS A 1 375 ? 9.022 -11.107 18.157 1.00 56.97 375 LYS A N 1
ATOM 3004 C CA . LYS A 1 375 ? 10.238 -11.222 18.958 1.00 56.97 375 LYS A CA 1
ATOM 3005 C C . LYS A 1 375 ? 9.803 -11.880 20.259 1.00 56.97 375 LYS A C 1
ATOM 3007 O O . LYS A 1 375 ? 9.290 -11.208 21.148 1.00 56.97 375 LYS A O 1
ATOM 3012 N N . ARG A 1 376 ? 9.960 -13.205 20.368 1.00 51.88 376 ARG A N 1
ATOM 3013 C CA . ARG A 1 376 ? 9.760 -13.894 21.647 1.00 51.88 376 ARG A CA 1
ATOM 3014 C C . ARG A 1 376 ? 10.651 -13.177 22.660 1.00 51.88 376 ARG A C 1
ATOM 3016 O O . ARG A 1 376 ? 11.862 -13.120 22.428 1.00 51.88 376 ARG A O 1
ATOM 3023 N N . PRO A 1 377 ? 10.098 -12.592 23.734 1.00 48.19 377 PRO A N 1
ATOM 3024 C CA . PRO A 1 377 ? 10.909 -11.852 24.676 1.00 48.19 377 PRO A CA 1
ATOM 3025 C C . PRO A 1 377 ? 11.948 -12.813 25.247 1.00 48.19 377 PRO A C 1
ATOM 3027 O O . PRO A 1 377 ? 11.622 -13.799 25.909 1.00 48.19 377 PRO A O 1
ATOM 3030 N N . PHE A 1 378 ? 13.217 -12.504 24.984 1.00 51.12 378 PHE A N 1
ATOM 3031 C CA . PHE A 1 378 ? 14.395 -13.223 25.474 1.00 51.12 378 PHE A CA 1
ATOM 3032 C C . PHE A 1 378 ? 14.342 -13.472 27.000 1.00 51.12 378 PHE A C 1
ATOM 3034 O O . PHE A 1 378 ? 14.928 -14.422 27.521 1.00 51.12 378 PHE A O 1
ATOM 3041 N N . TYR A 1 379 ? 13.556 -12.659 27.712 1.00 53.22 379 TYR A N 1
ATOM 3042 C CA . TYR A 1 379 ? 13.305 -12.714 29.148 1.00 53.22 379 TYR A CA 1
ATOM 3043 C C . TYR A 1 379 ? 12.515 -13.927 29.659 1.00 53.22 379 TYR A C 1
ATOM 3045 O O . TYR A 1 379 ? 12.716 -14.307 30.811 1.00 53.22 379 TYR A O 1
ATOM 3053 N N . GLN A 1 380 ? 11.662 -14.585 28.865 1.00 54.16 380 GLN A N 1
ATOM 3054 C CA . GLN A 1 380 ? 10.861 -15.701 29.404 1.00 54.16 380 GLN A CA 1
ATOM 3055 C C . GLN A 1 380 ? 11.712 -16.930 29.759 1.00 54.16 380 GLN A C 1
ATOM 3057 O O . GLN A 1 380 ? 11.433 -17.606 30.747 1.00 54.16 380 GLN A O 1
ATOM 3062 N N . LYS A 1 381 ? 12.801 -17.182 29.020 1.00 50.38 381 LYS A N 1
ATOM 3063 C CA . LYS A 1 381 ? 13.705 -18.315 29.287 1.00 50.38 381 LYS A CA 1
ATOM 3064 C C . LYS A 1 381 ? 14.653 -18.040 30.464 1.00 50.38 381 LYS A C 1
ATOM 3066 O O . LYS A 1 381 ? 14.957 -18.942 31.239 1.00 50.38 381 LYS A O 1
ATOM 3071 N N . LYS A 1 382 ? 15.083 -16.782 30.645 1.00 53.34 382 LYS A N 1
ATOM 3072 C CA . LYS A 1 382 ? 15.985 -16.381 31.741 1.00 53.34 382 LYS A CA 1
ATOM 3073 C C . LYS A 1 382 ? 15.286 -16.104 33.073 1.00 53.34 382 LYS A C 1
ATOM 3075 O O . LYS A 1 382 ? 15.950 -16.183 34.103 1.00 53.34 382 LYS A O 1
ATOM 3080 N N . ARG A 1 383 ? 13.968 -15.859 33.081 1.00 57.25 383 ARG A N 1
ATOM 3081 C CA . ARG A 1 383 ? 13.176 -15.706 34.317 1.00 57.25 383 ARG A CA 1
ATOM 3082 C C . ARG A 1 383 ? 13.297 -16.919 35.246 1.00 57.25 383 ARG A C 1
ATOM 3084 O O . ARG A 1 383 ? 13.247 -16.739 36.454 1.00 57.25 383 ARG A O 1
ATOM 3091 N N . PHE A 1 384 ? 13.504 -18.116 34.693 1.00 57.72 384 PHE A N 1
ATOM 3092 C CA . PHE A 1 384 ? 13.763 -19.328 35.475 1.00 57.72 384 PHE A CA 1
ATOM 3093 C C . PHE A 1 384 ? 15.254 -19.620 35.669 1.00 57.72 384 PHE A C 1
ATOM 3095 O O . PHE A 1 384 ? 15.622 -20.080 36.741 1.00 57.72 384 PHE A O 1
ATOM 3102 N N . MET A 1 385 ? 16.119 -19.299 34.696 1.00 62.66 385 MET A N 1
ATOM 3103 C CA . MET A 1 385 ? 17.563 -19.556 34.831 1.00 62.66 385 MET A CA 1
ATOM 3104 C C . MET A 1 385 ? 18.247 -18.700 35.902 1.00 62.66 385 MET A C 1
ATOM 3106 O O . MET A 1 385 ? 19.142 -19.189 36.587 1.00 62.66 385 MET A O 1
ATOM 3110 N N . ILE A 1 386 ? 17.867 -17.425 36.046 1.00 70.88 386 ILE A N 1
ATOM 3111 C CA . ILE A 1 386 ? 18.528 -16.520 36.999 1.00 70.88 386 ILE A CA 1
ATOM 3112 C C . ILE A 1 386 ? 18.276 -16.966 38.456 1.00 70.88 386 ILE A C 1
ATOM 3114 O O . ILE A 1 386 ? 19.257 -17.124 39.185 1.00 70.88 386 ILE A O 1
ATOM 3118 N N . PRO A 1 387 ? 17.030 -17.267 38.886 1.00 76.81 387 PRO A N 1
ATOM 3119 C CA . PRO A 1 387 ? 16.776 -17.794 40.228 1.00 76.81 387 PRO A CA 1
ATOM 3120 C C . PRO A 1 387 ? 17.432 -19.153 40.486 1.00 76.81 387 PRO A C 1
ATOM 3122 O O . PRO A 1 387 ? 17.958 -19.367 41.574 1.00 76.81 387 PRO A O 1
ATOM 3125 N N . THR A 1 388 ? 17.449 -20.065 39.505 1.00 79.06 388 THR A N 1
ATOM 3126 C CA . THR A 1 388 ? 18.063 -21.392 39.690 1.00 79.06 388 THR A CA 1
ATOM 3127 C C . THR A 1 388 ? 19.577 -21.315 39.834 1.00 79.06 388 THR A C 1
ATOM 3129 O O . THR A 1 388 ? 20.137 -22.025 40.663 1.00 79.06 388 THR A O 1
ATOM 3132 N N . CYS A 1 389 ? 20.247 -20.437 39.077 1.00 80.81 389 CYS A N 1
ATOM 3133 C CA . CYS A 1 389 ? 21.684 -20.222 39.238 1.00 80.81 389 CYS A CA 1
ATOM 3134 C C . CYS A 1 389 ? 22.005 -19.605 40.606 1.00 80.81 389 CYS A C 1
ATOM 3136 O O . CYS A 1 389 ? 22.925 -20.070 41.270 1.00 80.81 389 CYS A O 1
ATOM 3138 N N . LEU A 1 390 ? 21.218 -18.621 41.061 1.00 84.62 390 LEU A N 1
ATOM 3139 C CA . LEU A 1 390 ? 21.370 -18.023 42.394 1.00 84.62 390 LEU A CA 1
ATOM 3140 C C . LEU A 1 390 ? 21.189 -19.055 43.516 1.00 84.62 390 LEU A C 1
ATOM 3142 O O . LEU A 1 390 ? 22.033 -19.146 44.405 1.00 84.62 390 LEU A O 1
ATOM 3146 N N . LEU A 1 391 ? 20.142 -19.883 43.445 1.00 87.69 391 LEU A N 1
ATOM 3147 C CA . LEU A 1 391 ? 19.900 -20.945 44.425 1.00 87.69 391 LEU A CA 1
ATOM 3148 C C . LEU A 1 391 ? 21.066 -21.943 44.469 1.00 87.69 391 LEU A C 1
ATOM 3150 O O . LEU A 1 391 ? 21.553 -22.267 45.548 1.00 87.69 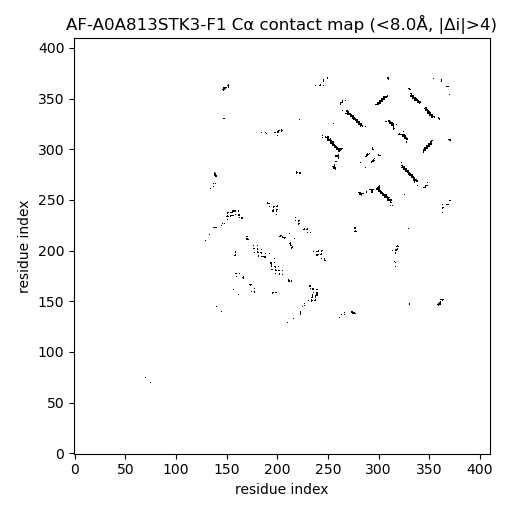391 LEU A O 1
ATOM 3154 N N . LEU A 1 392 ? 21.564 -22.370 43.304 1.00 90.94 392 LEU A N 1
ATOM 3155 C CA . LEU A 1 392 ? 22.704 -23.282 43.213 1.00 90.94 392 LEU A CA 1
ATOM 3156 C C . LEU A 1 392 ? 23.966 -22.673 43.844 1.00 90.94 392 LEU A C 1
ATOM 3158 O O . LEU A 1 392 ? 24.652 -23.343 44.613 1.00 90.94 392 LEU A O 1
ATOM 3162 N N . THR A 1 393 ? 24.250 -21.393 43.573 1.00 91.00 393 THR A N 1
ATOM 3163 C CA . THR A 1 393 ? 25.406 -20.703 44.169 1.00 91.00 393 THR A CA 1
ATOM 3164 C C . THR A 1 393 ? 25.295 -20.581 45.688 1.00 91.00 393 THR A C 1
ATOM 3166 O O . THR A 1 393 ? 26.288 -20.790 46.382 1.00 91.00 393 THR A O 1
ATOM 3169 N N . LEU A 1 394 ? 24.094 -20.325 46.219 1.00 93.00 394 LEU A N 1
ATOM 3170 C CA . LEU A 1 394 ? 23.853 -20.261 47.662 1.00 93.00 394 LEU A CA 1
ATOM 3171 C C . LEU A 1 394 ? 23.998 -21.636 48.327 1.00 93.00 394 LEU A C 1
ATOM 3173 O O . LEU A 1 394 ? 24.595 -21.730 49.396 1.00 93.00 394 LEU A O 1
ATOM 3177 N N . CYS A 1 395 ? 23.522 -22.708 47.685 1.00 92.00 395 CYS A N 1
ATOM 3178 C CA . CYS A 1 395 ? 23.716 -24.074 48.176 1.00 92.00 395 CYS A CA 1
ATOM 3179 C C . CYS A 1 395 ? 25.203 -24.453 48.231 1.00 92.00 395 CYS A C 1
ATOM 3181 O O . CYS A 1 395 ? 25.660 -24.975 49.245 1.00 92.00 395 CYS A O 1
ATOM 3183 N N . ILE A 1 396 ? 25.968 -24.156 47.174 1.00 93.38 396 ILE A N 1
ATOM 3184 C CA . ILE A 1 396 ? 27.412 -24.431 47.129 1.00 93.38 396 ILE A CA 1
ATOM 3185 C C . ILE A 1 396 ? 28.144 -23.635 48.217 1.00 93.38 396 ILE A C 1
ATOM 3187 O O . ILE A 1 396 ? 28.937 -24.208 48.962 1.00 93.38 396 ILE A O 1
ATOM 3191 N N . ALA A 1 397 ? 27.846 -22.340 48.357 1.00 92.38 397 ALA A N 1
ATOM 3192 C CA . ALA A 1 397 ? 28.434 -21.507 49.403 1.00 92.38 397 ALA A CA 1
ATOM 3193 C C . ALA A 1 397 ? 28.110 -22.038 50.811 1.00 92.38 397 ALA A C 1
ATOM 3195 O O . ALA A 1 397 ? 29.001 -22.114 51.654 1.00 92.38 397 ALA A O 1
ATOM 3196 N N . GLY A 1 398 ? 26.869 -22.475 51.050 1.00 91.06 398 GLY A N 1
ATOM 3197 C CA . GLY A 1 398 ? 26.453 -23.072 52.320 1.00 91.06 398 GLY A CA 1
ATOM 3198 C C . GLY A 1 398 ? 27.210 -24.357 52.662 1.00 91.06 398 GLY A C 1
ATOM 3199 O O . GLY A 1 398 ? 27.650 -24.518 53.798 1.00 91.06 398 GLY A O 1
ATOM 3200 N N . VAL A 1 399 ? 27.427 -25.243 51.683 1.00 91.88 399 VAL A N 1
ATOM 3201 C CA . VAL A 1 399 ? 28.225 -26.467 51.874 1.00 91.88 399 VAL A CA 1
ATOM 3202 C C . VAL A 1 399 ? 29.676 -26.126 52.213 1.00 91.88 399 VAL A C 1
ATOM 3204 O O . VAL A 1 399 ? 30.225 -26.690 53.156 1.00 91.88 399 VAL A O 1
ATOM 3207 N N . ILE A 1 400 ? 30.287 -25.176 51.499 1.00 91.00 400 ILE A N 1
ATOM 3208 C CA . ILE A 1 400 ? 31.675 -24.758 51.752 1.00 91.00 400 ILE A CA 1
ATOM 3209 C C . ILE A 1 400 ? 31.815 -24.175 53.164 1.00 91.00 400 ILE A C 1
ATOM 3211 O O . ILE A 1 400 ? 32.705 -24.583 53.907 1.00 91.00 400 ILE A O 1
ATOM 3215 N N . ILE A 1 401 ? 30.917 -23.267 53.557 1.00 90.31 401 ILE A N 1
ATOM 3216 C CA . ILE A 1 401 ? 30.912 -22.669 54.900 1.00 90.31 401 ILE A CA 1
ATOM 3217 C C . ILE A 1 401 ? 30.725 -23.752 55.972 1.00 90.31 401 ILE A C 1
ATOM 3219 O O . ILE A 1 401 ? 31.440 -23.749 56.973 1.00 90.31 401 ILE A O 1
ATOM 3223 N N . GLY A 1 402 ? 29.810 -24.701 55.750 1.00 88.19 402 GLY A N 1
ATOM 3224 C CA . GLY A 1 402 ? 29.566 -25.816 56.665 1.00 88.19 402 GLY A CA 1
ATOM 3225 C C . GLY A 1 402 ? 30.794 -26.705 56.874 1.00 88.19 402 GLY A C 1
ATOM 3226 O O . GLY A 1 402 ? 31.105 -27.050 58.010 1.00 88.19 402 GLY A O 1
ATOM 3227 N N . VAL A 1 403 ? 31.529 -27.027 55.804 1.00 88.56 403 VAL A N 1
ATOM 3228 C CA . VAL A 1 403 ? 32.774 -27.808 55.895 1.00 88.56 403 VAL A CA 1
ATOM 3229 C C . VAL A 1 403 ? 33.851 -27.036 56.659 1.00 88.56 403 VAL A C 1
ATOM 3231 O O . VAL A 1 403 ? 34.447 -27.590 57.577 1.00 88.56 403 VAL A O 1
ATOM 3234 N N . VAL A 1 404 ? 34.066 -25.755 56.340 1.00 86.75 404 VAL A N 1
ATOM 3235 C CA . VAL A 1 404 ? 35.094 -24.927 57.000 1.00 86.75 404 VAL A CA 1
ATOM 3236 C C . VAL A 1 404 ? 34.819 -24.777 58.498 1.00 86.75 404 VAL A C 1
ATOM 3238 O O . VAL A 1 404 ? 35.719 -24.994 59.310 1.00 86.75 404 VAL A O 1
ATOM 3241 N N . LEU A 1 405 ? 33.580 -24.460 58.883 1.00 83.00 405 LEU A N 1
ATOM 3242 C CA . LEU A 1 405 ? 33.204 -24.326 60.294 1.00 83.00 405 LEU A CA 1
ATOM 3243 C C . LEU A 1 405 ? 33.236 -25.673 61.031 1.00 83.00 405 LEU A C 1
ATOM 3245 O O . LEU A 1 405 ? 33.680 -25.727 62.175 1.00 83.00 405 LEU A O 1
ATOM 3249 N N . GLY A 1 406 ? 32.831 -26.765 60.376 1.00 76.38 406 GLY A N 1
ATOM 3250 C CA . GLY A 1 406 ? 32.893 -28.112 60.947 1.00 76.38 406 GLY A CA 1
ATOM 3251 C C . GLY A 1 406 ? 34.321 -28.575 61.246 1.00 76.38 406 GLY A C 1
ATOM 3252 O O . GLY A 1 406 ? 34.551 -29.219 62.263 1.00 76.38 406 GLY A O 1
ATOM 3253 N N . THR A 1 407 ? 35.297 -28.192 60.416 1.00 75.19 407 THR A N 1
ATOM 3254 C CA . THR A 1 407 ? 36.717 -28.521 60.639 1.00 75.19 407 THR A CA 1
ATOM 3255 C C . THR A 1 407 ? 37.408 -27.692 61.725 1.00 75.19 407 THR A C 1
ATOM 3257 O O . THR A 1 407 ? 38.512 -28.045 62.115 1.00 75.19 407 THR A O 1
ATOM 3260 N N . GLN A 1 408 ? 36.796 -26.605 62.214 1.00 65.56 408 GLN A N 1
ATOM 3261 C CA . GLN A 1 408 ? 37.331 -25.810 63.335 1.00 65.56 408 GLN A CA 1
ATOM 3262 C C . GLN A 1 408 ? 36.718 -26.174 64.697 1.00 65.56 408 GLN A C 1
ATOM 3264 O O . GLN A 1 408 ? 37.160 -25.661 65.723 1.00 65.56 408 GLN A O 1
ATOM 3269 N N . LEU A 1 409 ? 35.691 -27.028 64.711 1.00 57.28 409 LEU A N 1
ATOM 3270 C CA . LEU A 1 409 ? 34.981 -27.479 65.915 1.00 57.28 409 LEU A CA 1
ATOM 3271 C C . LEU A 1 409 ? 35.353 -28.912 66.340 1.00 57.28 409 LEU A C 1
ATOM 3273 O O . LEU A 1 409 ? 34.762 -29.438 67.284 1.00 57.28 409 LEU A O 1
ATOM 3277 N N . ILE A 1 410 ? 36.322 -29.525 65.658 1.00 52.53 410 ILE A N 1
ATOM 3278 C CA . ILE A 1 410 ? 36.972 -30.801 65.992 1.00 52.53 410 ILE A CA 1
ATOM 3279 C C . ILE A 1 410 ? 38.437 -30.484 66.270 1.00 52.53 410 ILE A C 1
ATOM 3281 O O . ILE A 1 410 ? 38.970 -31.022 67.266 1.00 52.53 410 ILE A O 1
#

Organism: NCBI:txid433720

Radius of gyration: 32.94 Å; Cα contacts (8 Å, |Δi|>4): 476; chains: 1; bounding box: 60×103×120 Å

Secondary structure (DSSP, 8-state):
--------------------------------------------------HHHHHHTT--------------HHHHHHHHHHHHHHHHHHHHTS--------------------------TTSHHHHHHHHHHH-------SS--PPPB-SGGGSPP--HHHHHGGGTTTSTTHHHHHHHHHHTS-SS-STT--HHHHHHHHHHHPPPPTTSPPHHHHHHHHHHSS-SGGGGGGHHHHHHHHHHHHHSPPPPSEEEEEEESS--GGGS-TT-EEEE-S-EEEES-GGGGGSTTTT-SSSSEEEEEEEESS-EE-TTTSS-GGG-EEEEPTTEEEEEEEEEEEETTEEEEEEEE---SS-SB--SSTT--SSPP----THHHHHHHHHHHHHHHHHHHHHHHHHHHHTT--

pLDDT: mean 70.46, std 29.91, range [21.7, 98.88]

Nearest PDB structures (foldseek):
  3u0j-assembly2_A  TM=7.580E-01  e=1.749E-10  Pseudomonas syringae pv. tomato str. DC3000
  3u0j-assembly1_B  TM=5.580E-01  e=1.227E-10  Pseudomonas syringae pv. tomato str. DC3000
  6gnn-assembly1_C-2  TM=7.426E-01  e=4.522E-07  Pseudomonas aeruginosa PAO1
  6gn8-assembly1_C  TM=7.476E-01  e=8.164E-07  Pseudomonas aeruginosa
  6gnk-assembly1_C  TM=7.497E-01  e=2.823E-06  Pseudomonas aeruginosa

Mean predicted aligned error: 18.19 Å

Sequence (410 aa):
MQTNNLPIYTMQTEVPLKNQQINYHQPKSSRNVRIQTKLTAKRLDDEPENFEEYIRTKNIGIQTASTDIVLDDNVENRRKYSRNQRRNIKNSSTDENLTQEGTRGERQRVRLVEDSDIDGNGSDEQDKQITENITKDINKSDGAELSPIAGYSEEPLLPLARACAPLTEIFHNLSFYVDLALTETPEQPPDGLSIDESAAIRLYTIEWDRPHRSLYSLLNFNLKNNDREALRPYFKYIKLFLTALIKLPCVPSLTVWRGVTKDLSGEFPPGTALTWWAFSSCTTEMTVLENDMYLGQEGDRTLFSVEAINGRTIKAHSHFITEDEIVLMPGTHMIVQSQLSPAANLYIIHLKQIEPKVMTLEPPFGGAHIYPKIKRPFYQKKRFMIPTCLLLTLCIAGVIIGVVLGTQLI

Foldseek 3Di:
DDDDDDDDDDDDDDDDDDDDDDDDDDDDDDDDDDDDDDDDDDDDDDDDDDPPVVVVPPPPDDDDDDDDDPDDVVVVVVVVVVVVVVVVVVVVVDDDDDDDDDDDDDDDDDDDDDDDDDDDPPVVVVVVVLVVLLPPPDLFDPPDPAAFLDDLLPDDQDAQCVLCVLCPVVFDPVVVLLVVLLVPQDCDFPLPDHSRLLSLQAQLQDADDPPTGGPQSVQQVQQSDSDSVVCVSNSSSCLSNLVSQLSFAFDAFDKWKWKDQADCDVVADAFDKGWRRGKDKTAPDVVLQCDPVTAHDDHQMEMETERDQGWGQSLRSYPNNPRSITIDDGRWIWGFHDWDDPDPNYIYTYIYTDDDPDRSYDRSYPPGDRGHDPPPPPPVVVVVVVVVVVVVVVVVVVVVVVVVVVVVVD

InterPro domains:
  IPR000768 NAD:arginine ADP-ribosyltransferase, ART [PF01129] (188-355)